Protein AF-A0A4W5PWT2-F1 (afdb_monomer)

Foldseek 3Di:
DDDDDDDDDDPDDDPDDDDDDDDDDDDDPDPPVLVQQADPVLLVCLVVVNDDPVNVVLSLLDAHPVLLVQLVVQVCVLVVVVVVVVVCVVPDDDDDDDDDPPDQDQQDDDDDSVPFADLQNACPQVVRRCQQGAQAFFDAPDDDDDPDQAAHHACLPQPDDDPNDGDDQVQVCCVPPVDDDQVPDDDDPPAFCVLLLLLVQQLLQAADQHFRPDQAFPPPRHRLQPDPDRGPQWDWRADDPPDPPPDDDRTHRDGHGGFGPFDDPPDDPPDRDTYTTIGGRAGRALQSLQAQANHPVLNVVQWPPVDFLGAGDFDPPFDDVNHTARDQPPSVSDPFRFRRRTSGSCCLFFLSSSLVSRLLSSQLRVQSVVVCVVPVPDGSVRSNRVSSRLSSVLSVLCCLVPNPCVVCPDVSSCVVPPPDDDDDSVDRSGHHPCCSVPDSCPSVSVDRQWQFFADPPRHGDPVDGTDGRVCRGSPVRCCRPVHNLRRLSSRDPDDPPPPPPPDPDDDDDDDDDDPDPPDPPPCVVVVVPVPPPDDPVNVVVVVVDDDPPVVNVPSCVVSVVVSVVVNPDD

Organism: NCBI:txid62062

pLDDT: mean 70.75, std 25.48, range [21.48, 98.38]

Solvent-accessible surface area (backbone atoms only — not comparable to full-atom values): 34591 Å² total; per-residue (Å²): 138,85,88,84,80,82,81,84,82,79,78,80,76,83,81,82,76,92,80,89,88,88,82,94,78,83,94,68,92,66,71,73,59,67,68,75,73,53,58,71,63,54,55,49,31,55,74,67,75,60,74,44,74,67,49,53,50,53,60,41,63,52,70,55,73,68,53,47,54,50,33,54,54,17,47,50,50,55,52,48,55,54,53,50,50,66,57,40,78,76,51,93,76,81,90,77,84,80,88,72,84,75,78,78,74,79,71,71,85,45,78,63,58,74,73,44,84,54,46,32,29,44,44,74,31,77,90,45,30,59,50,19,14,30,66,31,49,36,37,70,94,61,84,87,85,45,69,45,73,58,45,48,56,70,65,72,56,72,81,50,69,56,95,91,37,59,70,76,54,70,55,53,52,45,54,79,74,66,61,76,60,79,89,73,62,78,80,67,92,87,58,52,62,45,57,50,50,51,52,52,56,51,42,49,18,32,50,37,76,47,58,49,89,62,60,39,16,70,89,76,60,45,45,29,84,82,43,73,59,79,39,60,44,21,54,39,44,56,53,60,91,82,42,92,77,68,89,81,65,68,43,45,66,34,69,42,65,25,43,34,76,49,60,70,86,85,48,95,84,60,70,86,67,60,61,63,37,47,30,24,55,26,19,29,49,75,53,46,28,37,69,49,12,36,33,66,72,51,34,55,71,48,35,27,82,87,46,85,51,30,33,65,42,60,22,90,88,48,61,57,96,84,48,61,34,59,30,49,49,52,46,90,79,50,105,52,66,35,66,68,62,63,28,29,51,62,43,47,51,31,65,62,46,40,47,54,54,35,51,55,52,53,50,39,42,50,44,23,54,53,52,37,76,78,37,73,86,58,48,27,69,54,31,34,51,51,28,46,52,50,51,14,51,46,52,42,47,48,41,65,72,53,47,47,39,71,74,57,32,69,69,54,32,57,70,77,57,57,84,84,87,72,91,61,86,86,63,79,56,41,45,36,45,64,42,71,76,47,62,69,55,60,50,64,83,65,63,66,70,52,46,54,31,15,39,83,91,73,37,76,30,88,93,44,62,68,37,53,39,85,75,35,49,61,41,46,45,49,44,76,74,72,45,52,61,27,51,59,47,45,30,59,74,69,90,74,76,79,76,82,69,82,76,79,87,78,83,88,85,93,81,87,84,83,92,78,79,89,66,73,82,62,53,74,68,61,46,76,78,68,64,92,69,78,55,75,64,59,65,51,60,45,70,80,57,73,64,78,71,62,60,63,74,41,49,62,54,51,54,50,54,41,60,45,48,79,65,62,81,124

Sequence (570 aa):
MSVHRPACLFICLPVCSSACLSVHRPACLSDNMGSILCPSRVKTSLSEGALRPSDLLAQFKQIGPQTRRHISAAELLDNTVELIREMVYTSTMPQSSLPGTMQRPRCKTGCLSERYRSFTGECNNRHHPKWGAANTPYSRWLPPEYEDVRGVPRGWDPEHIYYNYTLPPVRLVSQDVLYTHNENISLDSSLSHLLVEWGQWIDHDFALTPQSPSTAAFRTGADCTRTCSRDTPCFPIQIPLSDPRTGIQSCMPFFRSAPSCVGSETFPGATPHHHREQLNAITSFVDASMVYGSSSPMAAALRNLSSPLGLLALNDQASDQGLLFLLVIVCLWVKLPVFCCLGDSRANEHLGMIALHTLFLREHNRLVKELHLLNPHWSPDTLYQEARKIMGAVHQILTWEHYLPRVLGETPTSLLMPPYRGYDPEIDPSIANVFSAAAFRFAHVTVQPMVARLGPGYSLASQHPPLPLHHSLFASWRVVQEGEPFYIRARFPGHRLSLRSKALQTQGGTLRSSDSLWRAGRLQADLGHQLNGVSSDTLVQLASGLSGRVLRSVAWRVMFQRMHDSTFTS

Structure (mmCIF, N/CA/C/O backbone):
data_AF-A0A4W5PWT2-F1
#
_entry.id   AF-A0A4W5PWT2-F1
#
loop_
_atom_site.group_PDB
_atom_site.id
_atom_site.type_symbol
_atom_site.label_atom_id
_atom_site.label_alt_id
_atom_site.label_comp_id
_atom_site.label_asym_id
_atom_site.label_entity_id
_atom_site.label_seq_id
_atom_site.pdbx_PDB_ins_code
_atom_site.Cartn_x
_atom_site.Cartn_y
_atom_site.Cartn_z
_atom_site.occupancy
_atom_site.B_iso_or_equiv
_atom_site.auth_seq_id
_atom_site.auth_comp_id
_atom_site.auth_asym_id
_atom_site.auth_atom_id
_atom_site.pdbx_PDB_model_num
ATOM 1 N N . MET A 1 1 ? 64.704 -30.080 3.110 1.00 33.56 1 MET A N 1
ATOM 2 C CA . MET A 1 1 ? 64.211 -28.754 2.675 1.00 33.56 1 MET A CA 1
ATOM 3 C C . MET A 1 1 ? 62.694 -28.791 2.734 1.00 33.56 1 MET A C 1
ATOM 5 O O . MET A 1 1 ? 62.107 -29.727 2.213 1.00 33.56 1 MET A O 1
ATOM 9 N N . SER A 1 2 ? 62.109 -27.885 3.518 1.00 25.03 2 SER A N 1
ATOM 10 C CA . SER A 1 2 ? 60.744 -27.961 4.054 1.00 25.03 2 SER A CA 1
ATOM 11 C C . SER A 1 2 ? 59.704 -27.326 3.125 1.00 25.03 2 SER A C 1
ATOM 13 O O . SER A 1 2 ? 59.990 -26.335 2.459 1.00 25.03 2 SER A O 1
ATOM 15 N N . VAL A 1 3 ? 58.501 -27.900 3.119 1.00 26.66 3 VAL A N 1
ATOM 16 C CA . VAL A 1 3 ? 57.302 -27.467 2.387 1.00 26.66 3 VAL A CA 1
ATOM 17 C C . VAL A 1 3 ? 56.601 -26.348 3.171 1.00 26.66 3 VAL A C 1
ATOM 19 O O . VAL A 1 3 ? 56.309 -26.515 4.356 1.00 26.66 3 VAL A O 1
ATOM 22 N N . HIS A 1 4 ? 56.288 -25.220 2.528 1.00 27.45 4 HIS A N 1
ATOM 23 C CA . HIS A 1 4 ? 55.445 -24.164 3.101 1.00 27.45 4 HIS A CA 1
ATOM 24 C C . HIS A 1 4 ? 54.010 -24.250 2.566 1.00 27.45 4 HIS A C 1
ATOM 26 O O . HIS A 1 4 ? 53.771 -24.220 1.362 1.00 27.45 4 HIS A O 1
ATOM 32 N N . ARG A 1 5 ? 53.061 -24.386 3.502 1.00 25.25 5 ARG A N 1
ATOM 33 C CA . ARG A 1 5 ? 51.606 -24.338 3.294 1.00 25.25 5 ARG A CA 1
ATOM 34 C C . ARG A 1 5 ? 51.145 -22.884 3.090 1.00 25.25 5 ARG A C 1
ATOM 36 O O . ARG A 1 5 ? 51.677 -22.013 3.777 1.00 25.25 5 ARG A O 1
ATOM 43 N N . PRO A 1 6 ? 50.125 -22.609 2.258 1.00 29.16 6 PRO A N 1
ATOM 44 C CA . PRO A 1 6 ? 49.469 -21.309 2.237 1.00 29.16 6 PRO A CA 1
ATOM 45 C C . PRO A 1 6 ? 48.465 -21.192 3.395 1.00 29.16 6 PRO A C 1
ATOM 47 O O . PRO A 1 6 ? 47.822 -22.164 3.796 1.00 29.16 6 PRO A O 1
ATOM 50 N N . ALA A 1 7 ? 48.382 -19.991 3.962 1.00 25.28 7 ALA A N 1
ATOM 51 C CA . ALA A 1 7 ? 47.577 -19.650 5.125 1.00 25.28 7 ALA A CA 1
ATOM 52 C C . ALA A 1 7 ? 46.066 -19.726 4.835 1.00 25.28 7 ALA A C 1
ATOM 54 O O . ALA A 1 7 ? 45.568 -19.083 3.914 1.00 25.28 7 ALA A O 1
ATOM 55 N N . CYS A 1 8 ? 45.329 -20.470 5.665 1.00 23.06 8 CYS A N 1
ATOM 56 C CA . CYS A 1 8 ? 43.873 -20.381 5.741 1.00 23.06 8 CYS A CA 1
ATOM 57 C C . CYS A 1 8 ? 43.482 -19.041 6.377 1.00 23.06 8 CYS A C 1
ATOM 59 O O . CYS A 1 8 ? 43.728 -18.819 7.563 1.00 23.06 8 CYS A O 1
ATOM 61 N N . LEU A 1 9 ? 42.847 -18.165 5.601 1.00 23.52 9 LEU A N 1
ATOM 62 C CA . LEU A 1 9 ? 42.173 -16.980 6.117 1.00 23.52 9 LEU A CA 1
ATOM 63 C C . LEU A 1 9 ? 40.858 -17.434 6.777 1.00 23.52 9 LEU A C 1
ATOM 65 O O . LEU A 1 9 ? 39.874 -17.724 6.099 1.00 23.52 9 LEU A O 1
ATOM 69 N N . PHE A 1 10 ? 40.849 -17.560 8.104 1.00 22.67 10 PHE A N 1
ATOM 70 C CA . PHE A 1 10 ? 39.622 -17.775 8.872 1.00 22.67 10 PHE A CA 1
ATOM 71 C C . PHE A 1 10 ? 38.766 -16.504 8.808 1.00 22.67 10 PHE A C 1
ATOM 73 O O . PHE A 1 10 ? 39.059 -15.513 9.474 1.00 22.67 10 PHE A O 1
ATOM 80 N N . ILE A 1 11 ? 37.692 -16.528 8.018 1.00 24.38 11 ILE A N 1
ATOM 81 C CA . ILE A 1 11 ? 36.611 -15.546 8.135 1.00 24.38 11 ILE A CA 1
ATOM 82 C C . ILE A 1 11 ? 35.776 -15.962 9.348 1.00 24.38 11 ILE A C 1
ATOM 84 O O . ILE A 1 11 ? 34.980 -16.899 9.289 1.00 24.38 11 ILE A O 1
ATOM 88 N N . CYS A 1 12 ? 35.993 -15.286 10.475 1.00 22.39 12 CYS A N 1
ATOM 89 C CA . CYS A 1 12 ? 35.127 -15.389 11.641 1.00 22.39 12 CYS A CA 1
ATOM 90 C C . CYS A 1 12 ? 33.722 -14.887 11.277 1.00 22.39 12 CYS A C 1
ATOM 92 O O . CYS A 1 12 ? 33.506 -13.688 11.118 1.00 22.39 12 CYS A O 1
ATOM 94 N N . LEU A 1 13 ? 32.758 -15.802 11.179 1.00 21.84 13 LEU A N 1
ATOM 95 C CA . LEU A 1 13 ? 31.334 -15.487 11.289 1.00 21.84 13 LEU A CA 1
ATOM 96 C C . LEU A 1 13 ? 31.066 -15.021 12.730 1.00 21.84 13 LEU A C 1
ATOM 98 O O . LEU A 1 13 ? 31.296 -15.806 13.655 1.00 21.84 13 LEU A O 1
ATOM 102 N N . PRO A 1 14 ? 30.579 -13.792 12.981 1.00 23.12 14 PRO A N 1
ATOM 103 C CA . PRO A 1 14 ? 30.187 -13.417 14.326 1.00 23.12 14 PRO A CA 1
ATOM 104 C C . PRO A 1 14 ? 28.835 -14.063 14.645 1.00 23.12 14 PRO A C 1
ATOM 106 O O . PRO A 1 14 ? 27.767 -13.575 14.279 1.00 23.12 14 PRO A O 1
ATOM 109 N N . VAL A 1 15 ? 28.901 -15.177 15.371 1.00 24.97 15 VAL A N 1
ATOM 110 C CA . VAL A 1 15 ? 27.822 -15.646 16.242 1.00 24.97 15 VAL A CA 1
ATOM 111 C C . VAL A 1 15 ? 27.733 -14.649 17.400 1.00 24.97 15 VAL A C 1
ATOM 113 O O . VAL A 1 15 ? 28.481 -14.750 18.369 1.00 24.97 15 VAL A O 1
ATOM 116 N N . CYS A 1 16 ? 26.857 -13.646 17.309 1.00 23.17 16 CYS A N 1
ATOM 117 C CA . CYS A 1 16 ? 26.626 -12.734 18.431 1.00 23.17 16 CYS A CA 1
ATOM 118 C C . CYS A 1 16 ? 25.546 -13.286 19.362 1.00 23.17 16 CYS A C 1
ATOM 120 O O . CYS A 1 16 ? 24.347 -13.072 19.181 1.00 23.17 16 CYS A O 1
ATOM 122 N N . SER A 1 17 ? 26.045 -14.000 20.369 1.00 23.09 17 SER A N 1
ATOM 123 C CA . SER A 1 17 ? 25.378 -14.299 21.629 1.00 23.09 17 SER A CA 1
ATOM 124 C C . SER A 1 17 ? 25.240 -13.028 22.484 1.00 23.09 17 SER A C 1
ATOM 126 O O . SER A 1 17 ? 26.056 -12.111 22.422 1.00 23.09 17 SER A O 1
ATOM 128 N N . SER A 1 18 ? 24.182 -12.988 23.280 1.00 25.23 18 SER A N 1
ATOM 129 C CA . SER A 1 18 ? 23.793 -11.949 24.236 1.00 25.23 18 SER A CA 1
ATOM 130 C C . SER A 1 18 ? 24.725 -11.843 25.456 1.00 25.23 18 SER A C 1
ATOM 132 O O . SER A 1 18 ? 24.880 -12.844 26.151 1.00 25.23 18 SER A O 1
ATOM 134 N N . ALA A 1 19 ? 25.240 -10.646 25.789 1.00 21.69 19 ALA A N 1
ATOM 135 C CA . ALA A 1 19 ? 25.640 -10.250 27.156 1.00 21.69 19 ALA A CA 1
ATOM 136 C C . ALA A 1 19 ? 25.880 -8.724 27.298 1.00 21.69 19 ALA A C 1
ATOM 138 O O . ALA A 1 19 ? 26.389 -8.074 26.390 1.00 21.69 19 ALA A O 1
ATOM 139 N N . CYS A 1 20 ? 25.483 -8.181 28.454 1.00 22.11 20 CYS A N 1
ATOM 140 C CA . CYS A 1 20 ? 25.414 -6.771 28.863 1.00 22.11 20 CYS A CA 1
ATOM 141 C C . CYS A 1 20 ? 26.759 -6.052 29.091 1.00 22.11 20 CYS A C 1
ATOM 143 O O . CYS A 1 20 ? 27.733 -6.682 29.485 1.00 22.11 20 CYS A O 1
ATOM 145 N N . LEU A 1 21 ? 26.733 -4.708 29.064 1.00 22.06 21 LEU A N 1
ATOM 146 C CA . LEU A 1 21 ? 27.506 -3.844 29.974 1.00 22.06 21 LEU A CA 1
ATOM 147 C C . LEU A 1 21 ? 26.792 -2.493 30.170 1.00 22.06 21 LEU A C 1
ATOM 149 O O . LEU A 1 21 ? 26.432 -1.816 29.210 1.00 22.06 21 LEU A O 1
ATOM 153 N N . SER A 1 22 ? 26.556 -2.142 31.436 1.00 21.73 22 SER A N 1
ATOM 154 C CA . SER A 1 22 ? 25.894 -0.916 31.898 1.00 21.73 22 SER A CA 1
ATOM 155 C C . SER A 1 22 ? 26.942 0.116 32.316 1.00 21.73 22 SER A C 1
ATOM 157 O O . SER A 1 22 ? 27.864 -0.253 33.043 1.00 21.73 22 SER A O 1
ATOM 159 N N . VAL A 1 23 ? 26.753 1.395 31.975 1.00 22.89 23 VAL A N 1
ATOM 160 C CA . VAL A 1 23 ? 27.339 2.529 32.714 1.00 22.89 23 VAL A CA 1
ATOM 161 C C . VAL A 1 23 ? 26.307 3.663 32.778 1.00 22.89 23 VAL A C 1
ATOM 163 O O . VAL A 1 23 ? 25.799 4.118 31.757 1.00 22.89 23 VAL A O 1
ATOM 166 N N . HIS A 1 24 ? 25.982 4.083 34.002 1.00 22.47 24 HIS A N 1
ATOM 167 C CA . HIS A 1 24 ? 25.017 5.126 34.363 1.00 22.47 24 HIS A CA 1
ATOM 168 C C . HIS A 1 24 ? 25.394 6.533 33.865 1.00 22.47 24 HIS A C 1
ATOM 170 O O . HIS A 1 24 ? 26.503 6.986 34.133 1.00 22.47 24 HIS A O 1
ATOM 176 N N . ARG A 1 25 ? 24.420 7.265 33.292 1.00 22.55 25 ARG A N 1
ATOM 177 C CA . ARG A 1 25 ? 24.263 8.741 33.330 1.00 22.55 25 ARG A CA 1
ATOM 178 C C . ARG A 1 25 ? 22.767 9.118 33.155 1.00 22.55 25 ARG A C 1
ATOM 180 O O . ARG A 1 25 ? 22.001 8.261 32.720 1.00 22.55 25 ARG A O 1
ATOM 187 N N . PRO A 1 26 ? 22.328 10.310 33.613 1.00 22.67 26 PRO A N 1
ATOM 188 C CA . PRO A 1 26 ? 20.988 10.536 34.166 1.00 22.67 26 PRO A CA 1
ATOM 189 C C . PRO A 1 26 ? 19.868 10.641 33.120 1.00 22.67 26 PRO A C 1
ATOM 191 O O . PRO A 1 26 ? 20.098 10.951 31.957 1.00 22.67 26 PRO A O 1
ATOM 194 N N . ALA A 1 27 ? 18.650 10.358 33.586 1.00 24.30 27 ALA A N 1
ATOM 195 C CA . ALA A 1 27 ? 17.421 10.189 32.823 1.00 24.30 27 ALA A CA 1
ATOM 196 C C . ALA A 1 27 ? 17.034 11.407 31.960 1.00 24.30 27 ALA A C 1
ATOM 198 O O . ALA A 1 27 ? 16.544 12.411 32.473 1.00 24.30 27 ALA A O 1
ATOM 199 N N . CYS A 1 28 ? 17.161 11.254 30.641 1.00 21.48 28 CYS A N 1
ATOM 200 C CA . CYS A 1 28 ? 16.401 12.004 29.645 1.00 21.48 28 CYS A CA 1
ATOM 201 C C . CYS A 1 28 ? 15.329 11.076 29.055 1.00 21.48 28 CYS A C 1
ATOM 203 O O . CYS A 1 28 ? 15.604 9.927 28.702 1.00 21.48 28 CYS A O 1
ATOM 205 N N . LEU A 1 29 ? 14.093 11.567 28.981 1.00 25.55 29 LEU A N 1
ATOM 206 C CA . LEU A 1 29 ? 12.955 10.882 28.373 1.00 25.55 29 LEU A CA 1
ATOM 207 C C . LEU A 1 29 ? 13.245 10.549 26.892 1.00 25.55 29 LEU A C 1
ATOM 209 O O . LEU A 1 29 ? 13.311 11.423 26.039 1.00 25.55 29 LEU A O 1
ATOM 213 N N . SER A 1 30 ? 13.427 9.249 26.640 1.00 28.61 30 SER A N 1
ATOM 214 C CA . SER A 1 30 ? 13.308 8.511 25.371 1.00 28.61 30 SER A CA 1
ATOM 215 C C . SER A 1 30 ? 14.027 9.036 24.110 1.00 28.61 30 SER A C 1
ATOM 217 O O . SER A 1 30 ? 13.392 9.310 23.092 1.00 28.61 30 SER A O 1
ATOM 219 N N . ASP A 1 31 ? 15.361 8.965 24.091 1.00 28.25 31 ASP A N 1
ATOM 220 C CA . ASP A 1 31 ? 16.178 8.983 22.854 1.00 28.25 31 ASP A CA 1
ATOM 221 C C . ASP A 1 31 ? 16.011 7.721 21.967 1.00 28.25 31 ASP A C 1
ATOM 223 O O . ASP A 1 31 ? 16.476 7.662 20.823 1.00 28.25 31 ASP A O 1
ATOM 227 N N . ASN A 1 32 ? 15.311 6.689 22.452 1.00 30.36 32 ASN A N 1
ATOM 228 C CA . ASN A 1 32 ? 15.167 5.416 21.736 1.00 30.36 32 ASN A CA 1
ATOM 229 C C . ASN A 1 32 ? 14.153 5.429 20.577 1.00 30.36 32 ASN A C 1
ATOM 231 O O . ASN A 1 32 ? 14.239 4.553 19.727 1.00 30.36 32 ASN A O 1
ATOM 235 N N . MET A 1 33 ? 13.222 6.389 20.475 1.00 33.53 33 MET A N 1
ATOM 236 C CA . MET A 1 33 ? 12.318 6.471 19.304 1.00 33.53 33 MET A CA 1
ATOM 237 C C . MET A 1 33 ? 12.900 7.313 18.158 1.00 33.53 33 MET A C 1
ATOM 239 O O . MET A 1 33 ? 12.716 6.974 16.989 1.00 33.53 33 MET A O 1
ATOM 243 N N . GLY A 1 34 ? 13.659 8.373 18.461 1.00 32.34 34 GLY A N 1
ATOM 244 C CA . GLY A 1 34 ? 14.207 9.297 17.454 1.00 32.34 34 GLY A CA 1
ATOM 245 C C . GLY A 1 34 ? 15.363 8.731 16.613 1.00 32.34 34 GLY A C 1
ATOM 246 O O . GLY A 1 34 ? 15.655 9.218 15.514 1.00 32.34 34 GLY A O 1
ATOM 247 N N . SER A 1 35 ? 16.028 7.682 17.097 1.00 32.47 35 SER A N 1
ATOM 248 C CA . SER A 1 35 ? 17.079 6.956 16.369 1.00 32.47 35 SER A CA 1
ATOM 249 C C . SER A 1 35 ? 16.526 5.868 15.439 1.00 32.47 35 SER A C 1
ATOM 251 O O . SER A 1 35 ? 17.167 5.539 14.443 1.00 32.47 35 SER A O 1
ATOM 253 N N . ILE A 1 36 ? 15.316 5.363 15.706 1.00 38.53 36 ILE A N 1
ATOM 254 C CA . ILE A 1 36 ? 14.677 4.282 14.938 1.00 38.53 36 ILE A CA 1
ATOM 255 C C . ILE A 1 36 ? 14.002 4.803 13.653 1.00 38.53 36 ILE A C 1
ATOM 257 O O . ILE A 1 36 ? 13.899 4.058 12.677 1.00 38.53 36 ILE A O 1
ATOM 261 N N . LEU A 1 37 ? 13.578 6.074 13.635 1.00 41.34 37 LEU A N 1
ATOM 262 C CA . LEU A 1 37 ? 12.566 6.589 12.696 1.00 41.34 37 LEU A CA 1
ATOM 263 C C . LEU A 1 37 ? 13.059 7.639 11.681 1.00 41.34 37 LEU A C 1
ATOM 265 O O . LEU A 1 37 ? 12.282 8.106 10.849 1.00 41.34 37 LEU A O 1
ATOM 269 N N . CYS A 1 38 ? 14.328 8.045 11.728 1.00 40.47 38 CYS A N 1
ATOM 270 C CA . CYS A 1 38 ? 14.877 9.028 10.791 1.00 40.47 38 CYS A CA 1
ATOM 271 C C . CYS A 1 38 ? 16.285 8.586 10.345 1.00 40.47 38 CYS A C 1
ATOM 273 O O . CYS A 1 38 ? 17.190 8.538 11.191 1.00 40.47 38 CYS A O 1
ATOM 275 N N . PRO A 1 39 ? 16.487 8.215 9.061 1.00 50.44 39 PRO A N 1
ATOM 276 C CA . PRO A 1 39 ? 17.769 7.790 8.525 1.00 50.44 39 PRO A CA 1
ATOM 277 C C . PRO A 1 39 ? 18.805 8.894 8.707 1.00 50.44 39 PRO A C 1
ATOM 279 O O . PRO A 1 39 ? 18.491 10.081 8.604 1.00 50.44 39 PRO A O 1
ATOM 282 N N . SER A 1 40 ? 20.059 8.500 8.924 1.00 49.00 40 SER A N 1
ATOM 283 C CA . SER A 1 40 ? 21.199 9.419 9.043 1.00 49.00 40 SER A CA 1
ATOM 284 C C . SER A 1 40 ? 21.237 10.448 7.909 1.00 49.00 40 SER A C 1
ATOM 286 O O . SER A 1 40 ? 21.448 11.622 8.170 1.00 49.00 40 SER A O 1
ATOM 288 N N . ARG A 1 41 ? 20.915 10.039 6.676 1.00 51.94 41 ARG A N 1
ATOM 289 C CA . ARG A 1 41 ? 20.838 10.918 5.501 1.00 51.94 41 ARG A CA 1
ATOM 290 C C . ARG A 1 41 ? 19.793 12.027 5.622 1.00 51.94 41 ARG A C 1
ATOM 292 O O . ARG A 1 41 ? 20.112 13.166 5.322 1.00 51.94 41 ARG A O 1
ATOM 299 N N . VAL A 1 42 ? 18.569 11.724 6.062 1.00 52.72 42 VAL A N 1
ATOM 300 C CA . VAL A 1 42 ? 17.514 12.745 6.208 1.00 52.72 42 VAL A CA 1
ATOM 301 C C . VAL A 1 42 ? 17.937 13.756 7.269 1.00 52.72 42 VAL A C 1
ATOM 303 O O . VAL A 1 42 ? 17.779 14.953 7.058 1.00 52.72 42 VAL A O 1
ATOM 306 N N . LYS A 1 43 ? 18.586 13.289 8.347 1.00 52.56 43 LYS A N 1
ATOM 307 C CA . LYS A 1 43 ? 19.204 14.155 9.363 1.00 52.56 43 LYS A CA 1
ATOM 308 C C . LYS A 1 43 ? 20.291 15.057 8.763 1.00 52.56 43 LYS A C 1
ATOM 310 O O . LYS A 1 43 ? 20.281 16.253 9.034 1.00 52.56 43 LYS A O 1
ATOM 315 N N . THR A 1 44 ? 21.169 14.519 7.914 1.00 53.22 44 THR A N 1
ATOM 316 C CA . THR A 1 44 ? 22.227 15.284 7.231 1.00 53.22 44 THR A CA 1
ATOM 317 C C . THR A 1 44 ? 21.654 16.300 6.234 1.00 53.22 44 THR A C 1
ATOM 319 O O . THR A 1 44 ? 21.944 17.488 6.342 1.00 53.22 44 THR A O 1
ATOM 322 N N . SER A 1 45 ? 20.759 15.892 5.331 1.00 53.31 45 SER A N 1
ATOM 323 C CA . SER A 1 45 ? 20.134 16.783 4.340 1.00 53.31 45 SER A CA 1
ATOM 324 C C . SER A 1 45 ? 19.263 17.872 4.978 1.00 53.31 45 SER A C 1
ATOM 326 O O . SER A 1 45 ? 19.208 18.987 4.462 1.00 53.31 45 SER A O 1
ATOM 328 N N . LEU A 1 46 ? 18.616 17.579 6.117 1.00 52.97 46 LEU A N 1
ATOM 329 C CA . LEU A 1 46 ? 17.933 18.576 6.954 1.00 52.97 46 LEU A CA 1
ATOM 330 C C . LEU A 1 46 ? 18.923 19.578 7.553 1.00 52.97 46 LEU A C 1
ATOM 332 O O . LEU A 1 46 ? 18.666 20.778 7.504 1.00 52.97 46 LEU A O 1
ATOM 336 N N . SER A 1 47 ? 20.049 19.101 8.095 1.00 53.16 47 SER A N 1
ATOM 337 C CA . SER A 1 47 ? 21.076 19.968 8.690 1.00 53.16 47 SER A CA 1
ATOM 338 C C . SER A 1 47 ? 21.772 20.874 7.669 1.00 53.16 47 SER A C 1
ATOM 340 O O . SER A 1 47 ? 22.200 21.970 8.016 1.00 53.16 47 SER A O 1
ATOM 342 N N . GLU A 1 48 ? 21.820 20.451 6.404 1.00 57.53 48 GLU A N 1
ATOM 343 C CA . GLU A 1 48 ? 22.420 21.191 5.287 1.00 57.53 48 GLU A CA 1
ATOM 344 C C . GLU A 1 48 ? 21.410 22.074 4.526 1.00 57.53 48 GLU A C 1
ATOM 346 O O . GLU A 1 48 ? 21.786 22.767 3.583 1.00 57.53 48 GLU A O 1
ATOM 351 N N . GLY A 1 49 ? 20.121 22.055 4.897 1.00 47.84 49 GLY A N 1
ATOM 352 C CA . GLY A 1 49 ? 19.071 22.827 4.216 1.00 47.84 49 GLY A CA 1
ATOM 353 C C . GLY A 1 49 ? 18.777 22.373 2.778 1.00 47.84 49 GLY A C 1
ATOM 354 O O . GLY A 1 49 ? 18.190 23.126 2.004 1.00 47.84 49 GLY A O 1
ATOM 355 N N . ALA A 1 50 ? 19.168 21.150 2.413 1.00 56.78 50 ALA A N 1
ATOM 356 C CA . ALA A 1 50 ? 19.195 20.646 1.039 1.00 56.78 50 ALA A CA 1
ATOM 357 C C . ALA A 1 50 ? 18.211 19.484 0.793 1.00 56.78 50 ALA A C 1
ATOM 359 O O . ALA A 1 50 ? 18.508 18.573 0.019 1.00 56.78 50 ALA A O 1
ATOM 360 N N . LEU A 1 51 ? 17.046 19.487 1.455 1.00 58.31 51 LEU A N 1
ATOM 361 C CA . LEU A 1 51 ? 16.023 18.445 1.282 1.00 58.31 51 LEU A CA 1
ATOM 362 C C . LEU A 1 51 ? 15.562 18.335 -0.168 1.00 58.31 51 LEU A C 1
ATOM 364 O O . LEU A 1 51 ? 14.999 19.275 -0.731 1.00 58.31 51 LEU A O 1
ATOM 368 N N . ARG A 1 52 ? 15.717 17.143 -0.743 1.00 60.34 52 ARG A N 1
ATOM 369 C CA . ARG A 1 52 ? 15.161 16.799 -2.051 1.00 60.34 52 ARG A CA 1
ATOM 370 C C . ARG A 1 52 ? 13.853 16.024 -1.887 1.00 60.34 52 ARG A C 1
ATOM 372 O O . ARG A 1 52 ? 13.680 15.310 -0.895 1.00 60.34 52 ARG A O 1
ATOM 379 N N . PRO A 1 53 ? 12.965 16.040 -2.896 1.00 62.50 53 PRO A N 1
ATOM 380 C CA . PRO A 1 53 ? 11.792 15.165 -2.919 1.00 62.50 53 PRO A CA 1
ATOM 381 C C . PRO A 1 53 ? 12.136 13.680 -2.719 1.00 62.50 53 PRO A C 1
ATOM 383 O O . PRO A 1 53 ? 11.377 12.955 -2.084 1.00 62.50 53 PRO A O 1
ATOM 386 N N . SER A 1 54 ? 13.303 13.230 -3.198 1.00 60.44 54 SER A N 1
ATOM 387 C CA . SER A 1 54 ? 13.798 11.863 -2.988 1.00 60.44 54 SER A CA 1
ATOM 388 C C . SER A 1 54 ? 14.124 11.550 -1.525 1.00 60.44 54 SER A C 1
ATOM 390 O O . SER A 1 54 ? 13.931 10.415 -1.102 1.00 60.44 54 SER A O 1
ATOM 392 N N . ASP A 1 55 ? 14.592 12.534 -0.751 1.00 61.44 55 ASP A N 1
ATOM 393 C CA . ASP A 1 55 ? 14.912 12.347 0.669 1.00 61.44 55 ASP A CA 1
ATOM 394 C C . ASP A 1 55 ? 13.627 12.246 1.501 1.00 61.44 55 ASP A C 1
ATOM 396 O O . ASP A 1 55 ? 13.519 11.391 2.378 1.00 61.44 55 ASP A O 1
ATOM 400 N N . LEU A 1 56 ? 12.612 13.051 1.163 1.00 62.91 56 LEU A N 1
ATOM 401 C CA . LEU A 1 56 ? 11.269 12.934 1.736 1.00 62.91 56 LEU A CA 1
ATOM 402 C C . LEU A 1 56 ? 10.635 11.585 1.381 1.00 62.91 56 LEU A C 1
ATOM 404 O O . LEU A 1 56 ? 10.142 10.880 2.257 1.00 62.91 56 LEU A O 1
ATOM 408 N N . LEU A 1 57 ? 10.705 11.172 0.115 1.00 64.31 57 LEU A N 1
ATOM 409 C CA . LEU A 1 57 ? 10.168 9.886 -0.324 1.00 64.31 57 LEU A CA 1
ATOM 410 C C . LEU A 1 57 ? 10.844 8.706 0.393 1.00 64.31 57 LEU A C 1
ATOM 412 O O . LEU A 1 57 ? 10.160 7.773 0.808 1.00 64.31 57 LEU A O 1
ATOM 416 N N . ALA A 1 58 ? 12.166 8.761 0.580 1.00 64.06 58 ALA A N 1
ATOM 417 C CA . ALA A 1 58 ? 12.911 7.761 1.341 1.00 64.06 58 ALA A CA 1
ATOM 418 C C . ALA A 1 58 ? 12.511 7.750 2.827 1.00 64.06 58 ALA A C 1
ATOM 420 O O . ALA A 1 58 ? 12.376 6.678 3.414 1.00 64.06 58 ALA A O 1
ATOM 421 N N . GLN A 1 59 ? 12.267 8.922 3.423 1.00 63.84 59 GLN A N 1
ATOM 422 C CA . GLN A 1 59 ? 11.771 9.049 4.795 1.00 63.84 59 GLN A CA 1
ATOM 423 C C . GLN A 1 59 ? 10.393 8.393 4.964 1.00 63.84 59 GLN A C 1
ATOM 425 O O . GLN A 1 59 ? 10.205 7.636 5.917 1.00 63.84 59 GLN A O 1
ATOM 430 N N . PHE A 1 60 ? 9.449 8.660 4.055 1.00 63.56 60 PHE A N 1
ATOM 431 C CA . PHE A 1 60 ? 8.069 8.161 4.136 1.00 63.56 60 PHE A CA 1
ATOM 432 C C . PHE A 1 60 ? 7.905 6.709 3.671 1.00 63.56 60 PHE A C 1
ATOM 434 O O . PHE A 1 60 ? 6.928 6.059 4.014 1.00 63.56 60 PHE A O 1
ATOM 441 N N . LYS A 1 61 ? 8.866 6.144 2.937 1.00 66.44 61 LYS A N 1
ATOM 442 C CA . LYS A 1 61 ? 8.874 4.716 2.565 1.00 66.44 61 LYS A CA 1
ATOM 443 C C . LYS A 1 61 ? 9.706 3.851 3.511 1.00 66.44 61 LYS A C 1
ATOM 445 O O . LYS A 1 61 ? 10.115 2.746 3.154 1.00 66.44 61 LYS A O 1
ATOM 450 N N . GLN A 1 62 ? 9.982 4.348 4.715 1.00 66.62 62 GLN A N 1
ATOM 451 C CA . GLN A 1 62 ? 10.734 3.591 5.701 1.00 66.62 62 GLN A CA 1
ATOM 452 C C . GLN A 1 62 ? 9.986 2.352 6.168 1.00 66.62 62 GLN A C 1
ATOM 454 O O . GLN A 1 62 ? 8.832 2.387 6.585 1.00 66.62 62 GLN A O 1
ATOM 459 N N . ILE A 1 63 ? 10.732 1.260 6.186 1.00 74.06 63 ILE A N 1
ATOM 460 C CA . ILE A 1 63 ? 10.288 -0.023 6.699 1.00 74.06 63 ILE A CA 1
ATOM 461 C C . ILE A 1 63 ? 10.652 -0.196 8.171 1.00 74.06 63 ILE A C 1
ATOM 463 O O . ILE A 1 63 ? 11.689 0.290 8.648 1.00 74.06 63 ILE A O 1
ATOM 467 N N . GLY A 1 64 ? 9.814 -0.962 8.869 1.00 75.38 64 GLY A N 1
ATOM 468 C CA . GLY A 1 64 ? 10.033 -1.321 10.263 1.00 75.38 64 GLY A CA 1
ATOM 469 C C . GLY A 1 64 ? 11.319 -2.140 10.477 1.00 75.38 64 GLY A C 1
ATOM 470 O O . GLY A 1 64 ? 11.829 -2.772 9.545 1.00 75.38 64 GLY A O 1
ATOM 471 N N . PRO A 1 65 ? 11.849 -2.188 11.715 1.00 77.25 65 PRO A N 1
ATOM 472 C CA . PRO A 1 65 ? 13.105 -2.878 12.025 1.00 77.25 65 PRO A CA 1
ATOM 473 C C . PRO A 1 65 ? 13.127 -4.359 11.631 1.00 77.25 65 PRO A C 1
ATOM 475 O O . PRO A 1 65 ? 14.167 -4.866 11.215 1.00 77.25 65 PRO A O 1
ATOM 478 N N . GLN A 1 66 ? 11.992 -5.056 11.746 1.00 81.62 66 GLN A N 1
ATOM 479 C CA . GLN A 1 66 ? 11.884 -6.470 11.382 1.00 81.62 66 GLN A CA 1
ATOM 480 C C . GLN A 1 66 ? 12.064 -6.672 9.872 1.00 81.62 66 GLN A C 1
ATOM 482 O O . GLN A 1 66 ? 12.962 -7.405 9.463 1.00 81.62 66 GLN A O 1
ATOM 487 N N . THR A 1 67 ? 11.283 -5.968 9.048 1.00 86.25 67 THR A N 1
ATOM 488 C CA . THR A 1 67 ? 11.419 -5.965 7.582 1.00 86.25 67 THR A CA 1
ATOM 489 C C . THR A 1 67 ? 12.835 -5.581 7.162 1.00 86.25 67 THR A C 1
ATOM 491 O O . THR A 1 67 ? 13.425 -6.243 6.314 1.00 86.25 67 THR A O 1
ATOM 494 N N . ARG A 1 68 ? 13.433 -4.567 7.804 1.00 85.94 68 ARG A N 1
ATOM 495 C CA . ARG A 1 68 ? 14.812 -4.145 7.520 1.00 85.94 68 ARG A CA 1
ATOM 496 C C . ARG A 1 68 ? 15.817 -5.275 7.728 1.00 85.94 68 ARG A C 1
ATOM 498 O O . ARG A 1 68 ? 16.655 -5.485 6.865 1.00 85.94 68 ARG A O 1
ATOM 505 N N . ARG A 1 69 ? 15.712 -6.032 8.826 1.00 83.88 69 ARG A N 1
ATOM 506 C CA . ARG A 1 69 ? 16.578 -7.201 9.068 1.00 83.88 69 ARG A CA 1
ATOM 507 C C . ARG A 1 69 ? 16.398 -8.280 8.000 1.00 83.88 69 ARG A C 1
ATOM 509 O O . ARG A 1 69 ? 17.398 -8.827 7.548 1.00 83.88 69 ARG A O 1
ATOM 516 N N . HIS A 1 70 ? 15.157 -8.563 7.591 1.00 82.88 70 HIS A N 1
ATOM 517 C CA . HIS A 1 70 ? 14.883 -9.520 6.512 1.00 82.88 70 HIS A CA 1
ATOM 518 C C . HIS A 1 70 ? 15.547 -9.095 5.200 1.00 82.88 70 HIS A C 1
ATOM 520 O O . HIS A 1 70 ? 16.237 -9.898 4.581 1.00 82.88 70 HIS A O 1
ATOM 526 N N . ILE A 1 71 ? 15.397 -7.827 4.816 1.00 86.69 71 ILE A N 1
ATOM 527 C CA . ILE A 1 71 ? 15.995 -7.302 3.588 1.00 86.69 71 ILE A CA 1
ATOM 528 C C . ILE A 1 71 ? 17.519 -7.282 3.668 1.00 86.69 71 ILE A C 1
ATOM 530 O O . ILE A 1 71 ? 18.170 -7.755 2.747 1.00 86.69 71 ILE A O 1
ATOM 534 N N . SER A 1 72 ? 18.104 -6.787 4.762 1.00 85.12 72 SER A N 1
ATOM 535 C CA . SER A 1 72 ? 19.564 -6.740 4.901 1.00 85.12 72 SER A CA 1
ATOM 536 C C . SER A 1 72 ? 20.192 -8.132 4.837 1.00 85.12 72 SER A C 1
ATOM 538 O O . SER A 1 72 ? 21.263 -8.286 4.260 1.00 85.12 72 SER A O 1
ATOM 540 N N . ALA A 1 73 ? 19.525 -9.155 5.382 1.00 83.88 73 ALA A N 1
ATOM 541 C CA . ALA A 1 73 ? 19.966 -10.538 5.230 1.00 83.88 73 ALA A CA 1
ATOM 542 C C . ALA A 1 73 ? 19.889 -11.011 3.766 1.00 83.88 73 ALA A C 1
ATOM 544 O O . ALA A 1 73 ? 20.822 -11.654 3.288 1.00 83.88 73 ALA A O 1
ATOM 545 N N . ALA A 1 74 ? 18.813 -10.666 3.050 1.00 83.94 74 ALA A N 1
ATOM 546 C CA . ALA A 1 74 ? 18.627 -11.034 1.647 1.00 83.94 74 ALA A CA 1
ATOM 547 C C . ALA A 1 74 ? 19.657 -10.354 0.738 1.00 83.94 74 ALA A C 1
ATOM 549 O O . ALA A 1 74 ? 20.248 -11.000 -0.118 1.00 83.94 74 ALA A O 1
ATOM 550 N N . GLU A 1 75 ? 19.905 -9.063 0.949 1.00 83.56 75 GLU A N 1
ATOM 551 C CA . GLU A 1 75 ? 20.900 -8.287 0.206 1.00 83.56 75 GLU A CA 1
ATOM 552 C C . GLU A 1 75 ? 22.319 -8.764 0.489 1.00 83.56 75 GLU A C 1
ATOM 554 O O . GLU A 1 75 ? 23.120 -8.861 -0.435 1.00 83.56 75 GLU A O 1
ATOM 559 N N . LEU A 1 76 ? 22.639 -9.090 1.746 1.00 82.12 76 LEU A N 1
ATOM 560 C CA . LEU A 1 76 ? 23.940 -9.655 2.083 1.00 82.12 76 LEU A CA 1
ATOM 561 C C . LEU A 1 76 ? 24.157 -10.985 1.355 1.00 82.12 76 LEU A C 1
ATOM 563 O O . LEU A 1 76 ? 25.237 -11.194 0.811 1.00 82.12 76 LEU A O 1
ATOM 567 N N . LEU A 1 77 ? 23.144 -11.855 1.312 1.00 80.19 77 LEU A N 1
ATOM 568 C CA . LEU A 1 77 ? 23.205 -13.113 0.570 1.00 80.19 77 LEU A CA 1
ATOM 569 C C . LEU A 1 77 ? 23.409 -12.870 -0.934 1.00 80.19 77 LEU A C 1
ATOM 571 O O . LEU A 1 77 ? 24.355 -13.411 -1.499 1.00 80.19 77 LEU A O 1
ATOM 575 N N . ASP A 1 78 ? 22.572 -12.030 -1.549 1.00 77.50 78 ASP A N 1
ATOM 576 C CA . ASP A 1 78 ? 22.612 -11.689 -2.982 1.00 77.50 78 ASP A CA 1
ATOM 577 C C . ASP A 1 78 ? 23.999 -11.144 -3.375 1.00 77.50 78 ASP A C 1
ATOM 579 O O . ASP A 1 78 ? 24.680 -11.682 -4.246 1.00 77.50 78 ASP A O 1
ATOM 583 N N . ASN A 1 79 ? 24.494 -10.154 -2.627 1.00 78.25 79 ASN A N 1
ATOM 584 C CA . ASN A 1 79 ? 25.789 -9.523 -2.879 1.00 78.25 79 ASN A CA 1
ATOM 585 C C . ASN A 1 79 ? 26.985 -10.448 -2.591 1.00 78.25 79 ASN A C 1
ATOM 587 O O . ASN A 1 79 ? 27.989 -10.401 -3.301 1.00 78.25 79 ASN A O 1
ATOM 591 N N . THR A 1 80 ? 26.909 -11.293 -1.558 1.00 78.81 80 THR A N 1
ATOM 592 C CA . THR A 1 80 ? 27.987 -12.246 -1.240 1.00 78.81 80 THR A CA 1
ATOM 593 C C . THR A 1 80 ? 28.118 -13.298 -2.337 1.00 78.81 80 THR A C 1
ATOM 595 O O . THR A 1 80 ? 29.233 -13.636 -2.725 1.00 78.81 80 THR A O 1
ATOM 598 N N . VAL A 1 81 ? 26.996 -13.789 -2.872 1.00 74.75 81 VAL A N 1
ATOM 599 C CA . VAL A 1 81 ? 26.990 -14.732 -4.000 1.00 74.75 81 VAL A CA 1
ATOM 600 C C . VAL A 1 81 ? 27.609 -14.095 -5.247 1.00 74.75 81 VAL A C 1
ATOM 602 O O . VAL A 1 81 ? 28.430 -14.737 -5.906 1.00 74.75 81 VAL A O 1
ATOM 605 N N . GLU A 1 82 ? 27.291 -12.827 -5.532 1.00 74.44 82 GLU A N 1
ATOM 606 C CA . GLU A 1 82 ? 27.932 -12.070 -6.615 1.00 74.44 82 GLU A CA 1
ATOM 607 C C . GLU A 1 82 ? 29.453 -11.982 -6.440 1.00 74.44 82 GLU A C 1
ATOM 609 O O . GLU A 1 82 ? 30.198 -12.358 -7.347 1.00 74.44 82 GLU A O 1
ATOM 614 N N . LEU A 1 83 ? 29.921 -11.553 -5.264 1.00 76.31 83 LEU A N 1
ATOM 615 C CA . LEU A 1 83 ? 31.351 -11.413 -4.971 1.00 76.31 83 LEU A CA 1
ATOM 616 C C . LEU A 1 83 ? 32.098 -12.746 -5.039 1.00 76.31 83 LEU A C 1
ATOM 618 O O . LEU A 1 83 ? 33.175 -12.822 -5.630 1.00 76.31 83 LEU A O 1
ATOM 622 N N . ILE A 1 84 ? 31.540 -13.807 -4.445 1.00 76.19 84 ILE A N 1
ATOM 623 C CA . ILE A 1 84 ? 32.146 -15.141 -4.490 1.00 76.19 84 ILE A CA 1
ATOM 624 C C . ILE A 1 84 ? 32.336 -15.567 -5.937 1.00 76.19 84 ILE A C 1
ATOM 626 O O . ILE A 1 84 ? 33.397 -16.078 -6.262 1.00 76.19 84 ILE A O 1
ATOM 630 N N . ARG A 1 85 ? 31.369 -15.332 -6.826 1.00 67.69 85 ARG A N 1
ATOM 631 C CA . ARG A 1 85 ? 31.505 -15.719 -8.233 1.00 67.69 85 ARG A CA 1
ATOM 632 C C . ARG A 1 85 ? 32.613 -14.950 -8.947 1.00 67.69 85 ARG A C 1
ATOM 634 O O . ARG A 1 85 ? 33.375 -15.565 -9.688 1.00 67.69 85 ARG A O 1
ATOM 641 N N . GLU A 1 86 ? 32.719 -13.642 -8.725 1.00 70.06 86 GLU A N 1
ATOM 642 C CA . GLU A 1 86 ? 33.811 -12.837 -9.292 1.00 70.06 86 GLU A CA 1
ATOM 643 C C . GLU A 1 86 ? 35.179 -13.345 -8.831 1.00 70.06 86 GLU A C 1
ATOM 645 O O . GLU A 1 86 ? 36.096 -13.472 -9.639 1.00 70.06 86 GLU A O 1
ATOM 650 N N . MET A 1 87 ? 35.291 -13.734 -7.558 1.00 70.69 87 MET A N 1
ATOM 651 C CA . MET A 1 87 ? 36.498 -14.359 -7.015 1.00 70.69 87 MET A CA 1
ATOM 652 C C . MET A 1 87 ? 36.713 -15.787 -7.549 1.00 70.69 87 MET A C 1
ATOM 654 O O . MET A 1 87 ? 37.837 -16.170 -7.863 1.00 70.69 87 MET A O 1
ATOM 658 N N . VAL A 1 88 ? 35.653 -16.582 -7.711 1.00 66.31 88 VAL A N 1
ATOM 659 C CA . VAL A 1 88 ? 35.696 -17.988 -8.161 1.00 66.31 88 VAL A CA 1
ATOM 660 C C . VAL A 1 88 ? 35.991 -18.109 -9.661 1.00 66.31 88 VAL A C 1
ATOM 662 O O . VAL A 1 88 ? 36.532 -19.129 -10.085 1.00 66.31 88 VAL A O 1
ATOM 665 N N . TYR A 1 89 ? 35.809 -17.050 -10.460 1.00 53.22 89 TYR A N 1
ATOM 666 C CA . TYR A 1 89 ? 36.393 -16.980 -11.810 1.00 53.22 89 TYR A CA 1
ATOM 667 C C . TYR A 1 89 ? 37.939 -17.040 -11.815 1.00 53.22 89 TYR A C 1
ATOM 669 O O . TYR A 1 89 ? 38.525 -17.192 -12.884 1.00 53.22 89 TYR A O 1
ATOM 677 N N . THR A 1 90 ? 38.608 -17.015 -10.649 1.00 51.41 90 THR A N 1
ATOM 678 C CA . THR A 1 90 ? 40.055 -17.285 -10.517 1.00 51.41 90 THR A CA 1
ATOM 679 C C . THR A 1 90 ? 40.417 -18.622 -9.864 1.00 51.41 90 THR A C 1
ATOM 681 O O . THR A 1 90 ? 41.599 -18.951 -9.795 1.00 51.41 90 THR A O 1
ATOM 684 N N . SER A 1 91 ? 39.459 -19.437 -9.408 1.00 47.53 91 SER A N 1
ATOM 685 C CA . SER A 1 91 ? 39.732 -20.761 -8.818 1.00 47.53 91 SER A CA 1
ATOM 686 C C . SER A 1 91 ? 38.456 -21.599 -8.697 1.00 47.53 91 SER A C 1
ATOM 688 O O . SER A 1 91 ? 37.503 -21.195 -8.038 1.00 47.53 91 SER A O 1
ATOM 690 N N . THR A 1 92 ? 38.456 -22.804 -9.270 1.00 44.09 92 THR A N 1
ATOM 691 C CA . THR A 1 92 ? 37.381 -23.800 -9.129 1.00 44.09 92 THR A CA 1
ATOM 692 C C . THR A 1 92 ? 37.239 -24.280 -7.684 1.00 44.09 92 THR A C 1
ATOM 694 O O . THR A 1 92 ? 38.160 -24.895 -7.150 1.00 44.09 92 THR A O 1
ATOM 697 N N . MET A 1 93 ? 36.062 -24.080 -7.086 1.00 40.81 93 MET A N 1
ATOM 698 C CA . MET A 1 93 ? 35.630 -24.762 -5.861 1.00 40.81 93 MET A CA 1
ATOM 699 C C . MET A 1 93 ? 34.214 -25.340 -6.037 1.00 40.81 93 MET A C 1
ATOM 701 O O . MET A 1 93 ? 33.418 -24.765 -6.784 1.00 40.81 93 MET A O 1
ATOM 705 N N . PRO A 1 94 ? 33.879 -26.464 -5.372 1.00 41.22 94 PRO A N 1
ATOM 706 C CA . PRO A 1 94 ? 32.570 -27.099 -5.481 1.00 41.22 94 PRO A CA 1
ATOM 707 C C . PRO A 1 94 ? 31.497 -26.317 -4.713 1.00 41.22 94 PRO A C 1
ATOM 709 O O . PRO A 1 94 ? 31.766 -25.739 -3.660 1.00 41.22 94 PRO A O 1
ATOM 712 N N . GLN A 1 95 ? 30.264 -26.352 -5.229 1.00 37.38 95 GLN A N 1
ATOM 713 C CA . GLN A 1 95 ? 29.070 -25.799 -4.585 1.00 37.38 95 GLN A CA 1
ATOM 714 C C . GLN A 1 95 ? 28.900 -26.346 -3.162 1.00 37.38 95 GLN A C 1
ATOM 716 O O . GLN A 1 95 ? 28.694 -27.543 -2.968 1.00 37.38 95 GLN A O 1
ATOM 721 N N . SER A 1 96 ? 28.918 -25.458 -2.169 1.00 33.78 96 SER A N 1
ATOM 722 C CA . SER A 1 96 ? 28.403 -25.748 -0.835 1.00 33.78 96 SER A CA 1
ATOM 723 C C . SER A 1 96 ? 26.951 -25.275 -0.743 1.00 33.78 96 SER A C 1
ATOM 725 O O . SER A 1 96 ? 26.631 -24.103 -0.932 1.00 33.78 96 SER A O 1
ATOM 727 N N . SER A 1 97 ? 26.041 -26.206 -0.467 1.00 33.88 97 SER A N 1
ATOM 728 C CA . SER A 1 97 ? 24.659 -25.895 -0.108 1.00 33.88 97 SER A CA 1
ATOM 729 C C . SER A 1 97 ? 24.625 -25.347 1.321 1.00 33.88 97 SER A C 1
ATOM 731 O O . SER A 1 97 ? 24.995 -26.060 2.254 1.00 33.88 97 SER A O 1
ATOM 733 N N . LEU A 1 98 ? 24.178 -24.103 1.506 1.00 38.69 98 LEU A N 1
ATOM 734 C CA . LEU A 1 98 ? 23.881 -23.537 2.826 1.00 38.69 98 LEU A CA 1
ATOM 735 C C . LEU A 1 98 ? 22.566 -24.143 3.354 1.00 38.69 98 LEU A C 1
ATOM 737 O O . LEU A 1 98 ? 21.517 -23.921 2.748 1.00 38.69 98 LEU A O 1
ATOM 741 N N . PRO A 1 99 ? 22.570 -24.886 4.476 1.00 33.75 99 PRO A N 1
ATOM 742 C CA . PRO A 1 99 ? 21.349 -25.414 5.058 1.00 33.75 99 PRO A CA 1
ATOM 743 C C . PRO A 1 99 ? 20.729 -24.345 5.962 1.00 33.75 99 PRO A C 1
ATOM 745 O O . PRO A 1 99 ? 21.162 -24.121 7.090 1.00 33.75 99 PRO A O 1
ATOM 748 N N . GLY A 1 100 ? 19.708 -23.665 5.452 1.00 38.75 100 GLY A N 1
ATOM 749 C CA . GLY A 1 100 ? 18.914 -22.698 6.203 1.00 38.75 100 GLY A CA 1
ATOM 750 C C . GLY A 1 100 ? 17.435 -23.054 6.170 1.00 38.75 100 GLY A C 1
ATOM 751 O O . GLY A 1 100 ? 16.639 -22.278 5.655 1.00 38.75 100 GLY A O 1
ATOM 752 N N . THR A 1 101 ? 17.039 -24.223 6.684 1.00 42.78 101 THR A N 1
ATOM 753 C CA . THR A 1 101 ? 15.614 -24.540 6.881 1.00 42.78 101 THR A CA 1
ATOM 754 C C . THR A 1 101 ? 15.017 -23.559 7.884 1.00 42.78 101 THR A C 1
ATOM 756 O O . THR A 1 101 ? 15.218 -23.674 9.095 1.00 42.78 101 THR A O 1
ATOM 759 N N . MET A 1 102 ? 14.292 -22.567 7.370 1.00 52.81 102 MET A N 1
ATOM 760 C CA . MET A 1 102 ? 13.541 -21.609 8.169 1.00 52.81 102 MET A CA 1
ATOM 761 C C . MET A 1 102 ? 12.487 -22.392 8.962 1.00 52.81 102 MET A C 1
ATOM 763 O O . MET A 1 102 ? 11.570 -22.961 8.372 1.00 52.81 102 MET A O 1
ATOM 767 N N . GLN A 1 103 ? 12.629 -22.471 10.289 1.00 56.19 103 GLN A N 1
ATOM 768 C CA . GLN A 1 103 ? 11.697 -23.236 11.121 1.00 56.19 103 GLN A CA 1
ATOM 769 C C . GLN A 1 103 ? 10.253 -22.787 10.862 1.00 56.19 103 GLN A C 1
ATOM 771 O O . GLN A 1 103 ? 9.944 -21.590 10.865 1.00 56.19 103 GLN A O 1
ATOM 776 N N . ARG A 1 104 ? 9.369 -23.763 10.623 1.00 70.19 104 ARG A N 1
ATOM 777 C CA . ARG A 1 104 ? 7.934 -23.521 10.452 1.00 70.19 104 ARG A CA 1
ATOM 778 C C . ARG A 1 104 ? 7.394 -22.890 11.746 1.00 70.19 104 ARG A C 1
ATOM 780 O O . ARG A 1 104 ? 7.626 -23.463 12.817 1.00 70.19 104 ARG A O 1
ATOM 787 N N . PRO A 1 105 ? 6.694 -21.743 11.685 1.00 78.44 105 PRO A N 1
ATOM 788 C CA . PRO A 1 105 ? 6.147 -21.106 12.875 1.00 78.44 105 PRO A CA 1
ATOM 789 C C . PRO A 1 105 ? 5.199 -22.067 13.594 1.00 78.44 105 PRO A C 1
ATOM 791 O O . PRO A 1 105 ? 4.337 -22.682 12.965 1.00 78.44 105 PRO A O 1
ATOM 794 N N . ARG A 1 106 ? 5.350 -22.209 14.914 1.00 84.94 106 ARG A N 1
ATOM 795 C CA . ARG A 1 106 ? 4.396 -22.966 15.733 1.00 84.94 106 ARG A CA 1
ATOM 796 C C . ARG A 1 106 ? 3.221 -22.066 16.089 1.00 84.94 106 ARG A C 1
ATOM 798 O O . ARG A 1 106 ? 3.386 -21.095 16.827 1.00 84.94 106 ARG A O 1
ATOM 805 N N . CYS A 1 107 ? 2.040 -22.409 15.586 1.00 90.56 107 CYS A N 1
ATOM 806 C CA . CYS A 1 107 ? 0.823 -21.667 15.882 1.00 90.56 107 CYS A CA 1
ATOM 807 C C . CYS A 1 107 ? 0.396 -21.866 17.334 1.00 90.56 107 CYS A C 1
ATOM 809 O O . CYS A 1 107 ? 0.256 -22.992 17.808 1.00 90.56 107 CYS A O 1
ATOM 811 N N . LYS A 1 108 ? 0.205 -20.753 18.047 1.00 88.75 108 LYS A N 1
ATOM 812 C CA . LYS A 1 108 ? -0.261 -20.767 19.435 1.00 88.75 108 LYS A CA 1
ATOM 813 C C . LYS A 1 108 ? -1.736 -21.160 19.477 1.00 88.75 108 LYS A C 1
ATOM 815 O O . LYS A 1 108 ? -2.547 -20.566 18.771 1.00 88.75 108 LYS A O 1
ATOM 820 N N . THR A 1 109 ? -2.082 -22.081 20.366 1.00 85.44 109 THR A N 1
ATOM 821 C CA . THR A 1 109 ? -3.463 -22.490 20.649 1.00 85.44 109 THR A CA 1
ATOM 822 C C . THR A 1 109 ? -3.875 -21.941 22.013 1.00 85.44 109 THR A C 1
ATOM 824 O O . THR A 1 109 ? -3.437 -22.441 23.048 1.00 85.44 109 THR A O 1
ATOM 827 N N . GLY A 1 110 ? -4.668 -20.874 22.031 1.00 86.94 110 GLY A N 1
ATOM 828 C CA . GLY A 1 110 ? -5.142 -20.229 23.255 1.00 86.94 110 GLY A CA 1
ATOM 829 C C . GLY A 1 110 ? -6.256 -19.227 22.963 1.00 86.94 110 GLY A C 1
ATOM 830 O O . GLY A 1 110 ? -6.419 -18.799 21.827 1.00 86.94 110 GLY A O 1
ATOM 831 N N . CYS A 1 111 ? -7.016 -18.821 23.984 1.00 84.81 111 CYS A N 1
ATOM 832 C CA . CYS A 1 111 ? -8.250 -18.038 23.804 1.00 84.81 111 CYS A CA 1
ATOM 833 C C . CYS A 1 111 ? -8.084 -16.807 22.885 1.00 84.81 111 CYS A C 1
ATOM 835 O O . CYS A 1 111 ? -8.899 -16.582 21.994 1.00 84.81 111 CYS A O 1
ATOM 837 N N . LEU A 1 112 ? -6.993 -16.045 23.040 1.00 84.94 112 LEU A N 1
ATOM 838 C CA . LEU A 1 112 ? -6.729 -14.868 22.205 1.00 84.94 112 LEU A CA 1
ATOM 839 C C . LEU A 1 112 ? -6.311 -15.222 20.770 1.00 84.94 112 LEU A C 1
ATOM 841 O O . LEU A 1 112 ? -6.789 -14.583 19.837 1.00 84.94 112 LEU A O 1
ATOM 845 N N . SER A 1 113 ? -5.441 -16.221 20.579 1.00 85.81 113 SER A N 1
ATOM 846 C CA . SER A 1 113 ? -4.935 -16.598 19.248 1.00 85.81 113 SER A CA 1
ATOM 847 C C . SER A 1 113 ? -5.951 -17.375 18.412 1.00 85.81 113 SER A C 1
ATOM 849 O O . SER A 1 113 ? -5.863 -17.371 17.191 1.00 85.81 113 SER A O 1
ATOM 851 N N . GLU A 1 114 ? -6.928 -18.011 19.057 1.00 87.62 114 GLU A N 1
ATOM 852 C CA . GLU A 1 114 ? -8.072 -18.649 18.400 1.00 87.62 114 GLU A CA 1
ATOM 853 C C . GLU A 1 114 ? -9.146 -17.627 17.978 1.00 87.62 114 GLU A C 1
ATOM 855 O O . GLU A 1 114 ? -9.887 -17.862 17.027 1.00 87.62 114 GLU A O 1
ATOM 860 N N . ARG A 1 115 ? -9.245 -16.484 18.675 1.00 93.31 115 ARG A N 1
ATOM 861 C CA . ARG A 1 115 ? -10.319 -15.491 18.481 1.00 93.31 115 ARG A CA 1
ATOM 862 C C . ARG A 1 115 ? -9.926 -14.310 17.596 1.00 93.31 115 ARG A C 1
ATOM 864 O O . ARG A 1 115 ? -10.789 -13.762 16.905 1.00 93.31 115 ARG A O 1
ATOM 871 N N . TYR A 1 116 ? -8.663 -13.891 17.639 1.00 95.88 116 TYR A N 1
ATOM 872 C CA . TYR A 1 116 ? -8.189 -12.675 16.982 1.00 95.88 116 TYR A CA 1
ATOM 873 C C . TYR A 1 116 ? -7.041 -12.958 16.019 1.00 95.88 116 TYR A C 1
ATOM 875 O O . TYR A 1 116 ? -6.180 -13.801 16.266 1.00 95.88 116 TYR A O 1
ATOM 883 N N . ARG A 1 117 ? -7.009 -12.198 14.922 1.00 96.25 117 ARG A N 1
ATOM 884 C CA . ARG A 1 117 ? -5.937 -12.264 13.924 1.00 96.25 117 ARG A CA 1
ATOM 885 C C . ARG A 1 117 ? -4.615 -11.811 14.542 1.00 96.25 117 ARG A C 1
ATOM 887 O O . ARG A 1 117 ? -4.579 -10.823 15.283 1.00 96.25 117 ARG A O 1
ATOM 894 N N . SER A 1 118 ? -3.518 -12.473 14.189 1.00 95.81 118 SER A N 1
ATOM 895 C CA . SER A 1 118 ? -2.177 -11.950 14.463 1.00 95.81 118 SER A CA 1
ATOM 896 C C . SER A 1 118 ? -1.964 -10.621 13.717 1.00 95.81 118 SER A C 1
ATOM 898 O O . SER A 1 118 ? -2.670 -10.317 12.758 1.00 95.81 118 SER A O 1
ATOM 900 N N . PHE A 1 119 ? -1.027 -9.784 14.168 1.00 95.38 119 PHE A N 1
ATOM 901 C CA . PHE A 1 119 ? -0.653 -8.569 13.421 1.00 95.38 119 PHE A CA 1
ATOM 902 C C . PHE A 1 119 ? 0.231 -8.885 12.214 1.00 95.38 119 PHE A C 1
ATOM 904 O O . PHE A 1 119 ? 0.300 -8.108 11.277 1.00 95.38 119 PHE A O 1
ATOM 911 N N . THR A 1 120 ? 0.926 -10.021 12.243 1.00 94.81 120 THR A N 1
ATOM 912 C CA . THR A 1 120 ? 1.825 -10.459 11.172 1.00 94.81 120 THR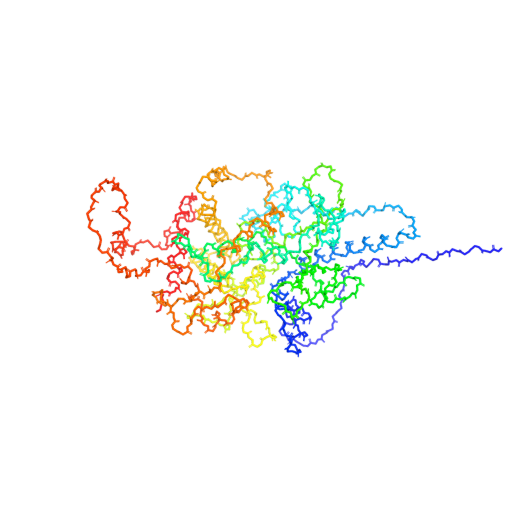 A CA 1
ATOM 913 C C . THR A 1 120 ? 1.101 -11.242 10.079 1.00 94.81 120 THR A C 1
ATOM 915 O O . THR A 1 120 ? 1.728 -11.592 9.090 1.00 94.81 120 THR A O 1
ATOM 918 N N . GLY A 1 121 ? -0.181 -11.582 10.252 1.00 95.81 121 GLY A N 1
ATOM 919 C CA . GLY A 1 121 ? -0.917 -12.493 9.367 1.00 95.81 121 GLY A CA 1
ATOM 920 C C . GLY A 1 121 ? -0.543 -13.974 9.535 1.00 95.81 121 GLY A C 1
ATOM 921 O O . GLY A 1 121 ? -1.219 -14.843 8.987 1.00 95.81 121 GLY A O 1
ATOM 922 N N . GLU A 1 122 ? 0.487 -14.289 10.329 1.00 94.44 122 GLU A N 1
ATOM 923 C CA . GLU A 1 122 ? 0.891 -15.668 10.600 1.00 94.44 122 GLU A CA 1
ATOM 924 C C . GLU A 1 122 ? -0.235 -16.466 11.262 1.00 94.44 122 GLU A C 1
ATOM 926 O O . GLU A 1 122 ? -1.002 -15.937 12.076 1.00 94.44 122 GLU A O 1
ATOM 931 N N . CYS A 1 123 ? -0.280 -17.763 10.955 1.00 94.62 123 CYS A N 1
ATOM 932 C CA . CYS A 1 123 ? -1.239 -18.729 11.491 1.00 94.62 123 CYS A CA 1
ATOM 933 C C . CYS A 1 123 ? -2.708 -18.467 11.139 1.00 94.62 123 CYS A C 1
ATOM 935 O O . CYS A 1 123 ? -3.586 -19.077 11.747 1.00 94.62 123 CYS A O 1
ATOM 937 N N . ASN A 1 124 ? -2.985 -17.621 10.139 1.00 95.44 124 ASN A N 1
ATOM 938 C CA . ASN A 1 124 ? -4.308 -17.571 9.516 1.00 95.44 124 ASN A CA 1
ATOM 939 C C . ASN A 1 124 ? -4.658 -18.948 8.925 1.00 95.44 124 ASN A C 1
ATOM 941 O O . ASN A 1 124 ? -5.667 -19.545 9.291 1.00 95.44 124 ASN A O 1
ATOM 945 N N . ASN A 1 125 ? -3.746 -19.500 8.121 1.00 95.19 125 ASN A N 1
ATOM 946 C CA . ASN A 1 125 ? -3.771 -20.900 7.729 1.00 95.19 125 ASN A CA 1
ATOM 947 C C . ASN A 1 125 ? -2.906 -21.725 8.698 1.00 95.19 125 ASN A C 1
ATOM 949 O O . ASN A 1 125 ? -1.709 -21.480 8.839 1.00 95.19 125 ASN A O 1
ATOM 953 N N . ARG A 1 126 ? -3.495 -22.710 9.386 1.00 91.62 126 ARG A N 1
ATOM 954 C CA . ARG A 1 126 ? -2.768 -23.547 10.364 1.00 91.62 126 ARG A CA 1
ATOM 955 C C . ARG A 1 126 ? -1.889 -24.605 9.717 1.00 91.62 126 ARG A C 1
ATOM 957 O O . ARG A 1 126 ? -0.868 -24.977 10.295 1.00 91.62 126 ARG A O 1
ATOM 964 N N . HIS A 1 127 ? -2.276 -25.073 8.533 1.00 91.69 127 HIS A N 1
ATOM 965 C CA . HIS A 1 127 ? -1.466 -25.984 7.738 1.00 91.69 127 HIS A CA 1
ATOM 966 C C . HIS A 1 127 ? -0.322 -25.221 7.084 1.00 91.69 127 HIS A C 1
ATOM 968 O O . HIS A 1 127 ? 0.798 -25.701 7.108 1.00 91.69 127 HIS A O 1
ATOM 974 N N . HIS A 1 128 ? -0.524 -23.987 6.630 1.00 92.25 128 HIS A N 1
ATOM 975 C CA . HIS A 1 128 ? 0.522 -23.153 6.034 1.00 92.25 128 HIS A CA 1
ATOM 976 C C . HIS A 1 128 ? 0.697 -21.832 6.808 1.00 92.25 128 HIS A C 1
ATOM 978 O O . HIS A 1 128 ? 0.261 -20.783 6.341 1.00 92.25 128 HIS A O 1
ATOM 984 N N . PRO A 1 129 ? 1.380 -21.831 7.977 1.00 92.88 129 PRO A N 1
ATOM 985 C CA . PRO A 1 129 ? 1.407 -20.682 8.894 1.00 92.88 129 PRO A CA 1
ATOM 986 C C . PRO A 1 129 ? 1.939 -19.362 8.336 1.00 92.88 129 PRO A C 1
ATOM 988 O O . PRO A 1 129 ? 1.726 -18.332 8.966 1.00 92.88 129 PRO A O 1
ATOM 991 N N . LYS A 1 130 ? 2.657 -19.383 7.208 1.00 91.62 130 LYS A N 1
ATOM 992 C CA . LYS A 1 130 ? 3.230 -18.191 6.564 1.00 91.62 130 LYS A CA 1
ATOM 993 C C . LYS A 1 130 ? 2.420 -17.679 5.373 1.00 91.62 130 LYS A C 1
ATOM 995 O O . LYS A 1 130 ? 2.723 -16.603 4.875 1.00 91.62 130 LYS A O 1
ATOM 1000 N N . TRP A 1 131 ? 1.422 -18.420 4.906 1.00 94.19 131 TRP A N 1
ATOM 1001 C CA . TRP A 1 131 ? 0.598 -17.998 3.777 1.00 94.19 131 TRP A CA 1
ATOM 1002 C C . TRP A 1 131 ? -0.136 -16.692 4.091 1.00 94.19 131 TRP A C 1
ATOM 1004 O O . TRP A 1 131 ? -0.848 -16.594 5.091 1.00 94.19 131 TRP A O 1
ATOM 1014 N N . GLY A 1 132 ? 0.094 -15.679 3.253 1.00 95.00 132 GLY A N 1
ATOM 1015 C CA . GLY A 1 132 ? -0.409 -14.317 3.437 1.00 95.00 132 GLY A CA 1
ATOM 1016 C C . GLY A 1 132 ? 0.216 -13.516 4.588 1.00 95.00 132 GLY A C 1
ATOM 1017 O O . GLY A 1 132 ? -0.242 -12.406 4.866 1.00 95.00 132 GLY A O 1
ATOM 1018 N N . ALA A 1 133 ? 1.242 -14.035 5.270 1.00 95.75 133 ALA A N 1
ATOM 1019 C CA . ALA A 1 133 ? 1.909 -13.322 6.356 1.00 95.75 133 ALA A CA 1
ATOM 1020 C C . ALA A 1 133 ? 2.818 -12.195 5.834 1.00 95.75 133 ALA A C 1
ATOM 1022 O O . ALA A 1 133 ? 3.371 -12.269 4.739 1.00 95.75 133 ALA A O 1
ATOM 1023 N N . ALA A 1 134 ? 3.026 -11.165 6.648 1.00 94.38 134 ALA A N 1
ATOM 1024 C CA . ALA A 1 134 ? 3.959 -10.087 6.361 1.00 94.38 134 ALA A CA 1
ATOM 1025 C C . ALA A 1 134 ? 5.411 -10.588 6.280 1.00 94.38 134 ALA A C 1
ATOM 1027 O O . ALA A 1 134 ? 5.819 -11.506 6.992 1.00 94.38 134 ALA A O 1
ATOM 1028 N N . ASN A 1 135 ? 6.222 -9.912 5.470 1.00 92.12 135 ASN A N 1
ATOM 1029 C CA . ASN A 1 135 ? 7.620 -10.244 5.180 1.00 92.12 135 ASN A CA 1
ATOM 1030 C C . ASN A 1 135 ? 7.816 -11.612 4.508 1.00 92.12 135 ASN A C 1
ATOM 1032 O O . ASN A 1 135 ? 8.825 -12.283 4.736 1.00 92.12 135 ASN A O 1
ATOM 1036 N N . THR A 1 136 ? 6.863 -12.015 3.670 1.00 90.19 136 THR A N 1
ATOM 1037 C CA . THR A 1 136 ? 6.939 -13.228 2.846 1.00 90.19 136 THR A CA 1
ATOM 1038 C C . THR A 1 136 ? 7.058 -12.866 1.362 1.00 90.19 136 THR A C 1
ATOM 1040 O O . THR A 1 136 ? 6.658 -11.764 0.972 1.00 90.19 136 THR A O 1
ATOM 1043 N N . PRO A 1 137 ? 7.672 -13.722 0.521 1.00 91.19 137 PRO A N 1
ATOM 1044 C CA . PRO A 1 137 ? 7.725 -13.481 -0.917 1.00 91.19 137 PRO A CA 1
ATOM 1045 C C . PRO A 1 137 ? 6.314 -13.408 -1.509 1.00 91.19 137 PRO A C 1
ATOM 1047 O O . PRO A 1 137 ? 5.416 -14.123 -1.066 1.00 91.19 137 PRO A O 1
ATOM 1050 N N . TYR A 1 138 ? 6.129 -12.576 -2.534 1.00 93.62 138 TYR A N 1
ATOM 1051 C CA . TYR A 1 138 ? 4.892 -12.609 -3.316 1.00 93.62 138 TYR A CA 1
ATOM 1052 C C . TYR A 1 138 ? 4.687 -13.989 -3.960 1.00 93.62 138 TYR A C 1
ATOM 1054 O O . TYR A 1 138 ? 5.653 -14.678 -4.309 1.00 93.62 138 TYR A O 1
ATOM 1062 N N . SER A 1 139 ? 3.430 -14.378 -4.176 1.00 93.38 139 SER A N 1
ATOM 1063 C CA . SER A 1 139 ? 3.130 -15.541 -5.010 1.00 93.38 139 SER A CA 1
ATOM 1064 C C . SER A 1 139 ? 3.422 -15.222 -6.481 1.00 93.38 139 SER A C 1
ATOM 1066 O O . SER A 1 139 ? 3.399 -14.064 -6.923 1.00 93.38 139 SER A O 1
ATOM 1068 N N . ARG A 1 140 ? 3.730 -16.253 -7.267 1.00 90.19 140 ARG A N 1
ATOM 1069 C CA . ARG A 1 140 ? 3.932 -16.129 -8.711 1.00 90.19 140 ARG A CA 1
ATOM 1070 C C . ARG A 1 140 ? 2.929 -16.995 -9.447 1.00 90.19 140 ARG A C 1
ATOM 1072 O O . ARG A 1 140 ? 2.939 -18.208 -9.309 1.00 90.19 140 ARG A O 1
ATOM 1079 N N . TRP A 1 141 ? 2.086 -16.357 -10.253 1.00 91.88 141 TRP A N 1
ATOM 1080 C CA . TRP A 1 141 ? 1.171 -17.063 -11.155 1.00 91.88 141 TRP A CA 1
ATOM 1081 C C . TRP A 1 141 ? 1.864 -17.534 -12.436 1.00 91.88 141 TRP A C 1
ATOM 1083 O O . TRP A 1 141 ? 1.407 -18.480 -13.065 1.00 91.88 141 TRP A O 1
ATOM 1093 N N . LEU A 1 142 ? 2.972 -16.885 -12.804 1.00 91.38 142 LEU A N 1
ATOM 1094 C CA . LEU A 1 142 ? 3.842 -17.259 -13.915 1.00 91.38 142 LEU A CA 1
ATOM 1095 C C . LEU A 1 142 ? 5.314 -17.173 -13.478 1.00 91.38 142 LEU A C 1
ATOM 1097 O O . LEU A 1 142 ? 5.629 -16.360 -12.598 1.00 91.38 142 LEU A O 1
ATOM 1101 N N . PRO A 1 143 ? 6.215 -17.970 -14.085 1.00 89.25 143 PRO A N 1
ATOM 1102 C CA . PRO A 1 143 ? 7.652 -17.862 -13.848 1.00 89.25 143 PRO A CA 1
ATOM 1103 C C . PRO A 1 143 ? 8.181 -16.434 -14.079 1.00 89.25 143 PRO A C 1
ATOM 1105 O O . PRO A 1 143 ? 7.664 -15.718 -14.939 1.00 89.25 143 PRO A O 1
ATOM 1108 N N . PRO A 1 144 ? 9.199 -15.988 -13.320 1.00 89.94 144 PRO A N 1
ATOM 1109 C CA . PRO A 1 144 ? 9.795 -14.674 -13.521 1.00 89.94 144 PRO A CA 1
ATOM 1110 C C . PRO A 1 144 ? 10.534 -14.578 -14.856 1.00 89.94 144 PRO A C 1
ATOM 1112 O O . PRO A 1 144 ? 11.270 -15.484 -15.237 1.00 89.94 144 PRO A O 1
ATOM 1115 N N . GLU A 1 145 ? 10.427 -13.421 -15.503 1.00 91.56 145 GLU A N 1
ATOM 1116 C CA . GLU A 1 145 ? 11.175 -13.099 -16.715 1.00 91.56 145 GLU A CA 1
ATOM 1117 C C . GLU A 1 145 ? 12.210 -12.002 -16.430 1.00 91.56 145 GLU A C 1
ATOM 1119 O O . GLU A 1 145 ? 11.896 -10.811 -16.379 1.00 91.56 145 GLU A O 1
ATOM 1124 N N . TYR A 1 146 ? 13.458 -12.427 -16.246 1.00 91.88 146 TYR A N 1
ATOM 1125 C CA . TYR A 1 146 ? 14.628 -11.572 -16.050 1.00 91.88 146 TYR A CA 1
ATOM 1126 C C . TYR A 1 146 ? 15.578 -11.671 -17.255 1.00 91.88 146 TYR A C 1
ATOM 1128 O O . TYR A 1 146 ? 15.420 -12.543 -18.106 1.00 91.88 146 TYR A O 1
ATOM 1136 N N . GLU A 1 147 ? 16.525 -10.740 -17.360 1.00 91.50 147 GLU A N 1
ATOM 1137 C CA . GLU A 1 147 ? 17.554 -10.718 -18.413 1.00 91.50 147 GLU A CA 1
ATOM 1138 C C . GLU A 1 147 ? 18.624 -11.797 -18.185 1.00 91.50 147 GLU A C 1
ATOM 1140 O O . GLU A 1 147 ? 19.174 -12.349 -19.133 1.00 91.50 147 GLU A O 1
ATOM 1145 N N . ASP A 1 148 ? 18.876 -12.145 -16.918 1.00 86.25 148 ASP A N 1
ATOM 1146 C CA . ASP A 1 148 ? 19.749 -13.246 -16.527 1.00 86.25 148 ASP A CA 1
ATOM 1147 C C . ASP A 1 148 ? 19.063 -14.201 -15.540 1.00 86.25 148 ASP A C 1
ATOM 1149 O O . ASP A 1 148 ? 17.982 -13.940 -15.005 1.00 86.25 148 ASP A O 1
ATOM 1153 N N . VAL A 1 149 ? 19.727 -15.324 -15.261 1.00 80.19 149 VAL A N 1
ATOM 1154 C CA . VAL A 1 149 ? 19.205 -16.334 -14.335 1.00 80.19 149 VAL A CA 1
ATOM 1155 C C . VAL A 1 149 ? 19.096 -15.834 -12.897 1.00 80.19 149 VAL A C 1
ATOM 1157 O O . VAL A 1 149 ? 18.362 -16.449 -12.145 1.00 80.19 149 VAL A O 1
ATOM 1160 N N . ARG A 1 150 ? 19.768 -14.747 -12.498 1.00 76.50 150 ARG A N 1
ATOM 1161 C CA . ARG A 1 150 ? 19.841 -14.290 -11.098 1.00 76.50 150 ARG A CA 1
ATOM 1162 C C . ARG A 1 150 ? 18.761 -13.288 -10.744 1.00 76.50 150 ARG A C 1
ATOM 1164 O O . ARG A 1 150 ? 18.306 -13.233 -9.606 1.00 76.50 150 ARG A O 1
ATOM 1171 N N . GLY A 1 151 ? 18.320 -12.506 -11.719 1.00 85.62 151 GLY A N 1
ATOM 1172 C CA . GLY A 1 151 ? 17.253 -11.539 -11.532 1.00 85.62 151 GLY A CA 1
ATOM 1173 C C . GLY A 1 151 ? 17.579 -10.137 -12.014 1.00 85.62 151 GLY A C 1
ATOM 1174 O O . GLY A 1 151 ? 16.960 -9.183 -11.533 1.00 85.62 151 GLY A O 1
ATOM 1175 N N . VAL A 1 152 ? 18.564 -9.974 -12.901 1.00 90.25 152 VAL A N 1
ATOM 1176 C CA . VAL A 1 152 ? 18.813 -8.703 -13.588 1.00 90.25 152 VAL A CA 1
ATOM 1177 C C . VAL A 1 152 ? 17.533 -8.306 -14.339 1.00 90.25 152 VAL A C 1
ATOM 1179 O O . VAL A 1 152 ? 16.998 -9.112 -15.101 1.00 90.25 152 VAL A O 1
ATOM 1182 N N . PRO A 1 153 ? 16.959 -7.116 -14.077 1.00 93.44 153 PRO A N 1
ATOM 1183 C CA . PRO A 1 153 ? 15.716 -6.701 -14.718 1.00 93.44 153 PRO A CA 1
ATOM 1184 C C . PRO A 1 153 ? 15.928 -6.524 -16.220 1.00 93.44 153 PRO A C 1
ATOM 1186 O O . PRO A 1 153 ? 17.003 -6.112 -16.642 1.00 93.44 153 PRO A O 1
ATOM 1189 N N . ARG A 1 154 ? 14.892 -6.782 -17.020 1.00 94.19 154 ARG A N 1
ATOM 1190 C CA . ARG A 1 154 ? 14.968 -6.534 -18.459 1.00 94.19 154 ARG A CA 1
ATOM 1191 C C . ARG A 1 154 ? 15.193 -5.056 -18.771 1.00 94.19 154 ARG A C 1
ATOM 1193 O O . ARG A 1 154 ? 14.575 -4.188 -18.150 1.00 94.19 154 ARG A O 1
ATOM 1200 N N . GLY A 1 155 ? 16.048 -4.791 -19.755 1.00 92.69 155 GLY A N 1
ATOM 1201 C CA . GLY A 1 155 ? 16.464 -3.437 -20.125 1.00 92.69 155 GLY A CA 1
ATOM 1202 C C . GLY A 1 155 ? 17.581 -2.903 -19.226 1.00 92.69 155 GLY A C 1
ATOM 1203 O O . GLY A 1 155 ? 17.805 -1.689 -19.171 1.00 92.69 155 GLY A O 1
ATOM 1204 N N . TRP A 1 156 ? 18.258 -3.795 -18.494 1.00 93.25 156 TRP A N 1
ATOM 1205 C CA . TRP A 1 156 ? 19.483 -3.458 -17.782 1.00 93.25 156 TRP A CA 1
ATOM 1206 C C . TRP A 1 156 ? 20.600 -3.176 -18.782 1.00 93.25 156 TRP A C 1
ATOM 1208 O O . TRP A 1 156 ? 21.199 -2.097 -18.735 1.00 93.25 156 TRP A O 1
ATOM 1218 N N . ASP A 1 157 ? 20.817 -4.095 -19.720 1.00 93.00 157 ASP A N 1
ATOM 1219 C CA . ASP A 1 157 ? 21.586 -3.841 -20.928 1.00 93.00 157 ASP A CA 1
ATOM 1220 C C . ASP A 1 157 ? 20.672 -3.229 -22.015 1.00 93.00 157 ASP A C 1
ATOM 1222 O O . ASP A 1 157 ? 19.719 -3.872 -22.466 1.00 93.00 157 ASP A O 1
ATOM 1226 N N . PRO A 1 158 ? 20.908 -1.969 -22.432 1.00 89.81 158 PRO A N 1
ATOM 1227 C CA . PRO A 1 158 ? 20.096 -1.303 -23.448 1.00 89.81 158 PRO A CA 1
ATOM 1228 C C . PRO A 1 158 ? 20.267 -1.906 -24.849 1.00 89.81 158 PRO A C 1
ATOM 1230 O O . PRO A 1 158 ? 19.424 -1.652 -25.709 1.00 89.81 158 PRO A O 1
ATOM 1233 N N . GLU A 1 159 ? 21.332 -2.674 -25.087 1.00 93.19 159 GLU A N 1
ATOM 1234 C CA . GLU A 1 159 ? 21.608 -3.323 -26.373 1.00 93.19 159 GLU A CA 1
ATOM 1235 C C . GLU A 1 159 ? 21.039 -4.748 -26.440 1.00 93.19 159 GLU A C 1
ATOM 1237 O O . GLU A 1 159 ? 21.029 -5.362 -27.508 1.00 93.19 159 GLU A O 1
ATOM 1242 N N . HIS A 1 160 ? 20.508 -5.271 -25.328 1.00 94.44 160 HIS A N 1
ATOM 1243 C CA . HIS A 1 160 ? 19.937 -6.610 -25.287 1.00 94.44 160 HIS A CA 1
ATOM 1244 C C . HIS A 1 160 ? 18.692 -6.726 -26.174 1.00 94.44 160 HIS A C 1
ATOM 1246 O O . HIS A 1 160 ? 17.756 -5.922 -26.094 1.00 94.44 160 HIS A O 1
ATOM 1252 N N . ILE A 1 161 ? 18.662 -7.778 -26.994 1.00 94.94 161 ILE A N 1
ATOM 1253 C CA . ILE A 1 161 ? 17.601 -8.022 -27.970 1.00 94.94 161 ILE A CA 1
ATOM 1254 C C . ILE A 1 161 ? 16.613 -9.056 -27.425 1.00 94.94 161 ILE A C 1
ATOM 1256 O O . ILE A 1 161 ? 16.951 -10.212 -27.186 1.00 94.94 161 ILE A O 1
ATOM 1260 N N . TYR A 1 162 ? 15.357 -8.643 -27.316 1.00 93.25 162 TYR A N 1
ATOM 1261 C CA . TYR A 1 162 ? 14.202 -9.456 -26.965 1.00 93.25 162 TYR A CA 1
ATOM 1262 C C . TYR A 1 162 ? 13.336 -9.655 -28.210 1.00 93.25 162 TYR A C 1
ATOM 1264 O O . TYR A 1 162 ? 12.771 -8.698 -28.734 1.00 93.25 162 TYR A O 1
ATOM 1272 N N . TYR A 1 163 ? 13.218 -10.894 -28.696 1.00 92.88 163 TYR A N 1
ATOM 1273 C CA . TYR A 1 163 ? 12.383 -11.226 -29.863 1.00 92.88 163 TYR A CA 1
ATOM 1274 C C . TYR A 1 163 ? 12.639 -10.324 -31.092 1.00 92.88 163 TYR A C 1
ATOM 1276 O O . TYR A 1 163 ? 11.698 -9.857 -31.724 1.00 92.88 163 TYR A O 1
ATOM 1284 N N . ASN A 1 164 ? 13.912 -10.083 -31.432 1.00 94.88 164 ASN A N 1
ATOM 1285 C CA . ASN A 1 164 ? 14.378 -9.183 -32.505 1.00 94.88 164 ASN A CA 1
ATOM 1286 C C . ASN A 1 164 ? 14.180 -7.669 -32.267 1.00 94.88 164 ASN A C 1
ATOM 1288 O O . ASN A 1 164 ? 14.381 -6.888 -33.194 1.00 94.88 164 ASN A O 1
ATOM 1292 N N . TYR A 1 165 ? 13.858 -7.235 -31.044 1.00 95.19 165 TYR A N 1
ATOM 1293 C CA . TYR A 1 165 ? 13.728 -5.818 -30.684 1.00 95.19 165 TYR A CA 1
ATOM 1294 C C . TYR A 1 165 ? 14.495 -5.477 -29.403 1.00 95.19 165 TYR A C 1
ATOM 1296 O O . TYR A 1 165 ? 14.597 -6.297 -28.497 1.00 95.19 165 TYR A O 1
ATOM 1304 N N . THR A 1 166 ? 14.996 -4.249 -29.280 1.00 95.31 166 THR A N 1
ATOM 1305 C CA . THR A 1 166 ? 15.425 -3.710 -27.980 1.00 95.31 166 THR A CA 1
ATOM 1306 C C . THR A 1 166 ? 14.216 -3.159 -27.226 1.00 95.31 166 THR A C 1
ATOM 1308 O O . THR A 1 166 ? 13.217 -2.753 -27.827 1.00 95.31 166 THR A O 1
ATOM 1311 N N . LEU A 1 167 ? 14.275 -3.149 -25.892 1.00 95.00 167 LEU A N 1
ATOM 1312 C CA . LEU A 1 167 ? 13.192 -2.562 -25.105 1.00 95.00 167 LEU A CA 1
ATOM 1313 C C . LEU A 1 167 ? 13.239 -1.031 -25.187 1.00 95.00 167 LEU A C 1
ATOM 1315 O O . LEU A 1 167 ? 14.302 -0.440 -24.975 1.00 95.00 167 LEU A O 1
ATOM 1319 N N . PRO A 1 168 ? 12.099 -0.362 -25.438 1.00 93.69 168 PRO A N 1
ATOM 1320 C CA . PRO A 1 168 ? 12.064 1.089 -25.452 1.00 93.69 168 PRO A CA 1
ATOM 1321 C C . PRO A 1 168 ? 12.330 1.644 -24.043 1.00 93.69 168 PRO A C 1
ATOM 1323 O O . PRO A 1 168 ? 11.885 1.059 -23.047 1.00 93.69 168 PRO A O 1
ATOM 1326 N N . PRO A 1 169 ? 12.992 2.809 -23.918 1.00 92.31 169 PRO A N 1
ATOM 1327 C CA . PRO A 1 169 ? 13.114 3.487 -22.636 1.00 92.31 169 PRO A CA 1
ATOM 1328 C C . PRO A 1 169 ? 11.733 3.736 -22.017 1.00 92.31 169 PRO A C 1
ATOM 1330 O O . PRO A 1 169 ? 10.858 4.328 -22.648 1.00 92.31 169 PRO A O 1
ATOM 1333 N N . VAL A 1 170 ? 11.531 3.352 -20.753 1.00 94.69 170 VAL A N 1
ATOM 1334 C CA . VAL A 1 170 ? 10.210 3.465 -20.096 1.00 94.69 170 VAL A CA 1
ATOM 1335 C C . VAL A 1 170 ? 9.685 4.905 -20.045 1.00 94.69 170 VAL A C 1
ATOM 1337 O O . VAL A 1 170 ? 8.477 5.139 -20.076 1.00 94.69 170 VAL A O 1
ATOM 1340 N N . ARG A 1 171 ? 10.586 5.897 -20.015 1.00 93.69 171 ARG A N 1
ATOM 1341 C CA . ARG A 1 171 ? 10.217 7.315 -20.070 1.00 93.69 171 ARG A CA 1
ATOM 1342 C C . ARG A 1 171 ? 9.716 7.740 -21.452 1.00 93.69 171 ARG A C 1
ATOM 1344 O O . ARG A 1 171 ? 8.841 8.597 -21.506 1.00 93.69 171 ARG A O 1
ATOM 1351 N N . LEU A 1 172 ? 10.231 7.139 -22.523 1.00 93.50 172 LEU A N 1
ATOM 1352 C CA . LEU A 1 172 ? 9.733 7.364 -23.878 1.00 93.50 172 LEU A CA 1
ATOM 1353 C C . LEU A 1 172 ? 8.318 6.793 -24.020 1.00 93.50 172 LEU A C 1
ATOM 1355 O O . LEU A 1 172 ? 7.411 7.520 -24.394 1.00 93.50 172 LEU A O 1
ATOM 1359 N N . VAL A 1 173 ? 8.087 5.555 -23.563 1.00 94.94 173 VAL A N 1
ATOM 1360 C CA . VAL A 1 173 ? 6.737 4.952 -23.549 1.00 94.94 173 VAL A CA 1
ATOM 1361 C C . VAL A 1 173 ? 5.750 5.817 -22.755 1.00 94.94 173 VAL A C 1
ATOM 1363 O O . VAL A 1 173 ? 4.628 6.051 -23.192 1.00 94.94 173 VAL A O 1
ATOM 1366 N N . SER A 1 174 ? 6.167 6.353 -21.603 1.00 94.00 174 SER A N 1
ATOM 1367 C CA . SER A 1 174 ? 5.343 7.282 -20.818 1.00 94.00 174 SER A CA 1
ATOM 1368 C C . SER A 1 174 ? 4.984 8.568 -21.572 1.00 94.00 174 SER A C 1
ATOM 1370 O O . SER A 1 174 ? 3.925 9.125 -21.297 1.00 94.00 174 SER A O 1
ATOM 1372 N N . GLN A 1 175 ? 5.855 9.068 -22.449 1.00 91.56 175 GLN A N 1
ATOM 1373 C CA . GLN A 1 175 ? 5.587 10.263 -23.250 1.00 91.56 175 GLN A CA 1
ATOM 1374 C C . GLN A 1 175 ? 4.677 9.937 -24.431 1.00 91.56 175 GLN A C 1
ATOM 1376 O O . GLN A 1 175 ? 3.689 10.627 -24.634 1.00 91.56 175 GLN A O 1
ATOM 1381 N N . ASP A 1 176 ? 4.973 8.866 -25.159 1.00 93.44 176 ASP A N 1
ATOM 1382 C CA . ASP A 1 176 ? 4.288 8.578 -26.419 1.00 93.44 176 ASP A CA 1
ATOM 1383 C C . ASP A 1 176 ? 2.909 7.939 -26.205 1.00 93.44 176 ASP A C 1
ATOM 1385 O O . ASP A 1 176 ? 2.014 8.112 -27.027 1.00 93.44 176 ASP A O 1
ATOM 1389 N N . VAL A 1 177 ? 2.722 7.200 -25.102 1.00 94.25 177 VAL A N 1
ATOM 1390 C CA . VAL A 1 177 ? 1.497 6.418 -24.849 1.00 94.25 177 VAL A CA 1
ATOM 1391 C C . VAL A 1 177 ? 0.612 7.029 -23.762 1.00 94.25 177 VAL A C 1
ATOM 1393 O O . VAL A 1 177 ? -0.609 6.970 -23.869 1.00 94.25 177 VAL A O 1
ATOM 1396 N N . LEU A 1 178 ? 1.199 7.578 -22.692 1.00 91.50 178 LEU A N 1
ATOM 1397 C CA . LEU A 1 178 ? 0.445 7.980 -21.490 1.00 91.50 178 LEU A CA 1
ATOM 1398 C C . LEU A 1 178 ? 0.296 9.495 -21.314 1.00 91.50 178 LEU A C 1
ATOM 1400 O O . LEU A 1 178 ? -0.484 9.929 -20.468 1.00 91.50 178 LEU A O 1
ATOM 1404 N N . TYR A 1 179 ? 1.057 10.309 -22.044 1.00 90.25 179 TYR A N 1
ATOM 1405 C CA . TYR A 1 179 ? 1.009 11.756 -21.873 1.00 90.25 179 TYR A CA 1
ATOM 1406 C C . TYR A 1 179 ? -0.311 12.334 -22.387 1.00 90.25 179 TYR A C 1
ATOM 1408 O O . TYR A 1 179 ? -0.734 12.074 -23.510 1.00 90.25 179 TYR A O 1
ATOM 1416 N N . THR A 1 180 ? -0.927 13.185 -21.572 1.00 90.75 180 THR A N 1
ATOM 1417 C CA . THR A 1 180 ? -2.054 14.020 -21.977 1.00 90.75 180 THR A CA 1
ATOM 1418 C C . THR A 1 180 ? -1.972 15.374 -21.284 1.00 90.75 180 THR A C 1
ATOM 1420 O O . THR A 1 180 ? -1.439 15.497 -20.179 1.00 90.75 180 THR A O 1
ATOM 1423 N N . HIS A 1 181 ? -2.519 16.394 -21.937 1.00 89.56 181 HIS A N 1
ATOM 1424 C CA . HIS A 1 181 ? -2.726 17.708 -21.343 1.00 89.56 181 HIS A CA 1
ATOM 1425 C C . HIS A 1 181 ? -3.844 17.653 -20.292 1.00 89.56 181 HIS A C 1
ATOM 1427 O O . HIS A 1 181 ? -4.817 16.913 -20.456 1.00 89.56 181 HIS A O 1
ATOM 1433 N N . ASN A 1 182 ? -3.719 18.441 -19.218 1.00 87.56 182 ASN A N 1
ATOM 1434 C CA . ASN A 1 182 ? -4.695 18.454 -18.120 1.00 87.56 182 ASN A CA 1
ATOM 1435 C C . ASN A 1 182 ? -6.087 18.888 -18.598 1.00 87.56 182 ASN A C 1
ATOM 1437 O O . ASN A 1 182 ? -7.094 18.404 -18.092 1.00 87.56 182 ASN A O 1
ATOM 1441 N N . GLU A 1 183 ? -6.141 19.773 -19.591 1.00 87.19 183 GLU A N 1
ATOM 1442 C CA . GLU A 1 183 ? -7.363 20.286 -20.211 1.00 87.19 183 GLU A CA 1
ATOM 1443 C C . GLU A 1 183 ? -8.138 19.194 -20.966 1.00 87.19 183 GLU A C 1
ATOM 1445 O O . GLU A 1 183 ? -9.347 19.315 -21.155 1.00 87.19 183 GLU A O 1
ATOM 1450 N N . ASN A 1 184 ? -7.454 18.114 -21.357 1.00 88.69 184 ASN A N 1
ATOM 1451 C CA . ASN A 1 184 ? -8.037 16.985 -22.080 1.00 88.69 184 ASN A CA 1
ATOM 1452 C C . ASN A 1 184 ? -8.529 15.868 -21.144 1.00 88.69 184 ASN A C 1
ATOM 1454 O O . ASN A 1 184 ? -9.053 14.861 -21.618 1.00 88.69 184 ASN A O 1
ATOM 1458 N N . ILE A 1 185 ? -8.353 16.007 -19.825 1.00 86.44 185 ILE A N 1
ATOM 1459 C CA . ILE A 1 185 ? -8.804 15.006 -18.854 1.00 86.44 185 ILE A CA 1
ATOM 1460 C C . ILE A 1 185 ? -10.315 15.152 -18.651 1.00 86.44 185 ILE A C 1
ATOM 1462 O O . ILE A 1 185 ? -10.799 16.145 -18.107 1.00 86.44 185 ILE A O 1
ATOM 1466 N N . SER A 1 186 ? -11.074 14.136 -19.060 1.00 83.38 186 SER A N 1
ATOM 1467 C CA . SER A 1 186 ? -12.510 14.055 -18.796 1.00 83.38 186 SER A CA 1
ATOM 1468 C C . SER A 1 186 ? -12.787 13.605 -17.362 1.00 83.38 186 SER A C 1
ATOM 1470 O O . SER A 1 186 ? -12.191 12.641 -16.880 1.00 83.38 186 SER A O 1
ATOM 1472 N N . LEU A 1 187 ? -13.743 14.255 -16.699 1.00 83.44 187 LEU A N 1
ATOM 1473 C CA . LEU A 1 187 ? -14.253 13.800 -15.407 1.00 83.44 187 LEU A CA 1
ATOM 1474 C C . LEU A 1 187 ? -15.237 12.642 -15.595 1.00 83.44 187 LEU A C 1
ATOM 1476 O O . LEU A 1 187 ? -16.083 12.676 -16.491 1.00 83.44 187 LEU A O 1
ATOM 1480 N N . ASP A 1 188 ? -15.168 11.653 -14.708 1.00 83.12 188 ASP A N 1
ATOM 1481 C CA . ASP A 1 188 ? -16.196 10.620 -14.619 1.00 83.12 188 ASP A CA 1
ATOM 1482 C C . ASP A 1 188 ? -17.466 11.213 -13.985 1.00 83.12 188 ASP A C 1
ATOM 1484 O O . ASP A 1 188 ? -17.422 11.837 -12.924 1.00 83.12 188 ASP A O 1
ATOM 1488 N N . SER A 1 189 ? -18.608 11.048 -14.654 1.00 84.31 189 SER A N 1
ATOM 1489 C CA . SER A 1 189 ? -19.902 11.567 -14.185 1.00 84.31 189 SER A CA 1
ATOM 1490 C C . SER A 1 189 ? -20.653 10.601 -13.260 1.00 84.31 189 SER A C 1
ATOM 1492 O O . SER A 1 189 ? -21.617 11.003 -12.601 1.00 84.31 189 SER A O 1
ATOM 1494 N N . SER A 1 190 ? -20.207 9.346 -13.204 1.00 85.81 190 SER A N 1
ATOM 1495 C CA . SER A 1 190 ? -20.835 8.224 -12.506 1.00 85.81 190 SER A CA 1
ATOM 1496 C C . SER A 1 190 ? -20.071 7.780 -11.256 1.00 85.81 190 SER A C 1
ATOM 1498 O O . SER A 1 190 ? -20.678 7.245 -10.326 1.00 85.81 190 SER A O 1
ATOM 1500 N N . LEU A 1 191 ? -18.760 8.032 -11.204 1.00 87.12 191 LEU A N 1
ATOM 1501 C CA . LEU A 1 191 ? -17.884 7.609 -10.115 1.00 87.12 191 LEU A CA 1
ATOM 1502 C C . LEU A 1 191 ? -17.282 8.815 -9.395 1.00 87.12 191 LEU A C 1
ATOM 1504 O O . LEU A 1 191 ? -16.703 9.720 -9.989 1.00 87.12 191 LEU A O 1
ATOM 1508 N N . SER A 1 192 ? -17.401 8.812 -8.069 1.00 87.06 192 SER A N 1
ATOM 1509 C CA . SER A 1 192 ? -16.764 9.818 -7.224 1.00 87.06 192 SER A CA 1
ATOM 1510 C C . SER A 1 192 ? -15.259 9.576 -7.118 1.00 87.06 192 SER A C 1
ATOM 1512 O O . SER A 1 192 ? -14.820 8.424 -7.130 1.00 87.06 192 SER A O 1
ATOM 1514 N N . HIS A 1 193 ? -14.479 10.629 -6.859 1.00 86.19 193 HIS A N 1
ATOM 1515 C CA . HIS A 1 193 ? -13.036 10.501 -6.633 1.00 86.19 193 HIS A CA 1
ATOM 1516 C C . HIS A 1 193 ? -12.684 9.586 -5.443 1.00 86.19 193 HIS A C 1
ATOM 1518 O O . HIS A 1 193 ? -11.595 9.022 -5.415 1.00 86.19 193 HIS A O 1
ATOM 1524 N N . LEU A 1 194 ? -13.616 9.341 -4.510 1.00 87.69 194 LEU A N 1
ATOM 1525 C CA . LEU A 1 194 ? -13.430 8.331 -3.466 1.00 87.69 194 LEU A CA 1
ATOM 1526 C C . LEU A 1 194 ? -13.114 6.931 -4.018 1.00 87.69 194 LEU A C 1
ATOM 1528 O O . LEU A 1 194 ? -12.456 6.165 -3.330 1.00 87.69 194 LEU A O 1
ATOM 1532 N N . LEU A 1 195 ? -13.536 6.580 -5.237 1.00 90.19 195 LEU A N 1
ATOM 1533 C CA . LEU A 1 195 ? -13.190 5.288 -5.834 1.00 90.19 195 LEU A CA 1
ATOM 1534 C C . LEU A 1 195 ? -11.671 5.139 -6.001 1.00 90.19 195 LEU A C 1
ATOM 1536 O O . LEU A 1 195 ? -11.102 4.127 -5.607 1.00 90.19 195 LEU A O 1
ATOM 1540 N N . VAL A 1 196 ? -11.013 6.163 -6.545 1.00 90.75 196 VAL A N 1
ATOM 1541 C CA . VAL A 1 196 ? -9.552 6.191 -6.749 1.00 90.75 196 VAL A CA 1
ATOM 1542 C C . VAL A 1 196 ? -8.833 5.989 -5.417 1.00 90.75 196 VAL A C 1
ATOM 1544 O O . VAL A 1 196 ? -7.891 5.217 -5.278 1.00 90.75 196 VAL A O 1
ATOM 1547 N N . GLU A 1 197 ? -9.374 6.654 -4.415 1.00 90.31 197 GLU A N 1
ATOM 1548 C CA . GLU A 1 197 ? -8.810 6.798 -3.089 1.00 90.31 197 GLU A CA 1
ATOM 1549 C C . GLU A 1 197 ? -9.009 5.548 -2.248 1.00 90.31 197 GLU A C 1
ATOM 1551 O O . GLU A 1 197 ? -8.090 5.082 -1.586 1.00 90.31 197 GLU A O 1
ATOM 1556 N N . TRP A 1 198 ? -10.179 4.927 -2.353 1.00 93.81 198 TRP A N 1
ATOM 1557 C CA . TRP A 1 198 ? -10.418 3.617 -1.773 1.00 93.81 198 TRP A CA 1
ATOM 1558 C C . TRP A 1 198 ? -9.545 2.537 -2.424 1.00 93.81 198 TRP A C 1
ATOM 1560 O O . TRP A 1 198 ? -9.126 1.606 -1.743 1.00 93.81 198 TRP A O 1
ATOM 1570 N N . GLY A 1 199 ? -9.234 2.673 -3.719 1.00 95.19 199 GLY A N 1
ATOM 1571 C CA . GLY A 1 199 ? -8.283 1.805 -4.414 1.00 95.19 199 GLY A CA 1
ATOM 1572 C C . GLY A 1 199 ? -6.880 1.872 -3.818 1.00 95.19 199 GLY A C 1
ATOM 1573 O O . GLY A 1 199 ? -6.286 0.843 -3.518 1.00 95.19 199 GLY A O 1
ATOM 1574 N N . GLN A 1 200 ? -6.368 3.072 -3.559 1.00 94.69 200 GLN A N 1
ATOM 1575 C CA . GLN A 1 200 ? -5.084 3.217 -2.869 1.00 94.69 200 GLN A CA 1
ATOM 1576 C C . GLN A 1 200 ? -5.157 2.754 -1.405 1.00 94.69 200 GLN A C 1
ATOM 1578 O O . GLN A 1 200 ? -4.261 2.066 -0.923 1.00 94.69 200 GLN A O 1
ATOM 1583 N N . TRP A 1 201 ? -6.255 3.068 -0.716 1.00 95.06 201 TRP A N 1
ATOM 1584 C CA . TRP A 1 201 ? -6.504 2.653 0.664 1.00 95.06 201 TRP A CA 1
ATOM 1585 C C . TRP A 1 201 ? -6.430 1.133 0.849 1.00 95.06 201 TRP A C 1
ATOM 1587 O O . TRP A 1 201 ? -5.808 0.665 1.799 1.00 95.06 201 TRP A O 1
ATOM 1597 N N . ILE A 1 202 ? -7.038 0.360 -0.058 1.00 96.19 202 ILE A N 1
ATOM 1598 C CA . ILE A 1 202 ? -6.984 -1.103 0.003 1.00 96.19 202 ILE A CA 1
ATOM 1599 C C . ILE A 1 202 ? -5.636 -1.667 -0.472 1.00 96.19 202 ILE A C 1
ATOM 1601 O O . ILE A 1 202 ? -5.163 -2.629 0.127 1.00 96.19 202 ILE A O 1
ATOM 1605 N N . ASP A 1 203 ? -4.975 -1.070 -1.477 1.00 96.62 203 ASP A N 1
ATOM 1606 C CA . ASP A 1 203 ? -3.599 -1.457 -1.856 1.00 96.62 203 ASP A CA 1
ATOM 1607 C C . ASP A 1 203 ? -2.669 -1.421 -0.640 1.00 96.62 203 ASP A C 1
ATOM 1609 O O . ASP A 1 203 ? -1.889 -2.346 -0.399 1.00 96.62 203 ASP A O 1
ATOM 1613 N N . HIS A 1 204 ? -2.830 -0.386 0.186 1.00 95.62 204 HIS A N 1
ATOM 1614 C CA . HIS A 1 204 ? -2.046 -0.199 1.397 1.00 95.62 204 HIS A CA 1
ATOM 1615 C C . HIS A 1 204 ? -2.352 -1.210 2.510 1.00 95.62 204 HIS A C 1
ATOM 1617 O O . HIS A 1 204 ? -1.596 -1.263 3.478 1.00 95.62 204 HIS A O 1
ATOM 1623 N N . ASP A 1 205 ? -3.409 -2.017 2.384 1.00 97.50 205 ASP A N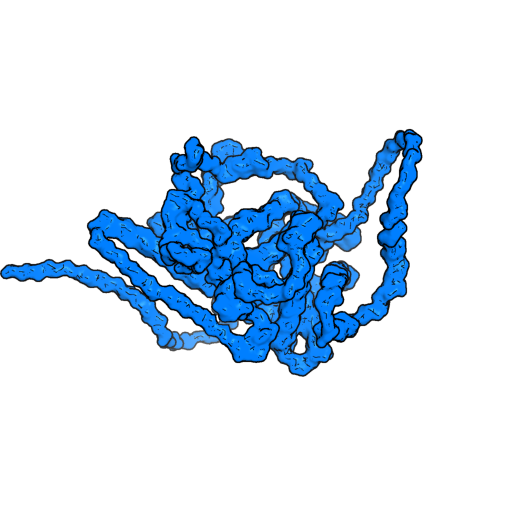 1
ATOM 1624 C CA . ASP A 1 205 ? -3.734 -3.081 3.336 1.00 97.50 205 ASP A CA 1
ATOM 1625 C C . ASP A 1 205 ? -3.133 -4.439 2.945 1.00 97.50 205 ASP A C 1
ATOM 1627 O O . ASP A 1 205 ? -2.827 -5.241 3.822 1.00 97.50 205 ASP A O 1
ATOM 1631 N N . PHE A 1 206 ? -2.929 -4.701 1.646 1.00 96.06 206 PHE A N 1
ATOM 1632 C CA . PHE A 1 206 ? -2.483 -6.022 1.187 1.00 96.06 206 PHE A CA 1
ATOM 1633 C C . PHE A 1 206 ? -1.109 -6.054 0.510 1.00 96.06 206 PHE A C 1
ATOM 1635 O O . PHE A 1 206 ? -0.549 -7.140 0.367 1.00 96.06 206 PHE A O 1
ATOM 1642 N N . ALA A 1 207 ? -0.559 -4.932 0.031 1.00 95.56 207 ALA A N 1
ATOM 1643 C CA . ALA A 1 207 ? 0.726 -4.912 -0.671 1.00 95.56 207 ALA A CA 1
ATOM 1644 C C . ALA A 1 207 ? 1.619 -3.726 -0.285 1.00 95.56 207 ALA A C 1
ATOM 1646 O O . ALA A 1 207 ? 1.265 -2.556 -0.422 1.00 95.56 207 ALA A O 1
ATOM 1647 N N . LEU A 1 208 ? 2.852 -4.035 0.116 1.00 94.50 208 LEU A N 1
ATOM 1648 C CA . LEU A 1 208 ? 3.940 -3.071 0.261 1.00 94.50 208 LEU A CA 1
ATOM 1649 C C . LEU A 1 208 ? 5.241 -3.727 -0.185 1.00 94.50 208 LEU A C 1
ATOM 1651 O O . LEU A 1 208 ? 5.820 -4.528 0.546 1.00 94.50 208 LEU A O 1
ATOM 1655 N N . THR A 1 209 ? 5.732 -3.363 -1.369 1.00 94.19 209 THR A N 1
ATOM 1656 C CA . THR A 1 209 ? 7.045 -3.819 -1.844 1.00 94.19 209 THR A CA 1
ATOM 1657 C C . THR A 1 209 ? 8.130 -2.863 -1.356 1.00 94.19 209 THR A C 1
ATOM 1659 O O . THR A 1 209 ? 8.234 -1.748 -1.881 1.00 94.19 209 THR A O 1
ATOM 1662 N N . PRO A 1 210 ? 8.970 -3.265 -0.392 1.00 90.88 210 PRO A N 1
ATOM 1663 C CA . PRO A 1 210 ? 10.012 -2.394 0.108 1.00 90.88 210 PRO A CA 1
ATOM 1664 C C . PRO A 1 210 ? 11.150 -2.248 -0.908 1.00 90.88 210 PRO A C 1
ATOM 1666 O O . PRO A 1 210 ? 11.415 -3.129 -1.733 1.00 90.88 210 PRO A O 1
ATOM 1669 N N . GLN A 1 211 ? 11.834 -1.111 -0.846 1.00 87.12 211 GLN A N 1
ATOM 1670 C CA . GLN A 1 211 ? 13.063 -0.863 -1.598 1.00 87.12 211 GLN A CA 1
ATOM 1671 C C . GLN A 1 211 ? 14.285 -1.259 -0.765 1.00 87.12 211 GLN A C 1
ATOM 1673 O O . GLN A 1 211 ? 14.179 -1.455 0.448 1.00 87.12 211 GLN A O 1
ATOM 1678 N N . SER A 1 212 ? 15.440 -1.362 -1.424 1.00 81.12 212 SER A N 1
ATOM 1679 C CA . SER A 1 212 ? 16.724 -1.520 -0.737 1.00 81.12 212 SER A CA 1
ATOM 1680 C C . SER A 1 212 ? 16.936 -0.409 0.305 1.00 81.12 212 SER A C 1
ATOM 1682 O O . SER A 1 212 ? 16.822 0.769 -0.048 1.00 81.12 212 SER A O 1
ATOM 1684 N N . PRO A 1 213 ? 17.281 -0.736 1.567 1.00 72.81 213 PRO A N 1
ATOM 1685 C CA . PRO A 1 213 ? 17.690 0.239 2.572 1.00 72.81 213 PRO A CA 1
ATOM 1686 C C . PRO A 1 213 ? 18.972 0.982 2.190 1.00 72.81 213 PRO A C 1
ATOM 1688 O O . PRO A 1 213 ? 19.169 2.116 2.626 1.00 72.81 213 PRO A O 1
ATOM 1691 N N . SER A 1 214 ? 19.853 0.356 1.399 1.00 74.19 214 SER A N 1
ATOM 1692 C CA . SER A 1 214 ? 21.039 1.032 0.874 1.00 74.19 214 SER A CA 1
ATOM 1693 C C . SER A 1 214 ? 20.645 2.023 -0.215 1.00 74.19 214 SER A C 1
ATOM 1695 O O . SER A 1 214 ? 19.984 1.654 -1.189 1.00 74.19 214 SER A O 1
ATOM 1697 N N . THR A 1 215 ? 21.107 3.268 -0.078 1.00 74.75 215 THR A N 1
ATOM 1698 C CA . THR A 1 215 ? 21.031 4.279 -1.142 1.00 74.75 215 THR A CA 1
ATOM 1699 C C . THR A 1 215 ? 22.295 4.349 -1.996 1.00 74.75 215 THR A C 1
ATOM 1701 O O . THR A 1 215 ? 22.334 5.108 -2.962 1.00 74.75 215 THR A O 1
ATOM 1704 N N . ALA A 1 216 ? 23.334 3.603 -1.619 1.00 79.69 216 ALA A N 1
ATOM 1705 C CA . ALA A 1 216 ? 24.600 3.542 -2.327 1.00 79.69 216 ALA A CA 1
ATOM 1706 C C . ALA A 1 216 ? 24.679 2.257 -3.152 1.00 79.69 216 ALA A C 1
ATOM 1708 O O . ALA A 1 216 ? 24.297 1.175 -2.693 1.00 79.69 216 ALA A O 1
ATOM 1709 N N . ALA A 1 217 ? 25.192 2.404 -4.363 1.00 80.50 217 ALA A N 1
ATOM 1710 C CA . ALA A 1 217 ? 25.541 1.321 -5.252 1.00 80.50 217 ALA A CA 1
ATOM 1711 C C . ALA A 1 217 ? 26.597 0.420 -4.600 1.00 80.50 217 ALA A C 1
ATOM 1713 O O . ALA A 1 217 ? 27.566 0.909 -4.018 1.00 80.50 217 ALA A O 1
ATOM 1714 N N . PHE A 1 218 ? 26.404 -0.891 -4.684 1.00 78.69 218 PHE A N 1
ATOM 1715 C CA . PHE A 1 218 ? 27.191 -1.867 -3.941 1.00 78.69 218 PHE A CA 1
ATOM 1716 C C . PHE A 1 218 ? 28.667 -1.868 -4.351 1.00 78.69 218 PHE A C 1
ATOM 1718 O O . PHE A 1 218 ? 29.540 -1.891 -3.486 1.00 78.69 218 PHE A O 1
ATOM 1725 N N . ARG A 1 219 ? 28.959 -1.812 -5.657 1.00 79.00 219 ARG A N 1
ATOM 1726 C CA . ARG A 1 219 ? 30.338 -1.906 -6.163 1.00 79.00 219 ARG A CA 1
ATOM 1727 C C . ARG A 1 219 ? 31.058 -0.570 -6.099 1.00 79.00 219 ARG A C 1
ATOM 1729 O O . ARG A 1 219 ? 32.233 -0.502 -5.761 1.00 79.00 219 ARG A O 1
ATOM 1736 N N . THR A 1 220 ? 30.350 0.491 -6.470 1.00 82.56 220 THR A N 1
ATOM 1737 C CA . THR A 1 220 ? 30.950 1.815 -6.679 1.00 82.56 220 THR A CA 1
ATOM 1738 C C . THR A 1 220 ? 30.803 2.756 -5.486 1.00 82.56 220 THR A C 1
ATOM 1740 O O . THR A 1 220 ? 31.455 3.795 -5.449 1.00 82.56 220 THR A O 1
ATOM 1743 N N . GLY A 1 221 ? 29.926 2.446 -4.526 1.00 84.06 221 GLY A N 1
ATOM 1744 C CA . GLY A 1 221 ? 29.561 3.355 -3.436 1.00 84.06 221 GLY A CA 1
ATOM 1745 C C . GLY A 1 221 ? 28.780 4.592 -3.897 1.00 84.06 221 GLY A C 1
ATOM 1746 O O . GLY A 1 221 ? 28.497 5.477 -3.090 1.00 84.06 221 GLY A O 1
ATOM 1747 N N . ALA A 1 222 ? 28.427 4.680 -5.184 1.00 85.69 222 ALA A N 1
ATOM 1748 C CA . ALA A 1 222 ? 27.766 5.843 -5.756 1.00 85.69 222 ALA A CA 1
ATOM 1749 C C . ALA A 1 222 ? 26.333 5.988 -5.225 1.00 85.69 222 ALA A C 1
ATOM 1751 O O . ALA A 1 222 ? 25.566 5.031 -5.206 1.00 85.69 222 ALA A O 1
ATOM 1752 N N . ASP A 1 223 ? 25.938 7.198 -4.836 1.00 86.12 223 ASP A N 1
ATOM 1753 C CA . ASP A 1 223 ? 24.563 7.478 -4.414 1.00 86.12 223 ASP A CA 1
ATOM 1754 C C . ASP A 1 223 ? 23.604 7.367 -5.611 1.00 86.12 223 ASP A C 1
ATOM 1756 O O . ASP A 1 223 ? 23.671 8.178 -6.539 1.00 86.12 223 ASP A O 1
ATOM 1760 N N . CYS A 1 224 ? 22.674 6.406 -5.571 1.00 85.75 224 CYS A N 1
ATOM 1761 C CA . CYS A 1 224 ? 21.677 6.158 -6.621 1.00 85.75 224 CYS A CA 1
ATOM 1762 C C . CYS A 1 224 ? 20.793 7.377 -6.938 1.00 85.75 224 CYS A C 1
ATOM 1764 O O . CYS A 1 224 ? 20.167 7.429 -7.993 1.00 85.75 224 CYS A O 1
ATOM 1766 N N . THR A 1 225 ? 20.705 8.359 -6.034 1.00 82.94 225 THR A N 1
ATOM 1767 C CA . THR A 1 225 ? 19.972 9.613 -6.283 1.00 82.94 225 THR A CA 1
ATOM 1768 C C . THR A 1 225 ? 20.765 10.638 -7.091 1.00 82.94 225 THR A C 1
ATOM 1770 O O . THR A 1 225 ? 20.211 11.657 -7.501 1.00 82.94 225 THR A O 1
ATOM 1773 N N . ARG A 1 226 ? 22.066 10.401 -7.289 1.00 83.50 226 ARG A N 1
ATOM 1774 C CA . ARG A 1 226 ? 23.000 11.322 -7.952 1.00 83.50 226 ARG A CA 1
ATOM 1775 C C . ARG A 1 226 ? 23.706 10.697 -9.150 1.00 83.50 226 ARG A C 1
ATOM 1777 O O . ARG A 1 226 ? 24.311 11.429 -9.925 1.00 83.50 226 ARG A O 1
ATOM 1784 N N . THR A 1 227 ? 23.646 9.376 -9.293 1.00 87.38 227 THR A N 1
ATOM 1785 C CA . THR A 1 227 ? 24.253 8.650 -10.407 1.00 87.38 227 THR A CA 1
ATOM 1786 C C . THR A 1 227 ? 23.203 8.144 -11.386 1.00 87.38 227 THR A C 1
ATOM 1788 O O . THR A 1 227 ? 22.120 7.713 -10.996 1.00 87.38 227 THR A O 1
ATOM 1791 N N . CYS A 1 228 ? 23.568 8.150 -12.666 1.00 89.94 228 CYS A N 1
ATOM 1792 C CA . CYS A 1 228 ? 22.833 7.460 -13.724 1.00 89.94 228 CYS A CA 1
ATOM 1793 C C . CYS A 1 228 ? 23.468 6.112 -14.091 1.00 89.94 228 CYS A C 1
ATOM 1795 O O . CYS A 1 228 ? 23.065 5.493 -15.076 1.00 89.94 228 CYS A O 1
ATOM 1797 N N . SER A 1 229 ? 24.443 5.655 -13.297 1.00 89.75 229 SER A N 1
ATOM 1798 C CA . SER A 1 229 ? 25.036 4.329 -13.432 1.00 89.75 229 SER A CA 1
ATOM 1799 C C . SER A 1 229 ? 24.051 3.237 -13.017 1.00 89.75 229 SER A C 1
ATOM 1801 O O . SER A 1 229 ? 23.304 3.381 -12.045 1.00 89.75 229 SER A O 1
ATOM 1803 N N . ARG A 1 230 ? 24.071 2.127 -13.756 1.00 90.62 230 ARG A N 1
ATOM 1804 C CA . ARG A 1 230 ? 23.337 0.905 -13.423 1.00 90.62 230 ARG A CA 1
ATOM 1805 C C . ARG A 1 230 ? 24.240 0.027 -12.561 1.00 90.62 230 ARG A C 1
ATOM 1807 O O . ARG A 1 230 ? 25.118 -0.659 -13.071 1.00 90.62 230 ARG A O 1
ATOM 1814 N N . ASP A 1 231 ? 24.036 0.077 -11.253 1.00 88.38 231 ASP A N 1
ATOM 1815 C CA . ASP A 1 231 ? 24.760 -0.730 -10.270 1.00 88.38 231 ASP A CA 1
ATOM 1816 C C . ASP A 1 231 ? 23.824 -0.973 -9.085 1.00 88.38 231 ASP A C 1
ATOM 1818 O O . ASP A 1 231 ? 23.195 -0.037 -8.600 1.00 88.38 231 ASP A O 1
ATOM 1822 N N . THR A 1 232 ? 23.665 -2.223 -8.648 1.00 86.25 232 THR A N 1
ATOM 1823 C CA . THR A 1 232 ? 22.651 -2.587 -7.643 1.00 86.25 232 THR A CA 1
ATOM 1824 C C . THR A 1 232 ? 22.887 -1.794 -6.350 1.00 86.25 232 THR A C 1
ATOM 1826 O O . THR A 1 232 ? 24.021 -1.739 -5.885 1.00 86.25 232 THR A O 1
ATOM 1829 N N . PRO A 1 233 ? 21.852 -1.179 -5.743 1.00 88.69 233 PRO A N 1
ATOM 1830 C CA . PRO A 1 233 ? 20.419 -1.299 -6.041 1.00 88.69 233 PRO A CA 1
ATOM 1831 C C . PRO A 1 233 ? 19.873 -0.273 -7.053 1.00 88.69 233 PRO A C 1
ATOM 1833 O O . PRO A 1 233 ? 18.661 -0.239 -7.282 1.00 88.69 233 PRO A O 1
ATOM 1836 N N . CYS A 1 234 ? 20.722 0.559 -7.655 1.00 91.31 234 CYS A N 1
ATOM 1837 C CA . CYS A 1 234 ? 20.342 1.584 -8.620 1.00 91.31 234 CYS A CA 1
ATOM 1838 C C . CYS A 1 234 ? 19.944 0.962 -9.969 1.00 91.31 234 CYS A C 1
ATOM 1840 O O . CYS A 1 234 ? 20.697 0.196 -10.570 1.00 91.31 234 CYS A O 1
ATOM 1842 N N . PHE A 1 235 ? 18.774 1.340 -10.483 1.00 93.56 235 PHE A N 1
ATOM 1843 C CA . PHE A 1 235 ? 18.346 1.029 -11.847 1.00 93.56 235 PHE A CA 1
ATOM 1844 C C . PHE A 1 235 ? 17.681 2.261 -12.485 1.00 93.56 235 PHE A C 1
ATOM 1846 O O . PHE A 1 235 ? 16.467 2.277 -12.674 1.00 93.56 235 PHE A O 1
ATOM 1853 N N . PRO A 1 236 ? 18.454 3.333 -12.739 1.00 93.50 236 PRO A N 1
ATOM 1854 C CA . PRO A 1 236 ? 17.923 4.647 -13.091 1.00 93.50 236 PRO A CA 1
ATOM 1855 C C . PRO A 1 236 ? 17.174 4.648 -14.427 1.00 93.50 236 PRO A C 1
ATOM 1857 O O . PRO A 1 236 ? 17.600 4.034 -15.409 1.00 93.50 236 PRO A O 1
ATOM 1860 N N . ILE A 1 237 ? 16.081 5.411 -14.479 1.00 94.00 237 ILE A N 1
ATOM 1861 C CA . ILE A 1 237 ? 15.270 5.581 -15.687 1.00 94.00 237 ILE A CA 1
ATOM 1862 C C . ILE A 1 237 ? 15.918 6.650 -16.562 1.00 94.00 237 ILE A C 1
ATOM 1864 O O . ILE A 1 237 ? 15.933 7.825 -16.197 1.00 94.00 237 ILE A O 1
ATOM 1868 N N . GLN A 1 238 ? 16.429 6.256 -17.724 1.00 91.44 238 GLN A N 1
ATOM 1869 C CA . GLN A 1 238 ? 17.054 7.184 -18.667 1.00 91.44 238 GLN A CA 1
ATOM 1870 C C . GLN A 1 238 ? 16.021 8.160 -19.246 1.00 91.44 238 GLN A C 1
ATOM 1872 O O . GLN A 1 238 ? 14.904 7.761 -19.591 1.00 91.44 238 GLN A O 1
ATOM 1877 N N . ILE A 1 239 ? 16.392 9.438 -19.339 1.00 91.38 239 ILE A N 1
ATOM 1878 C CA . ILE A 1 239 ? 15.552 10.485 -19.926 1.00 91.38 239 ILE A CA 1
ATOM 1879 C C . ILE A 1 239 ? 15.979 10.668 -21.389 1.00 91.38 239 ILE A C 1
ATOM 1881 O O . ILE A 1 239 ? 17.146 10.977 -21.635 1.00 91.38 239 ILE A O 1
ATOM 1885 N N . PRO A 1 240 ? 15.080 10.465 -22.370 1.00 89.06 240 PRO A N 1
ATOM 1886 C CA . PRO A 1 240 ? 15.425 10.664 -23.772 1.00 89.06 240 PRO A CA 1
ATOM 1887 C C . PRO A 1 240 ? 15.661 12.151 -24.066 1.00 89.06 240 PRO A C 1
ATOM 1889 O O . PRO A 1 240 ? 15.062 13.020 -23.435 1.00 89.06 240 PRO A O 1
ATOM 1892 N N . LEU A 1 241 ? 16.497 12.455 -25.063 1.00 87.81 241 LEU A N 1
ATOM 1893 C CA . LEU A 1 241 ? 16.777 13.842 -25.470 1.00 87.81 241 LEU A CA 1
ATOM 1894 C C . LEU A 1 241 ? 15.531 14.587 -25.973 1.00 87.81 241 LEU A C 1
ATOM 1896 O O . LEU A 1 241 ? 15.492 15.810 -25.915 1.00 87.81 241 LEU A O 1
ATOM 1900 N N . SER A 1 242 ? 14.520 13.854 -26.444 1.00 86.19 242 SER A N 1
ATOM 1901 C CA . SER A 1 242 ? 13.223 14.389 -26.862 1.00 86.19 242 SER A CA 1
ATOM 1902 C C . SER A 1 242 ? 12.316 14.811 -25.700 1.00 86.19 242 SER A C 1
ATOM 1904 O O . SER A 1 242 ? 11.254 15.374 -25.949 1.00 86.19 242 SER A O 1
ATOM 1906 N N . ASP A 1 243 ? 12.685 14.532 -24.443 1.00 88.56 243 ASP A N 1
ATOM 1907 C CA . ASP A 1 243 ? 11.817 14.799 -23.297 1.00 88.56 243 ASP A CA 1
ATOM 1908 C C . ASP A 1 243 ? 11.554 16.303 -23.129 1.00 88.56 243 ASP A C 1
ATOM 1910 O O . ASP A 1 243 ? 12.501 17.067 -22.964 1.00 88.56 243 ASP A O 1
ATOM 1914 N N . PRO A 1 244 ? 10.294 16.765 -23.052 1.00 83.81 244 PRO A N 1
ATOM 1915 C CA . PRO A 1 244 ? 9.997 18.187 -22.860 1.00 83.81 244 PRO A CA 1
ATOM 1916 C C . PRO A 1 244 ? 10.516 18.749 -21.524 1.00 83.81 244 PRO A C 1
ATOM 1918 O O . PRO A 1 244 ? 10.561 19.962 -21.337 1.00 83.81 244 PRO A O 1
ATOM 1921 N N . ARG A 1 245 ? 10.913 17.886 -20.578 1.00 77.62 245 ARG A N 1
ATOM 1922 C CA . ARG A 1 245 ? 11.523 18.255 -19.292 1.00 77.62 245 ARG A CA 1
ATOM 1923 C C . ARG A 1 245 ? 13.063 18.270 -19.338 1.00 77.62 245 ARG A C 1
ATOM 1925 O O . ARG A 1 245 ? 13.699 18.044 -18.306 1.00 77.62 245 ARG A O 1
ATOM 1932 N N . THR A 1 246 ? 13.670 18.499 -20.509 1.00 66.19 246 THR A N 1
ATOM 1933 C CA . THR A 1 246 ? 15.134 18.561 -20.691 1.00 66.19 246 THR A CA 1
ATOM 1934 C C . THR A 1 246 ? 15.820 19.570 -19.761 1.00 66.19 246 THR A C 1
ATOM 1936 O O . THR A 1 246 ? 15.260 20.617 -19.446 1.00 66.19 246 THR A O 1
ATOM 1939 N N . GLY A 1 247 ? 17.076 19.295 -19.389 1.00 65.00 247 GLY A N 1
ATOM 1940 C CA . GLY A 1 247 ? 17.984 20.290 -18.792 1.00 65.00 247 GLY A CA 1
ATOM 1941 C C . GLY A 1 247 ? 18.151 20.242 -17.269 1.00 65.00 247 GLY A C 1
ATOM 1942 O O . GLY A 1 247 ? 18.954 21.002 -16.739 1.00 65.00 247 GLY A O 1
ATOM 1943 N N . ILE A 1 248 ? 17.450 19.345 -16.562 1.00 67.38 248 ILE A N 1
ATOM 1944 C CA . ILE A 1 248 ? 17.559 19.213 -15.094 1.00 67.38 248 ILE A CA 1
ATOM 1945 C C . ILE A 1 248 ? 18.445 18.020 -14.689 1.00 67.38 248 ILE A C 1
ATOM 1947 O O . ILE A 1 248 ? 19.245 18.127 -13.764 1.00 67.38 248 ILE A O 1
ATOM 1951 N N . GLN A 1 249 ? 18.312 16.879 -15.373 1.00 77.56 249 GLN A N 1
ATOM 1952 C CA . GLN A 1 249 ? 19.051 15.637 -15.102 1.00 77.56 249 GLN A CA 1
ATOM 1953 C C . GLN A 1 249 ? 18.988 14.702 -16.323 1.00 77.56 249 GLN A C 1
ATOM 1955 O O . GLN A 1 249 ? 18.040 14.782 -17.102 1.00 77.56 249 GLN A O 1
ATOM 1960 N N . SER A 1 250 ? 19.973 13.814 -16.490 1.00 86.25 250 SER A N 1
ATOM 1961 C CA . SER A 1 250 ? 20.025 12.826 -17.587 1.00 86.25 250 SER A CA 1
ATOM 1962 C C . SER A 1 250 ? 19.236 11.541 -17.299 1.00 86.25 250 SER A C 1
ATOM 1964 O O . SER A 1 250 ? 18.905 10.789 -18.214 1.00 86.25 250 SER A O 1
ATOM 1966 N N . CYS A 1 251 ? 18.886 11.290 -16.037 1.00 90.25 251 CYS A N 1
ATOM 1967 C CA . CYS A 1 251 ? 18.062 10.159 -15.626 1.00 90.25 251 CYS A CA 1
ATOM 1968 C C . CYS A 1 251 ? 17.188 10.513 -14.413 1.00 90.25 251 CYS A C 1
ATOM 1970 O O . CYS A 1 251 ? 17.457 11.478 -13.699 1.00 90.25 251 CYS A O 1
ATOM 1972 N N . MET A 1 252 ? 16.147 9.717 -14.161 1.00 90.38 252 MET A N 1
ATOM 1973 C CA . MET A 1 252 ? 15.370 9.753 -12.921 1.00 90.38 252 MET A CA 1
ATOM 1974 C C . MET A 1 252 ? 15.851 8.643 -11.971 1.00 90.38 252 MET A C 1
ATOM 1976 O O . MET A 1 252 ? 15.980 7.493 -12.411 1.00 90.38 252 MET A O 1
ATOM 1980 N N . PRO A 1 253 ? 16.070 8.941 -10.674 1.00 89.00 253 PRO A N 1
ATOM 1981 C CA . PRO A 1 253 ? 16.438 7.929 -9.691 1.00 89.00 253 PRO A CA 1
ATOM 1982 C C . PRO A 1 253 ? 15.387 6.825 -9.593 1.00 89.00 253 PRO A C 1
ATOM 1984 O O . PRO A 1 253 ? 14.194 7.096 -9.449 1.00 89.00 253 PRO A O 1
ATOM 1987 N N . PHE A 1 254 ? 15.838 5.576 -9.621 1.00 90.38 254 PHE A N 1
ATOM 1988 C CA . PHE A 1 254 ? 14.981 4.419 -9.414 1.00 90.38 254 PHE A CA 1
ATOM 1989 C C . PHE A 1 254 ? 15.770 3.324 -8.699 1.00 90.38 254 PHE A C 1
ATOM 1991 O O . PHE A 1 254 ? 16.892 2.985 -9.079 1.00 90.38 254 PHE A O 1
ATOM 1998 N N . PHE A 1 255 ? 15.174 2.801 -7.632 1.00 89.25 255 PHE A N 1
ATOM 1999 C CA . PHE A 1 255 ? 15.762 1.786 -6.768 1.00 89.25 255 PHE A CA 1
ATOM 2000 C C . PHE A 1 255 ? 15.033 0.476 -6.991 1.00 89.25 255 PHE A C 1
ATOM 2002 O O . PHE A 1 255 ? 13.800 0.428 -6.922 1.00 89.25 255 PHE A O 1
ATOM 2009 N N . ARG A 1 256 ? 15.796 -0.594 -7.212 1.00 91.12 256 ARG A N 1
ATOM 2010 C CA . ARG A 1 256 ? 15.241 -1.942 -7.287 1.00 91.12 256 ARG A CA 1
ATOM 2011 C C . ARG A 1 256 ? 14.553 -2.284 -5.965 1.00 91.12 256 ARG A C 1
ATOM 2013 O O . ARG A 1 256 ? 15.053 -1.975 -4.881 1.00 91.12 256 ARG A O 1
ATOM 2020 N N . SER A 1 257 ? 13.410 -2.953 -6.065 1.00 92.25 257 SER A N 1
ATOM 2021 C CA . SER A 1 257 ? 12.753 -3.571 -4.915 1.00 92.25 257 SER A CA 1
ATOM 2022 C C . SER A 1 257 ? 13.707 -4.531 -4.214 1.00 92.25 257 SER A C 1
ATOM 2024 O O . SER A 1 257 ? 14.484 -5.229 -4.876 1.00 92.25 257 SER A O 1
ATOM 2026 N N . ALA A 1 258 ? 13.644 -4.565 -2.888 1.00 89.62 258 ALA A N 1
ATOM 2027 C CA . ALA A 1 258 ? 14.487 -5.422 -2.072 1.00 89.62 258 ALA A CA 1
ATOM 2028 C C . ALA A 1 258 ? 14.288 -6.913 -2.407 1.00 89.62 258 ALA A C 1
ATOM 2030 O O . ALA A 1 258 ? 13.165 -7.318 -2.734 1.00 89.62 258 ALA A O 1
ATOM 2031 N N . PRO A 1 259 ? 15.354 -7.729 -2.339 1.00 88.38 259 PRO A N 1
ATOM 2032 C CA . PRO A 1 259 ? 15.242 -9.163 -2.543 1.00 88.38 259 PRO A CA 1
ATOM 2033 C C . PRO A 1 259 ? 14.609 -9.854 -1.324 1.00 88.38 259 PRO A C 1
ATOM 2035 O O . PRO A 1 259 ? 14.711 -9.374 -0.195 1.00 88.38 259 PRO A O 1
ATOM 2038 N N . SER A 1 260 ? 13.985 -11.009 -1.547 1.00 86.50 260 SER A N 1
ATOM 2039 C CA . SER A 1 260 ? 13.580 -11.956 -0.499 1.00 86.50 260 SER A CA 1
ATOM 2040 C C . SER A 1 260 ? 14.681 -12.996 -0.255 1.00 86.50 260 SER A C 1
ATOM 2042 O O . SER A 1 260 ? 15.253 -13.511 -1.212 1.00 86.50 260 SER A O 1
ATOM 2044 N N . CYS A 1 261 ? 14.939 -13.367 1.009 1.00 66.25 261 CYS A N 1
ATOM 2045 C CA . CYS A 1 261 ? 15.838 -14.486 1.352 1.00 66.25 261 CYS A CA 1
ATOM 2046 C C . CYS A 1 261 ? 15.294 -15.855 0.914 1.00 66.25 261 CYS A C 1
ATOM 2048 O O . CYS A 1 261 ? 16.038 -16.831 0.885 1.00 66.25 261 CYS A O 1
ATOM 2050 N N . VAL A 1 262 ? 13.981 -15.948 0.689 1.00 61.38 262 VAL A N 1
ATOM 2051 C CA . VAL A 1 262 ? 13.258 -17.202 0.461 1.00 61.38 262 VAL A CA 1
ATOM 2052 C C . VAL A 1 262 ? 12.635 -17.140 -0.928 1.00 61.38 262 VAL A C 1
ATOM 2054 O O . VAL A 1 262 ? 11.888 -16.200 -1.221 1.00 61.38 262 VAL A O 1
ATOM 2057 N N . GLY A 1 263 ? 12.963 -18.120 -1.775 1.00 55.38 263 GLY A N 1
ATOM 2058 C CA . GLY A 1 263 ? 12.256 -18.356 -3.033 1.00 55.38 263 GLY A CA 1
ATOM 2059 C C . GLY A 1 263 ? 10.829 -18.830 -2.755 1.00 55.38 263 GLY A C 1
ATOM 2060 O O . GLY A 1 263 ? 10.569 -19.441 -1.721 1.00 55.38 263 GLY A O 1
ATOM 2061 N N . SER A 1 264 ? 9.884 -18.517 -3.639 1.00 50.38 264 SER A N 1
ATOM 2062 C CA . SER A 1 264 ? 8.493 -18.949 -3.469 1.00 50.38 264 SER A CA 1
ATOM 2063 C C . SER A 1 264 ? 8.419 -20.486 -3.413 1.00 50.38 264 SER A C 1
ATOM 2065 O O . SER A 1 264 ? 8.881 -21.151 -4.336 1.00 50.38 264 SER A O 1
ATOM 2067 N N . GLU A 1 265 ? 7.829 -21.061 -2.357 1.00 47.62 265 GLU A N 1
ATOM 2068 C CA . GLU A 1 265 ? 7.641 -22.522 -2.192 1.00 47.62 265 GLU A CA 1
ATOM 2069 C C . GLU A 1 265 ? 6.615 -23.120 -3.185 1.00 47.62 265 GLU A C 1
ATOM 2071 O O . GLU A 1 265 ? 6.221 -24.277 -3.069 1.00 47.62 265 GLU A O 1
ATOM 2076 N N . THR A 1 266 ? 6.144 -22.335 -4.157 1.00 44.72 266 THR A N 1
ATOM 2077 C CA . THR A 1 266 ? 4.945 -22.614 -4.961 1.00 44.72 266 THR A CA 1
ATOM 2078 C C . THR A 1 266 ? 5.135 -23.635 -6.084 1.00 44.72 266 THR A C 1
ATOM 2080 O O . THR A 1 266 ? 4.153 -24.005 -6.722 1.00 44.72 266 THR A O 1
ATOM 2083 N N . PHE A 1 267 ? 6.346 -24.157 -6.308 1.00 39.47 267 PHE A N 1
ATOM 2084 C CA . PHE A 1 267 ? 6.598 -25.126 -7.379 1.00 39.47 267 PHE A CA 1
ATOM 2085 C C . PHE A 1 267 ? 7.284 -26.405 -6.868 1.00 39.47 267 PHE A C 1
ATOM 2087 O O . PHE A 1 267 ? 8.489 -26.392 -6.593 1.00 39.47 267 PHE A O 1
ATOM 2094 N N . PRO A 1 268 ? 6.562 -27.543 -6.793 1.00 30.92 268 PRO A N 1
ATOM 2095 C CA . PRO A 1 268 ? 7.173 -28.854 -6.600 1.00 30.92 268 PRO A CA 1
ATOM 2096 C C . PRO A 1 268 ? 8.109 -29.147 -7.780 1.00 30.92 268 PRO A C 1
ATOM 2098 O O . PRO A 1 268 ? 7.661 -29.256 -8.918 1.00 30.92 268 PRO A O 1
ATOM 2101 N N . GLY A 1 269 ? 9.414 -29.242 -7.518 1.00 35.56 269 GLY A N 1
ATOM 2102 C CA . GLY A 1 269 ? 10.438 -29.484 -8.543 1.00 35.56 269 GLY A CA 1
ATOM 2103 C C . GLY A 1 269 ? 11.214 -28.245 -9.005 1.00 35.56 269 GLY A C 1
ATOM 2104 O O . GLY A 1 269 ? 12.153 -28.395 -9.783 1.00 35.56 269 GLY A O 1
ATOM 2105 N N . ALA A 1 270 ? 10.898 -27.045 -8.504 1.00 40.09 270 ALA A N 1
ATOM 2106 C CA . ALA A 1 270 ? 11.785 -25.897 -8.665 1.00 40.09 270 ALA A CA 1
ATOM 2107 C C . ALA A 1 270 ? 13.011 -26.067 -7.758 1.00 40.09 270 ALA A C 1
ATOM 2109 O O . ALA A 1 270 ? 12.893 -26.299 -6.553 1.00 40.09 270 ALA A O 1
ATOM 2110 N N . THR A 1 271 ? 14.205 -25.966 -8.335 1.00 39.56 271 THR A N 1
ATOM 2111 C CA . THR A 1 271 ? 15.448 -25.915 -7.563 1.00 39.56 271 THR A CA 1
ATOM 2112 C C . THR A 1 271 ? 15.378 -24.741 -6.566 1.00 39.56 271 THR A C 1
ATOM 2114 O O . THR A 1 271 ? 14.979 -23.651 -6.975 1.00 39.56 271 THR A O 1
ATOM 2117 N N . PRO A 1 272 ? 15.762 -24.904 -5.279 1.00 44.25 272 PRO A N 1
ATOM 2118 C CA . PRO A 1 272 ? 15.524 -23.911 -4.210 1.00 44.25 272 PRO A CA 1
ATOM 2119 C C . PRO A 1 272 ? 16.187 -22.538 -4.385 1.00 44.25 272 PRO A C 1
ATOM 2121 O O . PRO A 1 272 ? 15.996 -21.630 -3.580 1.00 44.25 272 PRO A O 1
ATOM 2124 N N . HIS A 1 273 ? 16.989 -22.369 -5.418 1.00 53.66 273 HIS A N 1
ATOM 2125 C CA . HIS A 1 273 ? 17.717 -21.157 -5.724 1.00 53.66 273 HIS A CA 1
ATOM 2126 C C . HIS A 1 273 ? 17.610 -20.999 -7.229 1.00 53.66 273 HIS A C 1
ATOM 2128 O O . HIS A 1 273 ? 17.748 -22.011 -7.894 1.00 53.66 273 HIS A O 1
ATOM 2134 N N . HIS A 1 274 ? 17.315 -19.805 -7.748 1.00 58.47 274 HIS A N 1
ATOM 2135 C CA . HIS A 1 274 ? 18.037 -19.223 -8.890 1.00 58.47 274 HIS A CA 1
ATOM 2136 C C . HIS A 1 274 ? 17.528 -17.816 -9.228 1.00 58.47 274 HIS A C 1
ATOM 2138 O O . HIS A 1 274 ? 18.366 -16.988 -9.544 1.00 58.47 274 HIS A O 1
ATOM 2144 N N . HIS A 1 275 ? 16.246 -17.474 -9.047 1.00 72.00 275 HIS A N 1
ATOM 2145 C CA . HIS A 1 275 ? 15.725 -16.155 -9.450 1.00 72.00 275 HIS A CA 1
ATOM 2146 C C . HIS A 1 275 ? 15.421 -15.217 -8.272 1.00 72.00 275 HIS A C 1
ATOM 2148 O O . HIS A 1 275 ? 14.904 -15.640 -7.237 1.00 72.00 275 HIS A O 1
ATOM 2154 N N . ARG A 1 276 ? 15.705 -13.919 -8.446 1.00 85.69 276 ARG A N 1
ATOM 2155 C CA . ARG A 1 276 ? 15.360 -12.864 -7.484 1.00 85.69 276 ARG A CA 1
ATOM 2156 C C . ARG A 1 276 ? 13.851 -12.788 -7.254 1.00 85.69 276 ARG A C 1
ATOM 2158 O O . ARG A 1 276 ? 13.088 -12.473 -8.164 1.00 85.69 276 ARG A O 1
ATOM 2165 N N . GLU A 1 277 ? 13.443 -12.915 -5.997 1.00 89.44 277 GLU A N 1
ATOM 2166 C CA . GLU A 1 277 ? 12.079 -12.627 -5.553 1.00 89.44 277 GLU A CA 1
ATOM 2167 C C . GLU A 1 277 ? 11.981 -11.306 -4.799 1.00 89.44 277 GLU A C 1
ATOM 2169 O O . GLU A 1 277 ? 12.956 -10.829 -4.221 1.00 89.44 277 GLU A O 1
ATOM 2174 N N . GLN A 1 278 ? 10.790 -10.710 -4.809 1.00 92.19 278 GLN A N 1
ATOM 2175 C CA . GLN A 1 278 ? 10.442 -9.564 -3.970 1.00 92.19 278 GLN A CA 1
ATOM 2176 C C . GLN A 1 278 ? 9.532 -10.042 -2.841 1.00 92.19 278 GLN A C 1
ATOM 2178 O O . GLN A 1 278 ? 8.783 -11.006 -3.006 1.00 92.19 278 GLN A O 1
ATOM 2183 N N . LEU A 1 279 ? 9.583 -9.355 -1.704 1.00 91.88 279 LEU A N 1
ATOM 2184 C CA . LEU A 1 279 ? 8.730 -9.651 -0.557 1.00 91.88 279 LEU A CA 1
ATOM 2185 C C . LEU A 1 279 ? 7.639 -8.603 -0.372 1.00 91.88 279 LEU A C 1
ATOM 2187 O O . LEU A 1 279 ? 7.829 -7.428 -0.690 1.00 91.88 279 LEU A O 1
ATOM 2191 N N . ASN A 1 280 ? 6.521 -9.043 0.189 1.00 94.81 280 ASN A N 1
ATOM 2192 C CA . ASN A 1 280 ? 5.481 -8.180 0.711 1.00 94.81 280 ASN A CA 1
ATOM 2193 C C . ASN A 1 280 ? 5.790 -7.856 2.176 1.00 94.81 280 ASN A C 1
ATOM 2195 O O . ASN A 1 280 ? 5.884 -8.761 3.003 1.00 94.81 280 ASN A O 1
ATOM 2199 N N . ALA A 1 281 ? 5.998 -6.585 2.514 1.00 93.94 281 ALA A N 1
ATOM 2200 C CA . ALA A 1 281 ? 6.343 -6.169 3.876 1.00 93.94 281 ALA A CA 1
ATOM 2201 C C . ALA A 1 281 ? 5.135 -6.142 4.830 1.00 93.94 281 ALA A C 1
ATOM 2203 O O . ALA A 1 281 ? 5.330 -6.057 6.045 1.00 93.94 281 ALA A O 1
ATOM 2204 N N . ILE A 1 282 ? 3.915 -6.227 4.292 1.00 95.94 282 ILE A N 1
ATOM 2205 C CA . ILE A 1 282 ? 2.652 -6.221 5.038 1.00 95.94 282 ILE A CA 1
ATOM 2206 C C . ILE A 1 282 ? 1.860 -7.507 4.799 1.00 95.94 282 ILE A C 1
ATOM 2208 O O . ILE A 1 282 ? 2.259 -8.348 3.990 1.00 95.94 282 ILE A O 1
ATOM 2212 N N . THR A 1 283 ? 0.788 -7.714 5.565 1.00 97.50 283 THR A N 1
ATOM 2213 C CA . THR A 1 283 ? -0.054 -8.907 5.396 1.00 97.50 283 THR A CA 1
ATOM 2214 C C . THR A 1 283 ? -0.758 -8.883 4.036 1.00 97.50 283 THR A C 1
ATOM 2216 O O . THR A 1 283 ? -0.947 -7.822 3.462 1.00 97.50 283 THR A O 1
ATOM 2219 N N . SER A 1 284 ? -1.133 -10.044 3.497 1.00 98.12 284 SER A N 1
ATOM 2220 C CA . SER A 1 284 ? -1.910 -10.135 2.245 1.00 98.12 284 SER A CA 1
ATOM 2221 C C . SER A 1 284 ? -3.425 -10.067 2.468 1.00 98.12 284 SER A C 1
ATOM 2223 O O . SER A 1 284 ? -4.200 -10.075 1.514 1.00 98.12 284 SER A O 1
ATOM 2225 N N . PHE A 1 285 ? -3.863 -10.069 3.727 1.00 98.38 285 PHE A N 1
ATOM 2226 C CA . PHE A 1 285 ? -5.275 -10.098 4.074 1.00 98.38 285 PHE A CA 1
ATOM 2227 C C . PHE A 1 285 ? -5.848 -8.686 4.078 1.00 98.38 285 PHE A C 1
ATOM 2229 O O . PHE A 1 285 ? -5.179 -7.739 4.461 1.00 98.38 285 PHE A O 1
ATOM 2236 N N . VAL A 1 286 ? -7.132 -8.569 3.748 1.00 98.06 286 VAL A N 1
ATOM 2237 C CA . VAL A 1 286 ? -7.878 -7.331 3.987 1.00 98.06 286 VAL A CA 1
ATOM 2238 C C . VAL A 1 286 ? -8.310 -7.324 5.454 1.00 98.06 286 VAL A C 1
ATOM 2240 O O . VAL A 1 286 ? -9.377 -7.841 5.795 1.00 98.06 286 VAL A O 1
ATOM 2243 N N . ASP A 1 287 ? -7.433 -6.871 6.345 1.00 97.62 287 ASP A N 1
ATOM 2244 C CA . ASP A 1 287 ? -7.597 -6.934 7.803 1.00 97.62 287 ASP A CA 1
ATOM 2245 C C . ASP A 1 287 ? -7.370 -5.596 8.531 1.00 97.62 287 ASP A C 1
ATOM 2247 O O . ASP A 1 287 ? -7.362 -5.546 9.767 1.00 97.62 287 ASP A O 1
ATOM 2251 N N . ALA A 1 288 ? -7.297 -4.512 7.760 1.00 97.38 288 ALA A N 1
ATOM 2252 C CA . ALA A 1 288 ? -7.037 -3.153 8.201 1.00 97.38 288 ALA A CA 1
ATOM 2253 C C . ALA A 1 288 ? -5.630 -2.929 8.807 1.00 97.38 288 ALA A C 1
ATOM 2255 O O . ALA A 1 288 ? -5.435 -2.070 9.675 1.00 97.38 288 ALA A O 1
ATOM 2256 N N . SER A 1 289 ? -4.629 -3.683 8.357 1.00 96.12 289 SER A N 1
ATOM 2257 C CA . SER A 1 289 ? -3.213 -3.533 8.698 1.00 96.12 289 SER A CA 1
ATOM 2258 C C . SER A 1 289 ? -2.650 -2.136 8.407 1.00 96.12 289 SER A C 1
ATOM 2260 O O . SER A 1 289 ? -1.795 -1.672 9.160 1.00 96.12 289 SER A O 1
ATOM 2262 N N . MET A 1 290 ? -3.176 -1.395 7.429 1.00 93.31 290 MET A N 1
ATOM 2263 C CA . MET A 1 290 ? -2.825 0.020 7.208 1.00 93.31 290 MET A CA 1
ATOM 2264 C C . MET A 1 290 ? -3.188 0.932 8.398 1.00 93.31 290 MET A C 1
ATOM 2266 O O . MET A 1 290 ? -2.597 1.998 8.582 1.00 93.31 290 MET A O 1
ATOM 2270 N N . VAL A 1 291 ? -4.123 0.510 9.256 1.00 93.69 291 VAL A N 1
ATOM 2271 C CA . VAL A 1 291 ? -4.474 1.191 10.514 1.00 93.69 291 VAL A CA 1
ATOM 2272 C C . VAL A 1 291 ? -3.712 0.592 11.697 1.00 93.69 291 VAL A C 1
ATOM 2274 O O . VAL A 1 291 ? -3.215 1.332 12.542 1.00 93.69 291 VAL A O 1
ATOM 2277 N N . TYR A 1 292 ? -3.608 -0.739 11.767 1.00 95.19 292 TYR A N 1
ATOM 2278 C CA . TYR A 1 292 ? -3.125 -1.454 12.959 1.00 95.19 292 TYR A CA 1
ATOM 2279 C C . TYR A 1 292 ? -1.654 -1.892 12.910 1.00 95.19 292 TYR A C 1
ATOM 2281 O O . TYR A 1 292 ? -1.114 -2.338 13.922 1.00 95.19 292 TYR A O 1
ATOM 2289 N N . GLY A 1 293 ? -0.997 -1.749 11.763 1.00 92.44 293 GLY A N 1
ATOM 2290 C CA . GLY A 1 293 ? 0.358 -2.214 11.502 1.00 92.44 293 GLY A CA 1
ATOM 2291 C C . GLY A 1 293 ? 0.451 -3.716 11.219 1.00 92.44 293 GLY A C 1
ATOM 2292 O O . GLY A 1 293 ? -0.340 -4.522 11.704 1.00 92.44 293 GLY A O 1
ATOM 2293 N N . SER A 1 294 ? 1.497 -4.094 10.480 1.00 94.56 294 SER A N 1
ATOM 2294 C CA . SER A 1 294 ? 1.795 -5.489 10.101 1.00 94.56 294 SER A CA 1
ATOM 2295 C C . SER A 1 294 ? 2.840 -6.184 10.994 1.00 94.56 294 SER A C 1
ATOM 2297 O O . SER A 1 294 ? 3.477 -7.165 10.608 1.00 94.56 294 SER A O 1
ATOM 2299 N N . SER A 1 295 ? 3.095 -5.655 12.196 1.00 91.56 295 SER A N 1
ATOM 2300 C CA . SER A 1 295 ? 4.004 -6.275 13.170 1.00 91.56 295 SER A CA 1
ATOM 2301 C C . SER A 1 295 ? 3.593 -5.944 14.600 1.00 91.56 295 SER A C 1
ATOM 2303 O O . SER A 1 295 ? 3.081 -4.858 14.867 1.00 91.56 295 SER A O 1
ATOM 2305 N N . SER A 1 296 ? 3.858 -6.852 15.541 1.00 91.06 296 SER A N 1
ATOM 2306 C CA . SER A 1 296 ? 3.512 -6.640 16.953 1.00 91.06 296 SER A CA 1
ATOM 2307 C C . SER A 1 296 ? 4.155 -5.385 17.567 1.00 91.06 296 SER A C 1
ATOM 2309 O O . SER A 1 296 ? 3.449 -4.670 18.277 1.00 91.06 296 SER A O 1
ATOM 2311 N N . PRO A 1 297 ? 5.442 -5.053 17.303 1.00 88.31 297 PRO A N 1
ATOM 2312 C CA . PRO A 1 297 ? 6.029 -3.810 17.805 1.00 88.31 297 PRO A CA 1
ATOM 2313 C C . PRO A 1 297 ? 5.352 -2.555 17.241 1.00 88.31 297 PRO A C 1
ATOM 2315 O O . PRO A 1 297 ? 5.119 -1.611 17.990 1.00 88.31 297 PRO A O 1
ATOM 2318 N N . MET A 1 298 ? 4.995 -2.555 15.949 1.00 85.94 298 MET A N 1
ATOM 2319 C CA . MET A 1 298 ? 4.268 -1.439 15.330 1.00 85.94 298 MET A CA 1
ATOM 2320 C C . MET A 1 298 ? 2.876 -1.289 15.949 1.00 85.94 298 MET A C 1
ATOM 2322 O O . MET A 1 298 ? 2.506 -0.204 16.383 1.00 85.94 298 MET A O 1
ATOM 2326 N N . ALA A 1 299 ? 2.133 -2.391 16.059 1.00 90.44 299 ALA A N 1
ATOM 2327 C CA . ALA A 1 299 ? 0.799 -2.390 16.641 1.00 90.44 299 ALA A CA 1
ATOM 2328 C C . ALA A 1 299 ? 0.797 -1.882 18.089 1.00 90.44 299 ALA A C 1
ATOM 2330 O O . ALA A 1 299 ? -0.098 -1.140 18.480 1.00 90.44 299 ALA A O 1
ATOM 2331 N N . ALA A 1 300 ? 1.810 -2.240 18.885 1.00 88.69 300 ALA A N 1
ATOM 2332 C CA . ALA A 1 300 ? 1.974 -1.718 20.239 1.00 88.69 300 ALA A CA 1
ATOM 2333 C C . ALA A 1 300 ? 2.283 -0.211 20.250 1.00 88.69 300 ALA A C 1
ATOM 2335 O O . ALA A 1 300 ? 1.710 0.512 21.059 1.00 88.69 300 ALA A O 1
ATOM 2336 N N . ALA A 1 301 ? 3.142 0.267 19.342 1.00 83.62 301 ALA A N 1
ATOM 2337 C CA . ALA A 1 301 ? 3.508 1.682 19.238 1.00 83.62 301 ALA A CA 1
ATOM 2338 C C . ALA A 1 301 ? 2.343 2.586 18.795 1.00 83.62 301 ALA A C 1
ATOM 2340 O O . ALA A 1 301 ? 2.312 3.762 19.144 1.00 83.62 301 ALA A O 1
ATOM 2341 N N . LEU A 1 302 ? 1.375 2.041 18.052 1.00 86.31 302 LEU A N 1
ATOM 2342 C CA . LEU A 1 302 ? 0.175 2.762 17.612 1.00 86.31 302 LEU A CA 1
ATOM 2343 C C . LEU A 1 302 ? -0.905 2.866 18.701 1.00 86.31 302 LEU A C 1
ATOM 2345 O O . LEU A 1 302 ? -1.896 3.573 18.519 1.00 86.31 302 LEU A O 1
ATOM 2349 N N . ARG A 1 303 ? -0.753 2.162 19.828 1.00 88.31 303 ARG A N 1
ATOM 2350 C CA . ARG A 1 303 ? -1.729 2.148 20.925 1.00 88.31 303 ARG A CA 1
ATOM 2351 C C . ARG A 1 303 ? -1.409 3.208 21.971 1.00 88.31 303 ARG A C 1
ATOM 2353 O O . ARG A 1 303 ? -0.255 3.441 22.318 1.00 88.31 303 ARG A O 1
ATOM 2360 N N . ASN A 1 304 ? -2.453 3.781 22.558 1.00 87.00 304 ASN A N 1
ATOM 2361 C CA . ASN A 1 304 ? -2.336 4.542 23.791 1.00 87.00 304 ASN A CA 1
ATOM 2362 C C . ASN A 1 304 ? -2.283 3.569 24.976 1.00 87.00 304 ASN A C 1
ATOM 2364 O O . ASN A 1 304 ? -3.311 3.232 25.563 1.00 87.00 304 ASN A O 1
ATOM 2368 N N . LEU A 1 305 ? -1.079 3.105 25.313 1.00 84.50 305 LEU A N 1
ATOM 2369 C CA . LEU A 1 305 ? -0.864 2.143 26.402 1.00 84.50 305 LEU A CA 1
ATOM 2370 C C . LEU A 1 305 ? -1.163 2.722 27.794 1.00 84.50 305 LEU A C 1
ATOM 2372 O O . LEU A 1 305 ? -1.386 1.961 28.730 1.00 84.50 305 LEU A O 1
ATOM 2376 N N . SER A 1 306 ? -1.208 4.049 27.925 1.00 84.69 306 SER A N 1
ATOM 2377 C CA . SER A 1 306 ? -1.602 4.735 29.160 1.00 84.69 306 SER A CA 1
ATOM 2378 C C . SER A 1 306 ? -3.123 4.805 29.336 1.00 84.69 306 SER A C 1
ATOM 2380 O O . SER A 1 306 ? -3.606 5.114 30.423 1.00 84.69 306 SER A O 1
ATOM 2382 N N . SER A 1 307 ? -3.898 4.553 28.275 1.00 83.69 307 SER A N 1
ATOM 2383 C CA . SER A 1 307 ? -5.358 4.597 28.325 1.00 83.69 307 SER A CA 1
ATOM 2384 C C . SER A 1 307 ? -5.935 3.328 28.962 1.00 83.69 307 SER A C 1
ATOM 2386 O O . SER A 1 307 ? -5.609 2.225 28.518 1.00 83.69 307 SER A O 1
ATOM 2388 N N . PRO A 1 308 ? -6.898 3.450 29.896 1.00 88.75 308 PRO A N 1
ATOM 2389 C CA . PRO A 1 308 ? -7.586 2.295 30.471 1.00 88.75 308 PRO A CA 1
ATOM 2390 C C . PRO A 1 308 ? -8.579 1.631 29.501 1.00 88.75 308 PRO A C 1
ATOM 2392 O O . PRO A 1 308 ? -9.209 0.647 29.864 1.00 88.75 308 PRO A O 1
ATOM 2395 N N . LEU A 1 309 ? -8.752 2.158 28.283 1.00 88.50 309 LEU A N 1
ATOM 2396 C CA . LEU A 1 309 ? -9.744 1.668 27.319 1.00 88.50 309 LEU A CA 1
ATOM 2397 C C . LEU A 1 309 ? -9.121 0.953 26.113 1.00 88.50 309 LEU A C 1
ATOM 2399 O O . LEU A 1 309 ? -9.844 0.374 25.315 1.00 88.50 309 LEU A O 1
ATOM 2403 N N . GLY A 1 310 ? -7.790 0.951 25.972 1.00 88.50 310 GLY A N 1
ATOM 2404 C CA . GLY A 1 310 ? -7.126 0.287 24.843 1.00 88.50 310 GLY A CA 1
ATOM 2405 C C . GLY A 1 310 ? -7.255 1.047 23.521 1.00 88.50 310 GLY A C 1
ATOM 2406 O O . GLY A 1 310 ? -7.306 0.434 22.462 1.00 88.50 310 GLY A O 1
ATOM 2407 N N . LEU A 1 311 ? -7.309 2.379 23.580 1.00 91.19 311 LEU A N 1
ATOM 2408 C CA . LEU A 1 311 ? -7.425 3.257 22.414 1.00 91.19 311 LEU A CA 1
ATOM 2409 C C . LEU A 1 311 ? -6.178 3.210 21.515 1.00 91.19 311 LEU A C 1
ATOM 2411 O O . LEU A 1 311 ? -5.067 2.929 21.974 1.00 91.19 311 LEU A O 1
ATOM 2415 N N . LEU A 1 312 ? -6.345 3.585 20.248 1.00 89.81 312 LEU A N 1
ATOM 2416 C CA . LEU A 1 312 ? -5.238 4.031 19.404 1.00 89.81 312 LEU A CA 1
ATOM 2417 C C . LEU A 1 312 ? -4.737 5.400 19.878 1.00 89.81 312 LEU A C 1
ATOM 2419 O O . LEU A 1 312 ? -5.518 6.245 20.330 1.00 89.81 312 LEU A O 1
ATOM 2423 N N . ALA A 1 313 ? -3.426 5.604 19.780 1.00 83.06 313 ALA A N 1
ATOM 2424 C CA . ALA A 1 313 ? -2.777 6.846 20.161 1.00 83.06 313 ALA A CA 1
ATOM 2425 C C . ALA A 1 313 ? -3.217 7.994 19.241 1.00 83.06 313 ALA A C 1
ATOM 2427 O O . ALA A 1 313 ? -3.303 7.851 18.022 1.00 83.06 313 ALA A O 1
ATOM 2428 N N . LEU A 1 314 ? -3.512 9.134 19.857 1.00 74.75 314 LEU A N 1
ATOM 2429 C CA . LEU A 1 314 ? -3.916 10.369 19.195 1.00 74.75 314 LEU A CA 1
ATOM 2430 C C . LEU A 1 314 ? -2.826 11.414 19.398 1.00 74.75 314 LEU A C 1
ATOM 2432 O O . LEU A 1 314 ? -2.065 11.331 20.361 1.00 74.75 314 LEU A O 1
ATOM 2436 N N . ASN A 1 315 ? -2.766 12.395 1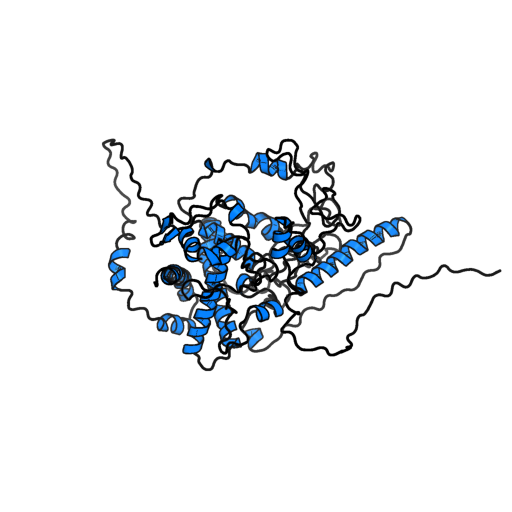8.504 1.00 65.94 315 ASN A N 1
ATOM 2437 C CA . ASN A 1 315 ? -1.904 13.549 18.705 1.00 65.94 315 ASN A CA 1
ATOM 2438 C C . ASN A 1 315 ? -2.440 14.423 19.849 1.00 65.94 315 ASN A C 1
ATOM 2440 O O . ASN A 1 315 ? -3.589 14.853 19.803 1.00 65.94 315 ASN A O 1
ATOM 2444 N N . ASP A 1 316 ? -1.607 14.707 20.844 1.00 58.66 316 ASP A N 1
ATOM 2445 C CA . ASP A 1 316 ? -1.884 15.625 21.952 1.00 58.66 316 ASP A CA 1
ATOM 2446 C C . ASP A 1 316 ? -1.564 17.094 21.609 1.00 58.66 316 ASP A C 1
ATOM 2448 O O . ASP A 1 316 ? -2.025 17.997 22.301 1.00 58.66 316 ASP A O 1
ATOM 2452 N N . GLN A 1 317 ? -0.823 17.344 20.521 1.00 51.56 317 GLN A N 1
ATOM 2453 C CA . GLN A 1 317 ? -0.325 18.669 20.120 1.00 51.56 317 GLN A CA 1
ATOM 2454 C C . GLN A 1 317 ? -1.161 19.368 19.031 1.00 51.56 317 GLN A C 1
ATOM 2456 O O . GLN A 1 317 ? -0.938 20.544 18.752 1.00 51.56 317 GLN A O 1
ATOM 2461 N N . ALA A 1 318 ? -2.099 18.675 18.376 1.00 53.22 318 ALA A N 1
ATOM 2462 C CA . ALA A 1 318 ? -2.997 19.289 17.395 1.00 53.22 318 ALA A CA 1
ATOM 2463 C C . ALA A 1 318 ? -4.385 18.640 17.409 1.00 53.22 318 ALA A C 1
ATOM 2465 O O . ALA A 1 318 ? -4.520 17.413 17.408 1.00 53.22 318 ALA A O 1
ATOM 2466 N N . SER A 1 319 ? -5.419 19.475 17.333 1.00 51.56 319 SER A N 1
ATOM 2467 C CA . SER A 1 319 ? -6.824 19.069 17.263 1.00 51.56 319 SER A CA 1
ATOM 2468 C C . SER A 1 319 ? -7.547 19.839 16.162 1.00 51.56 319 SER A C 1
ATOM 2470 O O . SER A 1 319 ? -7.328 21.043 16.040 1.00 51.56 319 SER A O 1
ATOM 2472 N N . ASP A 1 320 ? -8.448 19.185 15.434 1.00 48.62 320 ASP A N 1
ATOM 2473 C CA . ASP A 1 320 ? -9.390 19.850 14.529 1.00 48.62 320 ASP A CA 1
ATOM 2474 C C . ASP A 1 320 ? -10.739 19.952 15.235 1.00 48.62 320 ASP A C 1
ATOM 2476 O O . ASP A 1 320 ? -11.375 18.925 15.461 1.00 48.62 320 ASP A O 1
ATOM 2480 N N . GLN A 1 321 ? -11.163 21.147 15.650 1.00 44.22 321 GLN A N 1
ATOM 2481 C CA . GLN A 1 321 ? -12.504 21.355 16.229 1.00 44.22 321 GLN A CA 1
ATOM 2482 C C . GLN A 1 321 ? -12.842 20.405 17.409 1.00 44.22 321 GLN A C 1
ATOM 2484 O O . GLN A 1 321 ? -13.975 19.965 17.576 1.00 44.22 321 GLN A O 1
ATOM 2489 N N . GLY A 1 322 ? -11.847 20.048 18.234 1.00 39.75 322 GLY A N 1
ATOM 2490 C CA . GLY A 1 322 ? -12.006 19.108 19.357 1.00 39.75 322 GLY A CA 1
ATOM 2491 C C . GLY A 1 322 ? -11.893 17.619 18.989 1.00 39.75 322 GLY A C 1
ATOM 2492 O O . GLY A 1 322 ? -11.839 16.770 19.880 1.00 39.75 322 GLY A O 1
ATOM 2493 N N . LEU A 1 323 ? -11.773 17.280 17.701 1.00 45.34 323 LEU A N 1
ATOM 2494 C CA . LEU A 1 323 ? -11.452 15.941 17.214 1.00 45.34 323 LEU A CA 1
ATOM 2495 C C . LEU A 1 323 ? -9.940 15.821 17.003 1.00 45.34 323 LEU A C 1
ATOM 2497 O O . LEU A 1 323 ? -9.362 16.383 16.069 1.00 45.34 323 LEU A O 1
ATOM 2501 N N . LEU A 1 324 ? -9.286 15.060 17.879 1.00 43.03 324 LEU A N 1
ATOM 2502 C CA . LEU A 1 324 ? -7.839 14.858 17.825 1.00 43.03 324 LEU A CA 1
ATOM 2503 C C . LEU A 1 324 ? -7.420 14.268 16.469 1.00 43.03 324 LEU A C 1
ATOM 2505 O O . LEU A 1 324 ? -8.105 13.407 15.898 1.00 43.03 324 LEU A O 1
ATOM 2509 N N . PHE A 1 325 ? -6.310 14.780 15.939 1.00 50.59 325 PHE A N 1
ATOM 2510 C CA . PHE A 1 325 ? -5.709 14.262 14.719 1.00 50.59 325 PHE A CA 1
ATOM 2511 C C . PHE A 1 325 ? -5.011 12.923 14.979 1.00 50.59 325 PHE A C 1
ATOM 2513 O O . PHE A 1 325 ? -4.665 12.556 16.107 1.00 50.59 325 PHE A O 1
ATOM 2520 N N . LEU A 1 326 ? -4.781 12.217 13.878 1.00 47.72 326 LEU A N 1
ATOM 2521 C CA . LEU A 1 326 ? -3.841 11.115 13.749 1.00 47.72 326 LEU A CA 1
ATOM 2522 C C . LEU A 1 326 ? -2.507 11.430 14.451 1.00 47.72 326 LEU A C 1
ATOM 2524 O O . LEU A 1 326 ? -2.062 12.577 14.401 1.00 47.72 326 LEU A O 1
ATOM 2528 N N . LEU A 1 327 ? -1.880 10.435 15.093 1.00 43.47 327 LEU A N 1
ATOM 2529 C CA . LEU A 1 327 ? -0.627 10.599 15.839 1.00 43.47 327 LEU A CA 1
ATOM 2530 C C . LEU A 1 327 ? 0.416 11.383 15.019 1.00 43.47 327 LEU A C 1
ATOM 2532 O O . LEU A 1 327 ? 1.011 10.876 14.066 1.00 43.47 327 LEU A O 1
ATOM 2536 N N . VAL A 1 328 ? 0.668 12.625 15.424 1.00 40.91 328 VAL A N 1
ATOM 2537 C CA . VAL A 1 328 ? 1.837 13.384 14.993 1.00 40.91 328 VAL A CA 1
ATOM 2538 C C . VAL A 1 328 ? 2.907 13.045 16.008 1.00 40.91 328 VAL A C 1
ATOM 2540 O O . VAL A 1 328 ? 3.104 13.752 16.990 1.00 40.91 328 VAL A O 1
ATOM 2543 N N . ILE A 1 329 ? 3.644 11.961 15.769 1.00 40.38 329 ILE A N 1
ATOM 2544 C CA . ILE A 1 329 ? 5.039 12.034 16.185 1.00 40.38 329 ILE A CA 1
ATOM 2545 C C . ILE A 1 329 ? 5.620 13.074 15.251 1.00 40.38 329 ILE A C 1
ATOM 2547 O O . ILE A 1 329 ? 5.851 12.793 14.076 1.00 40.38 329 ILE A O 1
ATOM 2551 N N . VAL A 1 330 ? 5.753 14.297 15.770 1.00 35.56 330 VAL A N 1
ATOM 2552 C CA . VAL A 1 330 ? 6.525 15.350 15.131 1.00 35.56 330 VAL A CA 1
ATOM 2553 C C . VAL A 1 330 ? 7.825 14.666 14.752 1.00 35.56 330 VAL A C 1
ATOM 2555 O O . VAL A 1 330 ? 8.557 14.199 15.629 1.00 35.56 330 VAL A O 1
ATOM 2558 N N . CYS A 1 331 ? 8.109 14.533 13.457 1.00 38.25 331 CYS A N 1
ATOM 2559 C CA . CYS A 1 331 ? 9.486 14.324 13.061 1.00 38.25 331 CYS A CA 1
ATOM 2560 C C . CYS A 1 331 ? 10.224 15.551 13.599 1.00 38.25 331 CYS A C 1
ATOM 2562 O O . CYS A 1 331 ? 10.201 16.597 12.960 1.00 38.25 331 CYS A O 1
ATOM 2564 N N . LEU A 1 332 ? 10.813 15.424 14.798 1.00 34.47 332 LEU A N 1
ATOM 2565 C CA . LEU A 1 332 ? 11.404 16.472 15.651 1.00 34.47 332 LEU A CA 1
ATOM 2566 C C . LEU A 1 332 ? 12.470 17.342 14.960 1.00 34.47 332 LEU A C 1
ATOM 2568 O O . LEU A 1 332 ? 13.064 18.219 15.573 1.00 34.47 332 LEU A O 1
ATOM 2572 N N . TRP A 1 333 ? 12.716 17.099 13.680 1.00 36.28 333 TRP A N 1
ATOM 2573 C CA . TRP A 1 333 ? 13.817 17.615 12.893 1.00 36.28 333 TRP A CA 1
ATOM 2574 C C . TRP A 1 333 ? 13.353 18.494 11.728 1.00 36.28 333 TRP A C 1
ATOM 2576 O O . TRP A 1 333 ? 14.163 19.239 11.188 1.00 36.28 333 TRP A O 1
ATOM 2586 N N . VAL A 1 334 ? 12.064 18.470 11.369 1.00 35.62 334 VAL A N 1
ATOM 2587 C CA . VAL A 1 334 ? 11.465 19.443 10.445 1.00 35.62 334 VAL A CA 1
ATOM 2588 C C . VAL A 1 334 ? 10.627 20.384 11.305 1.00 35.62 334 VAL A C 1
ATOM 2590 O O . VAL A 1 334 ? 9.769 19.918 12.046 1.00 35.62 334 VAL A O 1
ATOM 2593 N N . LYS A 1 335 ? 10.826 21.705 11.227 1.00 37.72 335 LYS A N 1
ATOM 2594 C CA . LYS A 1 335 ? 10.000 22.712 11.936 1.00 37.72 335 LYS A CA 1
ATOM 2595 C C . LYS A 1 335 ? 8.532 22.765 11.445 1.00 37.72 335 LYS A C 1
ATOM 2597 O O . LYS A 1 335 ? 7.873 23.791 11.557 1.00 37.72 335 LYS A O 1
ATOM 2602 N N . LEU A 1 336 ? 8.035 21.679 10.856 1.00 41.16 336 LEU A N 1
ATOM 2603 C CA . LEU A 1 336 ? 6.702 21.509 10.302 1.00 41.16 336 LEU A CA 1
ATOM 2604 C C . LEU A 1 336 ? 6.037 20.304 10.988 1.00 41.16 336 LEU A C 1
ATOM 2606 O O . LEU A 1 336 ? 6.702 19.287 11.193 1.00 41.16 336 LEU A O 1
ATOM 2610 N N . PRO A 1 337 ? 4.737 20.373 11.319 1.00 46.88 337 PRO A N 1
ATOM 2611 C CA . PRO A 1 337 ? 4.003 19.226 11.835 1.00 46.88 337 PRO A CA 1
ATOM 2612 C C . PRO A 1 337 ? 3.866 18.167 10.725 1.00 46.88 337 PRO A C 1
ATOM 2614 O O . PRO A 1 337 ? 3.068 18.300 9.792 1.00 46.88 337 PRO A O 1
ATOM 2617 N N . VAL A 1 338 ? 4.699 17.127 10.801 1.00 51.59 338 VAL A N 1
ATOM 2618 C CA . VAL A 1 338 ? 4.715 16.000 9.858 1.00 51.59 338 VAL A CA 1
ATOM 2619 C C . VAL A 1 338 ? 4.205 14.734 10.537 1.00 51.59 338 VAL A C 1
ATOM 2621 O O . VAL A 1 338 ? 4.695 14.378 11.605 1.00 51.59 338 VAL A O 1
ATOM 2624 N N . PHE A 1 339 ? 3.236 14.049 9.916 1.00 55.00 339 PHE A N 1
ATOM 2625 C CA . PHE A 1 339 ? 2.756 12.739 10.368 1.00 55.00 339 PHE A CA 1
ATOM 2626 C C . PHE A 1 339 ? 3.839 11.687 10.091 1.00 55.00 339 PHE A C 1
ATOM 2628 O O . PHE A 1 339 ? 4.133 11.410 8.928 1.00 55.00 339 PHE A O 1
ATOM 2635 N N . CYS A 1 340 ? 4.449 11.117 11.136 1.00 50.44 340 CYS A N 1
ATOM 2636 C CA . CYS A 1 340 ? 5.557 10.165 10.975 1.00 50.44 340 CYS A CA 1
ATOM 2637 C C . CYS A 1 340 ? 5.263 8.727 11.446 1.00 50.44 340 CYS A C 1
ATOM 2639 O O . CYS A 1 340 ? 6.101 7.858 11.216 1.00 50.44 340 CYS A O 1
ATOM 2641 N N . CYS A 1 341 ? 4.116 8.425 12.074 1.00 54.88 341 CYS A N 1
ATOM 2642 C CA . CYS A 1 341 ? 3.858 7.084 12.629 1.00 54.88 341 CYS A CA 1
ATOM 2643 C C . CYS A 1 341 ? 2.424 6.600 12.396 1.00 54.88 341 CYS A C 1
ATOM 2645 O O . CYS A 1 341 ? 1.502 7.003 13.101 1.00 54.88 341 CYS A O 1
ATOM 2647 N N . LEU A 1 342 ? 2.272 5.714 11.407 1.00 69.25 342 LEU A N 1
ATOM 2648 C CA . LEU A 1 342 ? 1.012 5.111 10.973 1.00 69.25 342 LEU A CA 1
ATOM 2649 C C . LEU A 1 342 ? 1.163 3.603 10.752 1.00 69.25 342 LEU A C 1
ATOM 2651 O O . LEU A 1 342 ? 2.284 3.102 10.688 1.00 69.25 342 LEU A O 1
ATOM 2655 N N . GLY A 1 343 ? 0.036 2.883 10.666 1.00 75.31 343 GLY A N 1
ATOM 2656 C CA . GLY A 1 343 ? 0.026 1.438 10.395 1.00 75.31 343 GLY A CA 1
ATOM 2657 C C . GLY A 1 343 ? 0.686 1.067 9.065 1.00 75.31 343 GLY A C 1
ATOM 2658 O O . GLY A 1 343 ? 1.340 0.028 8.985 1.00 75.31 343 GLY A O 1
ATOM 2659 N N . ASP A 1 344 ? 0.610 1.963 8.078 1.00 86.50 344 ASP A N 1
ATOM 2660 C CA . ASP A 1 344 ? 1.350 1.908 6.817 1.00 86.50 344 ASP A CA 1
ATOM 2661 C C . ASP A 1 344 ? 2.219 3.166 6.636 1.00 86.50 344 ASP A C 1
ATOM 2663 O O . ASP A 1 344 ? 1.829 4.278 7.005 1.00 86.50 344 ASP A O 1
ATOM 2667 N N . SER A 1 345 ? 3.414 3.004 6.061 1.00 82.25 345 SER A N 1
ATOM 2668 C CA . SER A 1 345 ? 4.381 4.097 5.910 1.00 82.25 345 SER A CA 1
ATOM 2669 C C . SER A 1 345 ? 3.933 5.156 4.888 1.00 82.25 345 SER A C 1
ATOM 2671 O O . SER A 1 345 ? 4.302 6.324 4.989 1.00 82.25 345 SER A O 1
ATOM 2673 N N . ARG A 1 346 ? 3.095 4.775 3.917 1.00 86.75 346 ARG A N 1
ATOM 2674 C CA . ARG A 1 346 ? 2.604 5.630 2.823 1.00 86.75 346 ARG A CA 1
ATOM 2675 C C . ARG A 1 346 ? 1.355 6.423 3.196 1.00 86.75 346 ARG A C 1
ATOM 2677 O O . ARG A 1 346 ? 0.828 7.166 2.378 1.00 86.75 346 ARG A O 1
ATOM 2684 N N . ALA A 1 347 ? 0.886 6.328 4.432 1.00 84.06 347 ALA A N 1
ATOM 2685 C CA . ALA A 1 347 ? -0.316 7.015 4.886 1.00 84.06 347 ALA A CA 1
ATOM 2686 C C . ALA A 1 347 ? -0.261 8.558 4.749 1.00 84.06 347 ALA A C 1
ATOM 2688 O O . ALA A 1 347 ? -1.300 9.211 4.678 1.00 84.06 347 ALA A O 1
ATOM 2689 N N . ASN A 1 348 ? 0.944 9.143 4.664 1.00 80.75 348 ASN A N 1
ATOM 2690 C CA . ASN A 1 348 ? 1.173 10.571 4.404 1.00 80.75 348 ASN A CA 1
ATOM 2691 C C . ASN A 1 348 ? 1.420 10.905 2.914 1.00 80.75 348 ASN A C 1
ATOM 2693 O O . ASN A 1 348 ? 1.867 12.004 2.602 1.00 80.75 348 ASN A O 1
ATOM 2697 N N . GLU A 1 349 ? 1.199 9.979 1.978 1.00 82.75 349 GLU A N 1
ATOM 2698 C CA . GLU A 1 349 ? 1.547 10.185 0.563 1.00 82.75 349 GLU A CA 1
ATOM 2699 C C . GLU A 1 349 ? 0.816 11.379 -0.053 1.00 82.75 349 GLU A C 1
ATOM 2701 O O . GLU A 1 349 ? 1.433 12.198 -0.733 1.00 82.75 349 GLU A O 1
ATOM 2706 N N . HIS A 1 350 ? -0.468 11.541 0.252 1.00 85.19 350 HIS A N 1
ATOM 2707 C CA . HIS A 1 350 ? -1.242 12.718 -0.121 1.00 85.19 350 HIS A CA 1
ATOM 2708 C C . HIS A 1 350 ? -2.397 12.936 0.872 1.00 85.19 350 HIS A C 1
ATOM 2710 O O . HIS A 1 350 ? -2.744 12.066 1.672 1.00 85.19 350 HIS A O 1
ATOM 2716 N N . LEU A 1 351 ? -3.011 14.120 0.812 1.00 83.88 351 LEU A N 1
ATOM 2717 C CA . LEU A 1 351 ? -3.960 14.626 1.820 1.00 83.88 351 LEU A CA 1
ATOM 2718 C C . LEU A 1 351 ? -5.187 13.729 2.030 1.00 83.88 351 LEU A C 1
ATOM 2720 O O . LEU A 1 351 ? -5.759 13.669 3.114 1.00 83.88 351 LEU A O 1
ATOM 2724 N N . GLY A 1 352 ? -5.567 13.002 0.989 1.00 84.25 352 GLY A N 1
ATOM 2725 C CA . GLY A 1 352 ? -6.672 12.067 1.022 1.00 84.25 352 GLY A CA 1
ATOM 2726 C C . GLY A 1 352 ? -6.438 10.787 1.802 1.00 84.25 352 GLY A C 1
ATOM 2727 O O . GLY A 1 352 ? -7.338 10.346 2.514 1.00 84.25 352 GLY A O 1
ATOM 2728 N N . MET A 1 353 ? -5.240 10.208 1.692 1.00 87.56 353 MET A N 1
ATOM 2729 C CA . MET A 1 353 ? -4.869 9.067 2.525 1.00 87.56 353 MET A CA 1
ATOM 2730 C C . MET A 1 353 ? -4.856 9.479 3.994 1.00 87.56 353 MET A C 1
ATOM 2732 O O . MET A 1 353 ? -5.425 8.778 4.826 1.00 87.56 353 MET A O 1
ATOM 2736 N N . ILE A 1 354 ? -4.309 10.656 4.315 1.00 83.12 354 ILE A N 1
ATOM 2737 C CA . ILE A 1 354 ? -4.292 11.176 5.691 1.00 83.12 354 ILE A CA 1
ATOM 2738 C C . ILE A 1 354 ? -5.717 11.273 6.254 1.00 83.12 354 ILE A C 1
ATOM 2740 O O . ILE A 1 354 ? -5.960 10.846 7.386 1.00 83.12 354 ILE A O 1
ATOM 2744 N N . ALA A 1 355 ? -6.658 11.790 5.459 1.00 83.31 355 ALA A N 1
ATOM 2745 C CA . ALA A 1 355 ? -8.073 11.875 5.816 1.00 83.31 355 ALA A CA 1
ATOM 2746 C C . ALA A 1 355 ? -8.676 10.490 6.123 1.00 83.31 355 ALA A C 1
ATOM 2748 O O . ALA A 1 355 ? -9.225 10.274 7.205 1.00 83.31 355 ALA A O 1
ATOM 2749 N N . LEU A 1 356 ? -8.497 9.506 5.231 1.00 87.69 356 LEU A N 1
ATOM 2750 C CA . LEU A 1 356 ? -9.010 8.144 5.438 1.00 87.69 356 LEU A CA 1
ATOM 2751 C C . LEU A 1 356 ? -8.374 7.446 6.651 1.00 87.69 356 LEU A C 1
ATOM 2753 O O . LEU A 1 356 ? -9.087 6.844 7.456 1.00 87.69 356 LEU A O 1
ATOM 2757 N N . HIS A 1 357 ? -7.059 7.582 6.846 1.00 87.88 357 HIS A N 1
ATOM 2758 C CA . HIS A 1 357 ? -6.377 7.048 8.030 1.00 87.88 357 HIS A CA 1
ATOM 2759 C C . HIS A 1 357 ? -6.934 7.666 9.315 1.00 87.88 357 HIS A C 1
ATOM 2761 O O . HIS A 1 357 ? -7.192 6.954 10.290 1.00 87.88 357 HIS A O 1
ATOM 2767 N N . THR A 1 358 ? -7.164 8.980 9.309 1.00 81.19 358 THR A N 1
ATOM 2768 C CA . THR A 1 358 ? -7.724 9.707 10.455 1.00 81.19 358 THR A CA 1
ATOM 2769 C C . THR A 1 358 ? -9.149 9.251 10.755 1.00 81.19 358 THR A C 1
ATOM 2771 O O . THR A 1 358 ? -9.477 8.993 11.915 1.00 81.19 358 THR A O 1
ATOM 2774 N N . LEU A 1 359 ? -9.979 9.087 9.722 1.00 84.81 359 LEU A N 1
ATOM 2775 C CA . LEU A 1 359 ? -11.351 8.597 9.840 1.00 84.81 359 LEU A CA 1
ATOM 2776 C C . LEU A 1 359 ? -11.403 7.216 10.507 1.00 84.81 359 LEU A C 1
ATOM 2778 O O . LEU A 1 359 ? -12.126 7.028 11.485 1.00 84.81 359 LEU A O 1
ATOM 2782 N N . PHE A 1 360 ? -10.605 6.262 10.024 1.00 89.94 360 PHE A N 1
ATOM 2783 C CA . PHE A 1 360 ? -10.586 4.903 10.569 1.00 89.94 360 PHE A CA 1
ATOM 2784 C C . PHE A 1 360 ? -10.060 4.840 12.003 1.00 89.94 360 PHE A C 1
ATOM 2786 O O . PHE A 1 360 ? -10.579 4.073 12.816 1.00 89.94 360 PHE A O 1
ATOM 2793 N N . LEU A 1 361 ? -9.061 5.660 12.335 1.00 89.06 361 LEU A N 1
ATOM 2794 C CA . LEU A 1 361 ? -8.548 5.755 13.698 1.00 89.06 361 LEU A CA 1
ATOM 2795 C C . LEU A 1 361 ? -9.619 6.308 14.649 1.00 89.06 361 LEU A C 1
ATOM 2797 O O . LEU A 1 361 ? -9.851 5.746 15.724 1.00 89.06 361 LEU A O 1
ATOM 2801 N N . ARG A 1 362 ? -10.297 7.395 14.256 1.00 84.56 362 ARG A N 1
ATOM 2802 C CA . ARG A 1 362 ? -11.392 7.988 15.040 1.00 84.56 362 ARG A CA 1
ATOM 2803 C C . ARG A 1 362 ? -12.523 6.984 15.247 1.00 84.56 362 ARG A C 1
ATOM 2805 O O . ARG A 1 362 ? -13.008 6.850 16.370 1.00 84.56 362 ARG A O 1
ATOM 2812 N N . GLU A 1 363 ? -12.889 6.241 14.206 1.00 89.56 363 GLU A N 1
ATOM 2813 C CA . GLU A 1 363 ? -13.937 5.225 14.294 1.00 89.56 363 GLU A CA 1
ATOM 2814 C C . GLU A 1 363 ? -13.549 4.066 15.222 1.00 89.56 363 GLU A C 1
ATOM 2816 O O . GLU A 1 363 ? -14.367 3.655 16.045 1.00 89.56 363 GLU A O 1
ATOM 2821 N N . HIS A 1 364 ? -12.293 3.602 15.195 1.00 94.00 364 HIS A N 1
ATOM 2822 C CA . HIS A 1 364 ? -11.799 2.632 16.176 1.00 94.00 364 HIS A CA 1
ATOM 2823 C C . HIS A 1 364 ? -11.970 3.149 17.612 1.00 94.00 364 HIS A C 1
ATOM 2825 O O . HIS A 1 364 ? -12.559 2.473 18.455 1.00 94.00 364 HIS A O 1
ATOM 2831 N N . ASN A 1 365 ? -11.494 4.364 17.895 1.00 92.81 365 ASN A N 1
ATOM 2832 C CA . ASN A 1 365 ? -11.559 4.941 19.239 1.00 92.81 365 ASN A CA 1
ATOM 2833 C C . ASN A 1 365 ? -13.000 5.177 19.707 1.00 92.81 365 ASN A C 1
ATOM 2835 O O . ASN A 1 365 ? -13.297 5.037 20.894 1.00 92.81 365 ASN A O 1
ATOM 2839 N N . ARG A 1 366 ? -13.908 5.509 18.786 1.00 92.81 366 ARG A N 1
ATOM 2840 C CA . ARG A 1 366 ? -15.341 5.597 19.068 1.00 92.81 366 ARG A CA 1
ATOM 2841 C C . ARG A 1 366 ? -15.918 4.220 19.405 1.00 92.81 366 ARG A C 1
ATOM 2843 O O . ARG A 1 366 ? -16.580 4.092 20.429 1.00 92.81 366 ARG A O 1
ATOM 2850 N N . LEU A 1 367 ? -15.637 3.193 18.598 1.00 92.94 367 LEU A N 1
ATOM 2851 C CA . LEU A 1 367 ? -16.086 1.817 18.845 1.00 92.94 367 LEU A CA 1
ATOM 2852 C C . LEU A 1 367 ? -15.601 1.287 20.193 1.00 92.94 367 LEU A C 1
ATOM 2854 O O . LEU A 1 367 ? -16.391 0.708 20.927 1.00 92.94 367 LEU A O 1
ATOM 2858 N N . VAL A 1 368 ? -14.339 1.526 20.549 1.00 95.50 368 VAL A N 1
ATOM 2859 C CA . VAL A 1 368 ? -13.787 1.148 21.858 1.00 95.50 368 VAL A CA 1
ATOM 2860 C C . VAL A 1 368 ? -14.597 1.757 23.007 1.00 95.50 368 VAL A C 1
ATOM 2862 O O . VAL A 1 368 ? -14.946 1.047 23.949 1.00 95.50 368 VAL A O 1
ATOM 2865 N N . LYS A 1 369 ? -14.928 3.054 22.930 1.00 94.06 369 LYS A N 1
ATOM 2866 C CA . LYS A 1 369 ? -15.722 3.737 23.965 1.00 94.06 369 LYS A CA 1
ATOM 2867 C C . LYS A 1 369 ? -17.123 3.142 24.088 1.00 94.06 369 LYS A C 1
ATOM 2869 O O . LYS A 1 369 ? -17.542 2.840 25.199 1.00 94.06 369 LYS A O 1
ATOM 2874 N N . GLU A 1 370 ? -17.808 2.920 22.967 1.00 95.50 370 GLU A N 1
ATOM 2875 C CA . GLU A 1 370 ? -19.130 2.278 22.973 1.00 95.50 370 GLU A CA 1
ATOM 2876 C C . GLU A 1 370 ? -19.057 0.867 23.567 1.00 95.50 370 GLU A C 1
ATOM 2878 O O . GLU A 1 370 ? -19.796 0.541 24.492 1.00 95.50 370 GLU A O 1
ATOM 2883 N N . LEU A 1 371 ? -18.121 0.035 23.095 1.00 94.56 371 LEU A N 1
ATOM 2884 C CA . LEU A 1 371 ? -17.941 -1.337 23.579 1.00 94.56 371 LEU A CA 1
ATOM 2885 C C . LEU A 1 371 ? -17.669 -1.391 25.082 1.00 94.56 371 LEU A C 1
ATOM 2887 O O . LEU A 1 371 ? -18.138 -2.320 25.738 1.00 94.56 371 LEU A O 1
ATOM 2891 N N . HIS A 1 372 ? -16.956 -0.403 25.625 1.00 96.31 372 HIS A N 1
ATOM 2892 C CA . HIS A 1 372 ? -16.720 -0.287 27.059 1.00 96.31 372 HIS A CA 1
ATOM 2893 C C . HIS A 1 372 ? -17.993 0.054 27.840 1.00 96.31 372 HIS A C 1
ATOM 2895 O O . HIS A 1 372 ? -18.229 -0.552 28.880 1.00 96.31 372 HIS A O 1
ATOM 2901 N N . LEU A 1 373 ? -18.838 0.966 27.341 1.00 96.62 373 LEU A N 1
ATOM 2902 C CA . LEU A 1 373 ? -20.121 1.285 27.987 1.00 96.62 373 LEU A CA 1
ATOM 2903 C C . LEU A 1 373 ? -21.020 0.047 28.103 1.00 96.62 373 LEU A C 1
ATOM 2905 O O . LEU A 1 373 ? -21.706 -0.145 29.102 1.00 96.62 373 LEU A O 1
ATOM 2909 N N . LEU A 1 374 ? -20.978 -0.810 27.088 1.00 96.19 374 LEU A N 1
ATOM 2910 C CA . LEU A 1 374 ? -21.787 -2.024 26.998 1.00 96.19 374 LEU A CA 1
ATOM 2911 C C . LEU A 1 374 ? -21.192 -3.192 27.773 1.00 96.19 374 LEU A C 1
ATOM 2913 O O . LEU A 1 374 ? -21.913 -4.011 28.338 1.00 96.19 374 LEU A O 1
ATOM 2917 N N . ASN A 1 375 ? -19.864 -3.267 27.796 1.00 96.38 375 ASN A N 1
ATOM 2918 C CA . ASN A 1 375 ? -19.111 -4.306 28.474 1.00 96.38 375 ASN A CA 1
ATOM 2919 C C . ASN A 1 375 ? -18.072 -3.670 29.410 1.00 96.38 375 ASN A C 1
ATOM 2921 O O . ASN A 1 375 ? -16.870 -3.768 29.143 1.00 96.38 375 ASN A O 1
ATOM 2925 N N . PRO A 1 376 ? -18.490 -3.073 30.548 1.00 96.31 376 PRO A N 1
ATOM 2926 C CA . PRO A 1 376 ? -17.556 -2.403 31.461 1.00 96.31 376 PRO A CA 1
ATOM 2927 C C . PRO A 1 376 ? -16.488 -3.337 32.046 1.00 96.31 376 PRO A C 1
ATOM 2929 O O . PRO A 1 376 ? -15.442 -2.890 32.502 1.00 96.31 376 PRO A O 1
ATOM 2932 N N . HIS A 1 377 ? -16.752 -4.646 32.021 1.00 96.12 377 HIS A N 1
ATOM 2933 C CA . HIS A 1 377 ? -15.871 -5.705 32.507 1.00 96.12 377 HIS A CA 1
ATOM 2934 C C . HIS A 1 377 ? -14.765 -6.105 31.511 1.00 96.12 377 HIS A C 1
ATOM 2936 O O . HIS A 1 377 ? -13.892 -6.897 31.865 1.00 96.12 377 HIS A O 1
ATOM 2942 N N . TRP A 1 378 ? -14.791 -5.620 30.263 1.00 96.19 378 TRP A N 1
ATOM 2943 C CA . TRP A 1 378 ? -13.763 -5.957 29.275 1.00 96.19 378 TRP A CA 1
ATOM 2944 C C . TRP A 1 378 ? -12.452 -5.224 29.538 1.00 96.19 378 TRP A C 1
ATOM 2946 O O . TRP A 1 378 ? -12.422 -4.029 29.823 1.00 96.19 378 TRP A O 1
ATOM 2956 N N . SER A 1 379 ? -11.345 -5.954 29.384 1.00 95.38 379 SER A N 1
ATOM 2957 C CA . SER A 1 379 ? -10.003 -5.389 29.496 1.00 95.38 379 SER A CA 1
ATOM 2958 C C . SER A 1 379 ? -9.671 -4.463 28.311 1.00 95.38 379 SER A C 1
ATOM 2960 O O . SER A 1 379 ? -10.225 -4.648 27.220 1.00 95.38 379 SER A O 1
ATOM 2962 N N . PRO A 1 380 ? -8.701 -3.537 28.466 1.00 95.44 380 PRO A N 1
ATOM 2963 C CA . PRO A 1 380 ? -8.221 -2.687 27.373 1.00 95.44 380 PRO A CA 1
ATOM 2964 C C . PRO A 1 380 ? -7.814 -3.480 26.119 1.00 95.44 380 PRO A C 1
ATOM 2966 O O . PRO A 1 380 ? -8.107 -3.080 24.996 1.00 95.44 380 PRO A O 1
ATOM 2969 N N . ASP A 1 381 ? -7.153 -4.630 26.293 1.00 94.00 381 ASP A N 1
ATOM 2970 C CA . ASP A 1 381 ? -6.753 -5.494 25.175 1.00 94.00 381 ASP A CA 1
ATOM 2971 C C . ASP A 1 381 ? -7.955 -6.122 24.462 1.00 94.00 381 ASP A C 1
ATOM 2973 O O . ASP A 1 381 ? -7.951 -6.239 23.237 1.00 94.00 381 ASP A O 1
ATOM 2977 N N . THR A 1 382 ? -8.991 -6.505 25.212 1.00 95.44 382 THR A N 1
ATOM 2978 C CA . THR A 1 382 ? -10.220 -7.071 24.639 1.00 95.44 382 THR A CA 1
ATOM 2979 C C . THR A 1 382 ? -10.963 -6.015 23.829 1.00 95.44 382 THR A C 1
ATOM 2981 O O . THR A 1 382 ? -11.331 -6.276 22.686 1.00 95.44 382 THR A O 1
ATOM 2984 N N . LEU A 1 383 ? -11.115 -4.806 24.380 1.00 96.69 383 LEU A N 1
ATOM 2985 C CA . LEU A 1 383 ? -11.743 -3.673 23.696 1.00 96.69 383 LEU A CA 1
ATOM 2986 C C . LEU A 1 383 ? -11.023 -3.333 22.386 1.00 96.69 383 LEU A C 1
ATOM 2988 O O . LEU A 1 383 ? -11.664 -3.242 21.338 1.00 96.69 383 LEU A O 1
ATOM 2992 N N . TYR A 1 384 ? -9.692 -3.223 22.428 1.00 96.69 384 TYR A N 1
ATOM 2993 C CA . TYR A 1 384 ? -8.869 -2.980 21.245 1.00 96.69 384 TYR A CA 1
ATOM 2994 C C . TYR A 1 384 ? -9.069 -4.059 20.171 1.00 96.69 384 TYR A C 1
ATOM 2996 O O . TYR A 1 384 ? -9.279 -3.739 19.000 1.00 96.69 384 TYR A O 1
ATOM 3004 N N . GLN A 1 385 ? -9.003 -5.342 20.548 1.00 97.06 385 GLN A N 1
ATOM 3005 C CA . GLN A 1 385 ? -9.098 -6.441 19.584 1.00 97.06 385 GLN A CA 1
ATOM 3006 C C . GLN A 1 385 ? -10.507 -6.591 18.996 1.00 97.06 385 GLN A C 1
ATOM 3008 O O . GLN A 1 385 ? -10.629 -6.873 17.804 1.00 97.06 385 GLN A O 1
ATOM 3013 N N . GLU A 1 386 ? -11.567 -6.364 19.776 1.00 97.38 386 GLU A N 1
ATOM 3014 C CA . GLU A 1 386 ? -12.943 -6.381 19.263 1.00 97.38 386 GLU A CA 1
ATOM 3015 C C . GLU A 1 386 ? -13.209 -5.195 18.326 1.00 97.38 386 GLU A C 1
ATOM 3017 O O . GLU A 1 386 ? -13.728 -5.390 17.225 1.00 97.38 386 GLU A O 1
ATOM 3022 N N . ALA A 1 387 ? -12.759 -3.985 18.674 1.00 97.06 387 ALA A N 1
ATOM 3023 C CA . ALA A 1 387 ? -12.837 -2.840 17.767 1.00 97.06 387 ALA A CA 1
ATOM 3024 C C . ALA A 1 387 ? -12.028 -3.078 16.477 1.00 97.06 387 ALA A C 1
ATOM 3026 O O . ALA A 1 387 ? -12.535 -2.843 15.379 1.00 97.06 387 ALA A O 1
ATOM 3027 N N . ARG A 1 388 ? -10.805 -3.624 16.576 1.00 97.75 388 ARG A N 1
ATOM 3028 C CA . ARG A 1 388 ? -9.989 -4.028 15.415 1.00 97.75 388 ARG A CA 1
ATOM 3029 C C . ARG A 1 388 ? -10.709 -5.045 14.533 1.00 97.75 388 ARG A C 1
ATOM 3031 O O . ARG A 1 388 ? -10.733 -4.886 13.315 1.00 97.75 388 ARG A O 1
ATOM 3038 N N . LYS A 1 389 ? -11.325 -6.063 15.134 1.00 98.06 389 LYS A N 1
ATOM 3039 C CA . LYS A 1 389 ? -12.088 -7.098 14.426 1.00 98.06 389 LYS A CA 1
ATOM 3040 C C . LYS A 1 389 ? -13.283 -6.512 13.670 1.00 98.06 389 LYS A C 1
ATOM 3042 O O . LYS A 1 389 ? -13.483 -6.859 12.507 1.00 98.06 389 LYS A O 1
ATOM 3047 N N . ILE A 1 390 ? -14.040 -5.610 14.299 1.00 97.19 390 ILE A N 1
ATOM 3048 C CA . ILE A 1 390 ? -15.169 -4.913 13.665 1.00 97.19 390 ILE A CA 1
ATOM 3049 C C . ILE A 1 390 ? -14.678 -4.044 12.505 1.00 97.19 390 ILE A C 1
ATOM 3051 O O . ILE A 1 390 ? -15.226 -4.133 11.410 1.00 97.19 390 ILE A O 1
ATOM 3055 N N . MET A 1 391 ? -13.619 -3.255 12.705 1.00 96.50 391 MET A N 1
ATOM 3056 C CA . MET A 1 391 ? -13.067 -2.393 11.654 1.00 96.50 391 MET A CA 1
ATOM 3057 C C . MET A 1 391 ? -12.545 -3.186 10.454 1.00 96.50 391 MET A C 1
ATOM 3059 O O . MET A 1 391 ? -12.800 -2.792 9.318 1.00 96.50 391 MET A O 1
ATOM 3063 N N . GLY A 1 392 ? -11.883 -4.324 10.685 1.00 96.69 392 GLY A N 1
ATOM 3064 C CA . GLY A 1 392 ? -11.487 -5.236 9.611 1.00 96.69 392 GLY A CA 1
ATOM 3065 C C . GLY A 1 392 ? -12.696 -5.772 8.835 1.00 96.69 392 GLY A C 1
ATOM 3066 O O . GLY A 1 392 ? -12.693 -5.768 7.609 1.00 96.69 392 GLY A O 1
ATOM 3067 N N . ALA A 1 393 ? -13.774 -6.158 9.526 1.00 96.31 393 ALA A N 1
ATOM 3068 C CA . ALA A 1 393 ? -15.005 -6.610 8.872 1.00 96.31 393 ALA A CA 1
ATOM 3069 C C . ALA A 1 393 ? -15.693 -5.494 8.066 1.00 96.31 393 ALA A C 1
ATOM 3071 O O . ALA A 1 393 ? -16.128 -5.732 6.942 1.00 96.31 393 ALA A O 1
ATOM 3072 N N . VAL A 1 394 ? -15.761 -4.270 8.603 1.00 94.88 394 VAL A N 1
ATOM 3073 C CA . VAL A 1 394 ? -16.269 -3.096 7.873 1.00 94.88 394 VAL A CA 1
ATOM 3074 C C . 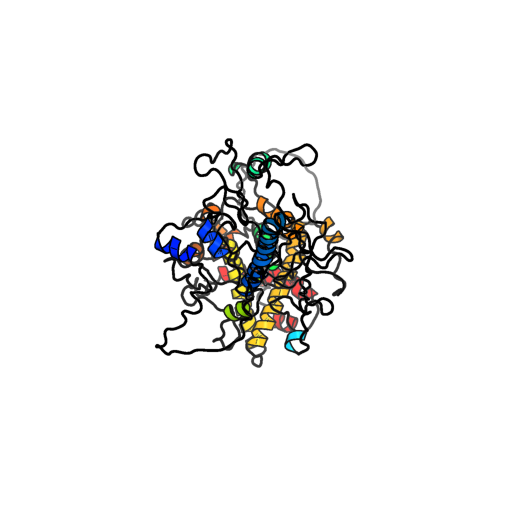VAL A 1 394 ? -15.432 -2.856 6.621 1.00 94.88 394 VAL A C 1
ATOM 3076 O O . VAL A 1 394 ? -15.993 -2.703 5.539 1.00 94.88 394 VAL A O 1
ATOM 3079 N N . HIS A 1 395 ? -14.103 -2.887 6.737 1.00 95.69 395 HIS A N 1
ATOM 3080 C CA . HIS A 1 395 ? -13.205 -2.716 5.599 1.00 95.69 395 HIS A CA 1
ATOM 3081 C C . HIS A 1 395 ? -13.444 -3.776 4.509 1.00 95.69 395 HIS A C 1
ATOM 3083 O O . HIS A 1 395 ? -13.593 -3.421 3.340 1.00 95.69 395 HIS A O 1
ATOM 3089 N N . GLN A 1 396 ? -13.598 -5.050 4.888 1.00 96.44 396 GLN A N 1
ATOM 3090 C CA . GLN A 1 396 ? -13.953 -6.131 3.961 1.00 96.44 396 GLN A CA 1
ATOM 3091 C C . GLN A 1 396 ? -15.319 -5.909 3.293 1.00 96.44 396 GLN A C 1
ATOM 3093 O O . GLN A 1 396 ? -15.433 -6.021 2.076 1.00 96.44 396 GLN A O 1
ATOM 3098 N N . ILE A 1 397 ? -16.363 -5.554 4.046 1.00 94.75 397 ILE A N 1
ATOM 3099 C CA . ILE A 1 397 ? -17.698 -5.302 3.474 1.00 94.75 397 ILE A CA 1
ATOM 3100 C C . ILE A 1 397 ? -17.628 -4.185 2.427 1.00 94.75 397 ILE A C 1
ATOM 3102 O O . ILE A 1 397 ? -18.116 -4.348 1.309 1.00 94.75 397 ILE A O 1
ATOM 3106 N N . LEU A 1 398 ? -16.969 -3.073 2.759 1.00 92.25 398 LEU A N 1
ATOM 3107 C CA . LEU A 1 398 ? -16.826 -1.944 1.843 1.00 92.25 398 LEU A CA 1
ATOM 3108 C C . LEU A 1 398 ? -16.054 -2.314 0.577 1.00 92.25 398 LEU A C 1
ATOM 3110 O O . LEU A 1 398 ? -16.452 -1.940 -0.526 1.00 92.25 398 LEU A O 1
ATOM 3114 N N . THR A 1 399 ? -15.005 -3.114 0.714 1.00 94.50 399 THR A N 1
ATOM 3115 C CA . THR A 1 399 ? -14.237 -3.599 -0.426 1.00 94.50 399 THR A CA 1
ATOM 3116 C C . THR A 1 399 ? -15.052 -4.521 -1.334 1.00 94.50 399 THR A C 1
ATOM 3118 O O . THR A 1 399 ? -15.164 -4.256 -2.530 1.00 94.50 399 THR A O 1
ATOM 3121 N N . TRP A 1 400 ? -15.624 -5.601 -0.800 1.00 92.56 400 TRP A N 1
ATOM 3122 C CA . TRP A 1 400 ? -16.231 -6.643 -1.634 1.00 92.56 400 TRP A CA 1
ATOM 3123 C C . TRP A 1 400 ? -17.623 -6.277 -2.149 1.00 92.56 400 TRP A C 1
ATOM 3125 O O . TRP A 1 400 ? -17.970 -6.657 -3.263 1.00 92.56 400 TRP A O 1
ATOM 3135 N N . GLU A 1 401 ? -18.424 -5.539 -1.378 1.00 90.25 401 GLU A N 1
ATOM 3136 C CA . GLU A 1 401 ? -19.805 -5.220 -1.771 1.00 90.25 401 GLU A CA 1
ATOM 3137 C C . GLU A 1 401 ? -19.927 -3.890 -2.511 1.00 90.25 401 GLU A C 1
ATOM 3139 O O . GLU A 1 401 ? -20.803 -3.720 -3.369 1.00 90.25 401 GLU A O 1
ATOM 3144 N N . HIS A 1 402 ? -19.053 -2.934 -2.192 1.00 88.81 402 HIS A N 1
ATOM 31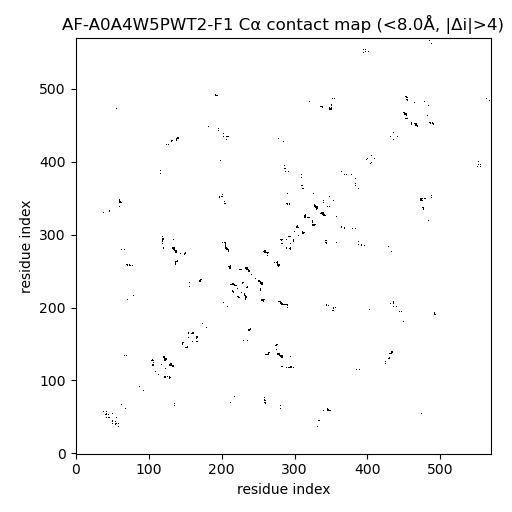45 C CA . HIS A 1 402 ? -19.132 -1.590 -2.746 1.00 88.81 402 HIS A CA 1
ATOM 3146 C C . HIS A 1 402 ? -18.019 -1.331 -3.750 1.00 88.81 402 HIS A C 1
ATOM 3148 O O . HIS A 1 402 ? -18.339 -1.035 -4.891 1.00 88.81 402 HIS A O 1
ATOM 3154 N N . TYR A 1 403 ? -16.748 -1.494 -3.398 1.00 93.06 403 TYR A N 1
ATOM 3155 C CA . TYR A 1 403 ? -15.646 -1.123 -4.286 1.00 93.06 403 TYR A CA 1
ATOM 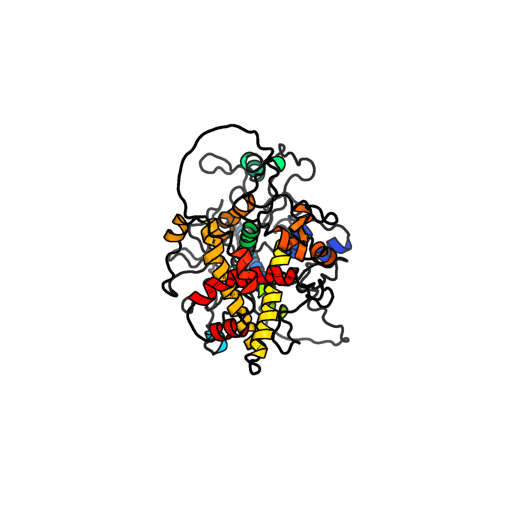3156 C C . TYR A 1 403 ? -15.490 -2.051 -5.502 1.00 93.06 403 TYR A C 1
ATOM 3158 O O . TYR A 1 403 ? -15.641 -1.605 -6.642 1.00 93.06 403 TYR A O 1
ATOM 3166 N N . LEU A 1 404 ? -15.240 -3.346 -5.278 1.00 93.50 404 LEU A N 1
ATOM 3167 C CA . LEU A 1 404 ? -14.901 -4.289 -6.351 1.00 93.50 404 LEU A CA 1
ATOM 3168 C C . LEU A 1 404 ? -15.969 -4.381 -7.454 1.00 93.50 404 LEU A C 1
ATOM 3170 O O . LEU A 1 404 ? -15.581 -4.368 -8.622 1.00 93.50 404 LEU A O 1
ATOM 3174 N N . PRO A 1 405 ? -17.288 -4.370 -7.164 1.00 92.38 405 PRO A N 1
ATOM 3175 C CA . PRO A 1 405 ? -18.286 -4.424 -8.227 1.00 92.38 405 PRO A CA 1
ATOM 3176 C C . PRO A 1 405 ? -18.288 -3.205 -9.156 1.00 92.38 405 PRO A C 1
ATOM 3178 O O . PRO A 1 405 ? -18.674 -3.333 -10.315 1.00 92.38 405 PRO A O 1
ATOM 3181 N N . ARG A 1 406 ? -17.839 -2.030 -8.682 1.00 91.88 406 ARG A N 1
ATOM 3182 C CA . ARG A 1 406 ? -17.724 -0.823 -9.523 1.00 91.88 406 ARG A CA 1
ATOM 3183 C C . ARG A 1 406 ? -16.442 -0.820 -10.347 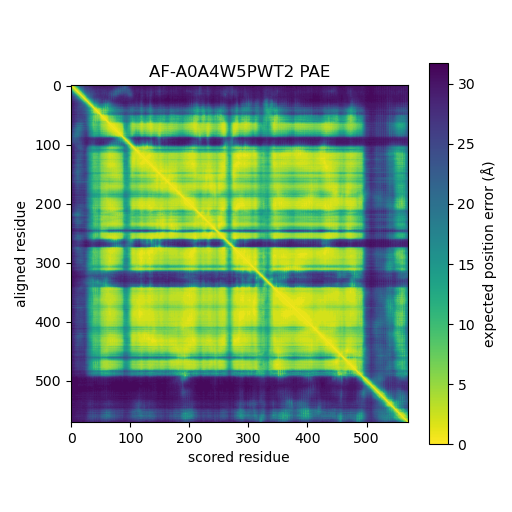1.00 91.88 406 ARG A C 1
ATOM 3185 O O . ARG A 1 406 ? -16.433 -0.228 -11.416 1.00 91.88 406 ARG A O 1
ATOM 3192 N N . VAL A 1 407 ? -15.394 -1.493 -9.874 1.00 92.75 407 VAL A N 1
ATOM 3193 C CA . VAL A 1 407 ? -14.137 -1.652 -10.620 1.00 92.75 407 VAL A CA 1
ATOM 3194 C C . VAL A 1 407 ? -14.257 -2.730 -11.695 1.00 92.75 407 VAL A C 1
ATOM 3196 O O . VAL A 1 407 ? -13.844 -2.518 -12.829 1.00 92.75 407 VAL A O 1
ATOM 3199 N N . LEU A 1 408 ? -14.820 -3.890 -11.349 1.00 92.81 408 LEU A N 1
ATOM 3200 C CA . LEU A 1 408 ? -14.899 -5.048 -12.243 1.00 92.81 408 LEU A CA 1
ATOM 3201 C C . LEU A 1 408 ? -16.124 -5.006 -13.167 1.00 92.81 408 LEU A C 1
ATOM 3203 O O . LEU A 1 408 ? -16.123 -5.644 -14.216 1.00 92.81 408 LEU A O 1
ATOM 3207 N N . GLY A 1 409 ? -17.181 -4.294 -12.769 1.00 91.94 409 GLY A N 1
ATOM 3208 C CA . GLY A 1 409 ? -18.498 -4.366 -13.399 1.00 91.94 409 GLY A CA 1
ATOM 3209 C C . GLY A 1 409 ? -19.304 -5.588 -12.942 1.00 91.94 409 GLY A C 1
ATOM 3210 O O . GLY A 1 409 ? -18.767 -6.554 -12.395 1.00 91.94 409 GLY A O 1
ATOM 3211 N N . GLU A 1 410 ? -20.620 -5.564 -13.162 1.00 87.88 410 GLU A N 1
ATOM 3212 C CA . GLU A 1 410 ? -21.550 -6.569 -12.616 1.00 87.88 410 GLU A CA 1
ATOM 3213 C C . GLU A 1 410 ? -21.302 -7.989 -13.152 1.00 87.88 410 GLU A C 1
ATOM 3215 O O . GLU A 1 410 ? -21.327 -8.962 -12.390 1.00 87.88 410 GLU A O 1
ATOM 3220 N N . THR A 1 411 ? -21.029 -8.116 -14.457 1.00 90.44 411 THR A N 1
ATOM 3221 C CA . THR A 1 411 ? -20.837 -9.426 -15.104 1.00 90.44 411 THR A CA 1
ATOM 3222 C C . THR A 1 411 ? -19.534 -10.099 -14.652 1.00 90.44 411 THR A C 1
ATOM 3224 O O . THR A 1 411 ? -19.614 -11.217 -14.134 1.00 90.44 411 THR A O 1
ATOM 3227 N N . PRO A 1 412 ? -18.347 -9.455 -14.738 1.00 91.81 412 PRO A N 1
ATOM 3228 C CA . PRO A 1 412 ? -17.114 -10.061 -14.233 1.00 91.81 412 PRO A CA 1
ATOM 3229 C C . PRO A 1 412 ? -17.149 -10.303 -12.724 1.00 91.81 412 PRO A C 1
ATOM 3231 O O . PRO A 1 412 ? -16.639 -11.319 -12.265 1.00 91.81 412 PRO A O 1
ATOM 3234 N N . THR A 1 413 ? -17.808 -9.433 -11.954 1.00 90.38 413 THR A N 1
ATOM 3235 C CA . THR A 1 413 ? -17.992 -9.630 -10.508 1.00 90.38 413 THR A CA 1
ATOM 3236 C C . THR A 1 413 ? -18.724 -10.926 -10.197 1.00 90.38 413 THR A C 1
ATOM 3238 O O . THR A 1 413 ? -18.261 -11.708 -9.373 1.00 90.38 413 THR A O 1
ATOM 3241 N N . SER A 1 414 ? -19.841 -11.186 -10.876 1.00 88.56 414 SER A N 1
ATOM 3242 C CA . SER A 1 414 ? -20.645 -12.388 -10.628 1.00 88.56 414 SER A CA 1
ATOM 3243 C C . SER A 1 414 ? -19.900 -13.676 -10.999 1.00 88.56 414 SER A C 1
ATOM 3245 O O . SER A 1 414 ? -20.123 -14.715 -10.380 1.00 88.56 414 SER A O 1
ATOM 3247 N N . LEU A 1 415 ? -19.007 -13.603 -11.992 1.00 92.56 415 LEU A N 1
ATOM 3248 C CA . LEU A 1 415 ? -18.195 -14.730 -12.451 1.00 92.56 415 LEU A CA 1
ATOM 3249 C C . LEU A 1 415 ? -16.972 -14.982 -11.554 1.00 92.56 415 LEU A C 1
ATOM 3251 O O . LEU A 1 415 ? -16.699 -16.124 -11.194 1.00 92.56 415 LEU A O 1
ATOM 3255 N N . LEU A 1 416 ? -16.230 -13.926 -11.213 1.00 92.06 416 LEU A N 1
ATOM 3256 C CA . LEU A 1 416 ? -14.953 -14.009 -10.496 1.00 92.06 416 LEU A CA 1
ATOM 3257 C C . LEU A 1 416 ? -15.123 -14.031 -8.972 1.00 92.06 416 LEU A C 1
ATOM 3259 O O . LEU A 1 416 ? -14.238 -14.501 -8.264 1.00 92.06 416 LEU A O 1
ATOM 3263 N N . MET A 1 417 ? -16.250 -13.532 -8.458 1.00 91.38 417 MET A N 1
ATOM 3264 C CA . MET A 1 417 ? -16.562 -13.480 -7.027 1.00 91.38 417 MET A CA 1
ATOM 3265 C C . MET A 1 417 ? -17.934 -14.114 -6.746 1.00 91.38 417 MET A C 1
ATOM 3267 O O . MET A 1 417 ? -18.879 -13.415 -6.366 1.00 91.38 417 MET A O 1
ATOM 3271 N N . PRO A 1 418 ? -18.076 -15.443 -6.923 1.00 90.75 418 PRO A N 1
ATOM 3272 C CA . PRO A 1 418 ? -19.316 -16.138 -6.600 1.00 90.75 418 PRO A CA 1
ATOM 3273 C C . PRO A 1 418 ? -19.645 -16.036 -5.097 1.00 90.75 418 PRO A C 1
ATOM 3275 O O . PRO A 1 418 ? -18.764 -15.744 -4.281 1.00 90.75 418 PRO A O 1
ATOM 3278 N N . PRO A 1 419 ? -20.900 -16.318 -4.689 1.00 92.06 419 PRO A N 1
ATOM 3279 C CA . PRO A 1 419 ? -21.291 -16.288 -3.284 1.00 92.06 419 PRO A CA 1
ATOM 3280 C C . PRO A 1 419 ? -20.353 -17.119 -2.401 1.00 92.06 419 PRO A C 1
ATOM 3282 O O . PRO A 1 419 ? -20.098 -18.292 -2.678 1.00 92.06 419 PRO A O 1
ATOM 3285 N N . TYR A 1 420 ? -19.861 -16.503 -1.324 1.00 94.44 420 TYR A N 1
ATOM 3286 C CA . TYR A 1 420 ? -18.911 -17.117 -0.398 1.00 94.44 420 TYR A CA 1
ATOM 3287 C C . TYR A 1 420 ? -19.472 -18.402 0.230 1.00 94.44 420 TYR A C 1
ATOM 3289 O O . TYR A 1 420 ? -20.554 -18.384 0.820 1.00 94.44 420 TYR A O 1
ATOM 3297 N N . ARG A 1 421 ? -18.726 -19.510 0.122 1.00 95.50 421 ARG A N 1
ATOM 3298 C CA . ARG A 1 421 ? -19.148 -20.851 0.581 1.00 95.50 421 ARG A CA 1
ATOM 3299 C C . ARG A 1 421 ? -18.564 -21.270 1.932 1.00 95.50 421 ARG A C 1
ATOM 3301 O O . ARG A 1 421 ? -18.971 -22.293 2.469 1.00 95.50 421 ARG A O 1
ATOM 3308 N N . GLY A 1 422 ? -17.644 -20.485 2.485 1.00 95.94 422 GLY A N 1
ATOM 3309 C CA . GLY A 1 422 ? -16.891 -20.833 3.688 1.00 95.94 422 GLY A CA 1
ATOM 3310 C C . GLY A 1 422 ? -15.387 -20.694 3.471 1.00 95.94 422 GLY A C 1
ATOM 3311 O O . GLY A 1 422 ? -14.938 -20.434 2.357 1.00 95.94 422 GLY A O 1
ATOM 3312 N N . TYR A 1 423 ? -14.629 -20.824 4.559 1.00 96.00 423 TYR A N 1
ATOM 3313 C CA . TYR A 1 423 ? -13.169 -20.785 4.517 1.00 96.00 423 TYR A CA 1
ATOM 3314 C C . TYR A 1 423 ? -12.636 -22.098 3.941 1.00 96.00 423 TYR A C 1
ATOM 3316 O O . TYR A 1 423 ? -13.016 -23.168 4.417 1.00 96.00 423 TYR A O 1
ATOM 3324 N N . ASP A 1 424 ? -11.756 -21.995 2.952 1.00 96.31 424 ASP A N 1
ATOM 3325 C CA . ASP A 1 424 ? -11.061 -23.122 2.339 1.00 96.31 424 ASP A CA 1
ATOM 3326 C C . ASP A 1 424 ? -9.564 -23.049 2.707 1.00 96.31 424 ASP A C 1
ATOM 3328 O O . ASP A 1 424 ? -8.898 -22.086 2.311 1.00 96.31 424 ASP A O 1
ATOM 3332 N N . PRO A 1 425 ? -9.029 -24.004 3.497 1.00 95.88 425 PRO A N 1
ATOM 3333 C CA . PRO A 1 425 ? -7.630 -24.000 3.919 1.00 95.88 425 PRO A CA 1
ATOM 3334 C C . PRO A 1 425 ? -6.643 -24.355 2.799 1.00 95.88 425 PRO A C 1
ATOM 3336 O O . PRO A 1 425 ? -5.442 -24.203 3.011 1.00 95.88 425 PRO A O 1
ATOM 3339 N N . GLU A 1 426 ? -7.100 -24.796 1.627 1.00 96.38 426 GLU A N 1
ATOM 3340 C CA . GLU A 1 426 ? -6.215 -25.144 0.507 1.00 96.38 426 GLU A CA 1
ATOM 3341 C C . GLU A 1 426 ? -5.902 -23.940 -0.399 1.00 96.38 426 GLU A C 1
ATOM 3343 O O . GLU A 1 426 ? -5.018 -24.009 -1.253 1.00 96.38 426 GLU A O 1
ATOM 3348 N N . ILE A 1 427 ? -6.591 -22.808 -0.210 1.00 94.88 427 ILE A N 1
ATOM 3349 C CA . ILE A 1 427 ? -6.371 -21.587 -0.991 1.00 94.88 427 ILE A CA 1
ATOM 3350 C C . ILE A 1 427 ? -5.192 -20.792 -0.422 1.00 94.88 427 ILE A C 1
ATOM 3352 O O . ILE A 1 427 ? -5.209 -20.392 0.745 1.00 94.88 427 ILE A O 1
ATOM 3356 N N . ASP A 1 428 ? -4.202 -20.500 -1.271 1.00 94.62 428 ASP A N 1
ATOM 3357 C CA . ASP A 1 428 ? -3.111 -19.571 -0.962 1.00 94.62 428 ASP A CA 1
ATOM 3358 C C . ASP A 1 428 ? -3.618 -18.112 -1.028 1.00 94.62 428 ASP A C 1
ATOM 3360 O O . ASP A 1 428 ? -3.964 -17.626 -2.108 1.00 94.62 428 ASP A O 1
ATOM 3364 N N . PRO A 1 429 ? -3.675 -17.384 0.105 1.00 96.44 429 PRO A N 1
ATOM 3365 C CA . PRO A 1 429 ? -4.106 -15.993 0.168 1.00 96.44 429 PRO A CA 1
ATOM 3366 C C . PRO A 1 429 ? -2.983 -14.995 -0.162 1.00 96.44 429 PRO A C 1
ATOM 3368 O O . PRO A 1 429 ? -3.183 -13.791 -0.012 1.00 96.44 429 PRO A O 1
ATOM 3371 N N . SER A 1 430 ? -1.785 -15.457 -0.528 1.00 95.69 430 SER A N 1
ATOM 3372 C CA . SER A 1 430 ? -0.636 -14.587 -0.782 1.00 95.69 430 SER A CA 1
ATOM 3373 C C . SER A 1 430 ? -0.846 -13.746 -2.042 1.00 95.69 430 SER A C 1
ATOM 3375 O O . SER A 1 430 ? -1.173 -14.269 -3.111 1.00 95.69 430 SER A O 1
ATOM 3377 N N . ILE A 1 431 ? -0.596 -12.437 -1.942 1.00 97.25 431 ILE A N 1
ATOM 3378 C CA . ILE A 1 431 ? -0.692 -11.535 -3.095 1.00 97.25 431 ILE A CA 1
ATOM 3379 C C . ILE A 1 431 ? 0.299 -11.947 -4.185 1.00 97.25 431 ILE A C 1
ATOM 3381 O O . ILE A 1 431 ? 1.471 -12.223 -3.919 1.00 97.25 431 ILE A O 1
ATOM 3385 N N . ALA A 1 432 ? -0.172 -11.946 -5.430 1.00 96.31 432 ALA A N 1
ATOM 3386 C CA . ALA A 1 432 ? 0.664 -12.230 -6.582 1.00 96.31 432 ALA A CA 1
ATOM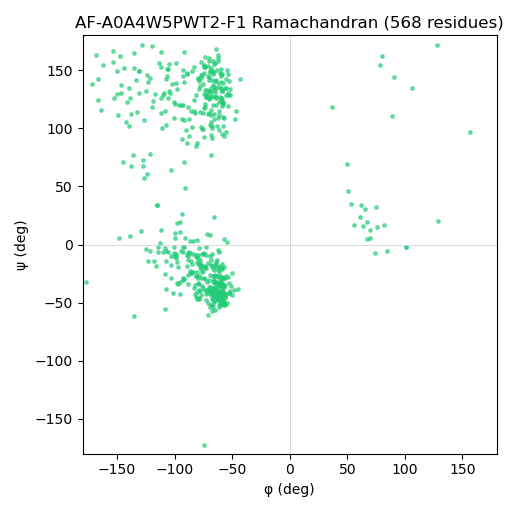 3387 C C . ALA A 1 432 ? 1.543 -11.034 -6.951 1.00 96.31 432 ALA A C 1
ATOM 3389 O O . ALA A 1 432 ? 1.097 -9.884 -6.931 1.00 96.31 432 ALA A O 1
ATOM 3390 N N . ASN A 1 433 ? 2.774 -11.307 -7.382 1.00 95.88 433 ASN A N 1
ATOM 3391 C CA . ASN A 1 433 ? 3.729 -10.276 -7.792 1.00 95.88 433 ASN A CA 1
ATOM 3392 C C . ASN A 1 433 ? 3.135 -9.383 -8.902 1.00 95.88 433 ASN A C 1
ATOM 3394 O O . ASN A 1 433 ? 3.157 -8.160 -8.794 1.00 95.88 433 ASN A O 1
ATOM 3398 N N . VAL A 1 434 ? 2.481 -9.992 -9.902 1.00 97.12 434 VAL A N 1
ATOM 3399 C CA . VAL A 1 434 ? 1.800 -9.273 -10.997 1.00 97.12 434 VAL A CA 1
ATOM 3400 C C . VAL A 1 434 ? 0.695 -8.333 -10.504 1.00 97.12 434 VAL A C 1
ATOM 3402 O O . VAL A 1 434 ? 0.509 -7.253 -11.068 1.00 97.12 434 VAL A O 1
ATOM 3405 N N . PHE A 1 435 ? -0.010 -8.706 -9.433 1.00 97.00 435 PHE A N 1
ATOM 3406 C CA . PHE A 1 435 ? -1.096 -7.906 -8.878 1.00 97.00 435 PHE A CA 1
ATOM 3407 C C . PHE A 1 435 ? -0.563 -6.642 -8.192 1.00 97.00 435 PHE A C 1
ATOM 3409 O O . PHE A 1 435 ? -0.987 -5.542 -8.539 1.00 97.00 435 PHE A O 1
ATOM 3416 N N . SER A 1 436 ? 0.431 -6.798 -7.308 1.00 95.06 436 SER A N 1
ATOM 3417 C CA . SER A 1 436 ? 1.086 -5.696 -6.575 1.00 95.06 436 SER A CA 1
ATOM 3418 C C . SER A 1 436 ? 1.923 -4.773 -7.481 1.00 95.06 436 SER A C 1
ATOM 3420 O O . SER A 1 436 ? 1.916 -3.541 -7.356 1.00 95.06 436 SER A O 1
ATOM 3422 N N . ALA A 1 437 ? 2.670 -5.351 -8.424 1.00 93.06 437 ALA A N 1
ATOM 3423 C CA . ALA A 1 437 ? 3.606 -4.594 -9.249 1.00 93.06 437 ALA A CA 1
ATOM 3424 C C . ALA A 1 437 ? 2.929 -3.849 -10.408 1.00 93.06 437 ALA A C 1
ATOM 3426 O O . ALA A 1 437 ? 3.397 -2.770 -10.776 1.00 93.06 437 ALA A O 1
ATOM 3427 N N . ALA A 1 438 ? 1.853 -4.404 -10.981 1.00 94.31 438 ALA A N 1
ATOM 3428 C CA . ALA A 1 438 ? 1.270 -3.898 -12.222 1.00 94.31 438 ALA A CA 1
ATOM 3429 C C . ALA A 1 438 ? -0.261 -3.797 -12.187 1.00 94.31 438 ALA A C 1
ATOM 3431 O O . ALA A 1 438 ? -0.789 -2.695 -12.316 1.00 94.31 438 ALA A O 1
ATOM 3432 N N . ALA A 1 439 ? -0.982 -4.910 -12.015 1.00 96.19 439 ALA A N 1
ATOM 3433 C CA . ALA A 1 439 ? -2.413 -4.957 -12.329 1.00 96.19 439 ALA A CA 1
ATOM 3434 C C . ALA A 1 439 ? -3.257 -4.012 -11.460 1.00 96.19 439 ALA A C 1
ATOM 3436 O O . ALA A 1 439 ? -4.088 -3.273 -11.984 1.00 96.19 439 ALA A O 1
ATOM 3437 N N . PHE A 1 440 ? -3.014 -3.970 -10.146 1.00 96.25 440 PHE A N 1
ATOM 3438 C CA . PHE A 1 440 ? -3.795 -3.112 -9.253 1.00 96.25 440 PHE A CA 1
ATOM 3439 C C . PHE A 1 440 ? -3.414 -1.624 -9.344 1.00 96.25 440 PHE A C 1
ATOM 3441 O O . PHE A 1 440 ? -4.130 -0.755 -8.855 1.00 96.25 440 PHE A O 1
ATOM 3448 N N . ARG A 1 441 ? -2.339 -1.299 -10.078 1.00 93.88 441 ARG A N 1
ATOM 3449 C CA . ARG A 1 441 ? -1.931 0.083 -10.371 1.00 93.88 441 ARG A CA 1
ATOM 3450 C C . ARG A 1 441 ? -2.724 0.721 -11.509 1.00 93.88 441 ARG A C 1
ATOM 3452 O O . ARG A 1 441 ? -2.441 1.865 -11.864 1.00 93.88 441 ARG A O 1
ATOM 3459 N N . PHE A 1 442 ? -3.727 0.025 -12.061 1.00 91.56 442 PHE A N 1
ATOM 3460 C CA . PHE A 1 442 ? -4.639 0.580 -13.067 1.00 91.56 442 PHE A CA 1
ATOM 3461 C C . PHE A 1 442 ? -5.243 1.917 -12.606 1.00 91.56 442 PHE A C 1
ATOM 3463 O O . PHE A 1 442 ? -5.397 2.834 -13.403 1.00 91.56 442 PHE A O 1
ATOM 3470 N N . ALA A 1 443 ? -5.516 2.069 -11.306 1.00 87.31 443 ALA A N 1
ATOM 3471 C CA . ALA A 1 443 ? -6.141 3.266 -10.759 1.00 87.31 443 ALA A CA 1
ATOM 3472 C C . ALA A 1 443 ? -5.280 4.534 -10.911 1.00 87.31 443 ALA A C 1
ATOM 3474 O O . ALA A 1 443 ? -5.819 5.638 -10.848 1.00 87.31 443 ALA A O 1
ATOM 3475 N N . HIS A 1 444 ? -3.973 4.431 -11.182 1.00 91.12 444 HIS A N 1
ATOM 3476 C CA . HIS A 1 444 ? -3.131 5.612 -11.394 1.00 91.12 444 HIS A CA 1
ATOM 3477 C C . HIS A 1 444 ? -3.579 6.472 -12.586 1.00 91.12 444 HIS A C 1
ATOM 3479 O O . HIS A 1 444 ? -3.385 7.684 -12.545 1.00 91.12 444 HIS A O 1
ATOM 3485 N N . VAL A 1 445 ? -4.236 5.897 -13.605 1.00 87.88 445 VAL A N 1
ATOM 3486 C CA . VAL A 1 445 ? -4.795 6.691 -14.720 1.00 87.88 445 VAL A CA 1
ATOM 3487 C C . VAL A 1 445 ? -6.079 7.442 -14.349 1.00 87.88 445 VAL A C 1
ATOM 3489 O O . VAL A 1 445 ? -6.563 8.256 -15.126 1.00 87.88 445 VAL A O 1
ATOM 3492 N N . THR A 1 446 ? -6.634 7.188 -13.162 1.00 88.38 446 THR A N 1
ATOM 3493 C CA . THR A 1 446 ? -7.859 7.835 -12.659 1.00 88.38 446 THR A CA 1
ATOM 3494 C C . THR A 1 446 ? -7.572 8.970 -11.668 1.00 88.38 446 THR A C 1
ATOM 3496 O O . THR A 1 446 ? -8.490 9.644 -11.195 1.00 88.38 446 THR A O 1
ATOM 3499 N N . VAL A 1 447 ? -6.295 9.209 -11.353 1.00 89.94 447 VAL A N 1
ATOM 3500 C CA . VAL A 1 447 ? -5.860 10.266 -10.436 1.00 89.94 447 VAL A CA 1
ATOM 3501 C C . VAL A 1 447 ? -6.041 11.636 -11.088 1.00 89.94 447 VAL A C 1
ATOM 3503 O O . VAL A 1 447 ? -5.568 11.890 -12.193 1.00 89.94 447 VAL A O 1
ATOM 3506 N N . GLN A 1 448 ? -6.708 12.543 -10.377 1.00 88.56 448 GLN A N 1
ATOM 3507 C CA . GLN A 1 448 ? -6.962 13.899 -10.854 1.00 88.56 448 GLN A CA 1
ATOM 3508 C C . GLN A 1 448 ? -5.723 14.795 -10.668 1.00 88.56 448 GLN A C 1
ATOM 3510 O O . GLN A 1 448 ? -5.053 14.710 -9.635 1.00 88.56 448 GLN A O 1
ATOM 3515 N N . PRO A 1 449 ? -5.434 15.714 -11.609 1.00 88.81 449 PRO A N 1
ATOM 3516 C CA . PRO A 1 449 ? -4.292 16.626 -11.499 1.00 88.81 449 PRO A CA 1
ATOM 3517 C C . PRO A 1 449 ? -4.491 17.700 -10.419 1.00 88.81 449 PRO A C 1
ATOM 3519 O O . PRO A 1 449 ? -3.526 18.346 -10.004 1.00 88.81 449 PRO A O 1
ATOM 3522 N N . MET A 1 450 ? -5.733 17.893 -9.965 1.00 87.62 450 MET A N 1
ATOM 3523 C CA . MET A 1 450 ? -6.132 18.890 -8.978 1.00 87.62 450 MET A CA 1
ATOM 3524 C C . MET A 1 450 ? -6.862 18.224 -7.809 1.00 87.62 450 MET A C 1
ATOM 3526 O O . MET A 1 450 ? -7.805 17.460 -7.996 1.00 87.62 450 MET A O 1
ATOM 3530 N N . VAL A 1 451 ? -6.467 18.579 -6.592 1.00 86.81 451 VAL A N 1
ATOM 3531 C CA . VAL A 1 451 ? -7.126 18.202 -5.343 1.00 86.81 451 VAL A CA 1
ATOM 3532 C C . VAL A 1 451 ? -8.126 19.295 -4.986 1.00 86.81 451 VAL A C 1
ATOM 3534 O O . VAL A 1 451 ? -7.750 20.402 -4.588 1.00 86.81 451 VAL A O 1
ATOM 3537 N N . ALA A 1 452 ? -9.414 18.998 -5.154 1.00 83.94 452 ALA A N 1
ATOM 3538 C CA . ALA A 1 452 ? -10.484 19.889 -4.727 1.00 83.94 452 ALA A CA 1
ATOM 3539 C C . ALA A 1 452 ? -10.567 19.954 -3.191 1.00 83.94 452 ALA A C 1
ATOM 3541 O O . ALA A 1 452 ? -10.270 18.984 -2.494 1.00 83.94 452 ALA A O 1
ATOM 3542 N N . ARG A 1 453 ? -10.985 21.113 -2.673 1.00 81.75 453 ARG A N 1
ATOM 3543 C CA . ARG A 1 453 ? -11.196 21.385 -1.245 1.00 81.75 453 ARG A CA 1
ATOM 3544 C C . ARG A 1 453 ? -12.547 22.073 -1.095 1.00 81.75 453 ARG A C 1
ATO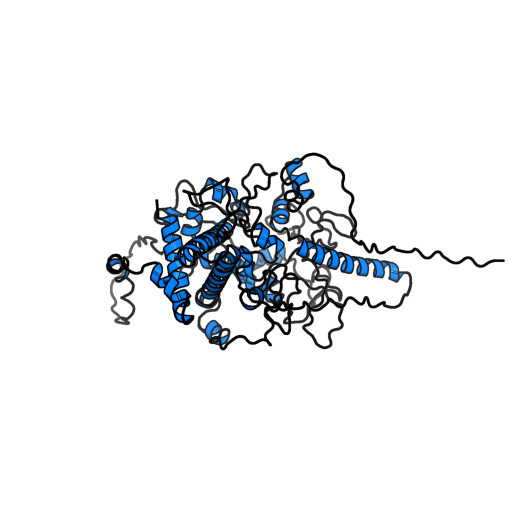M 3546 O O . ARG A 1 453 ? -12.739 23.169 -1.625 1.00 81.75 453 ARG A O 1
ATOM 3553 N N . LEU A 1 454 ? -13.505 21.407 -0.449 1.00 79.62 454 LEU A N 1
ATOM 3554 C CA . LEU A 1 454 ? -14.885 21.894 -0.359 1.00 79.62 454 LEU A CA 1
ATOM 3555 C C . LEU A 1 454 ? -15.230 22.306 1.070 1.00 79.62 454 LEU A C 1
ATOM 3557 O O . LEU A 1 454 ? -15.086 21.530 2.012 1.00 79.62 454 LEU A O 1
ATOM 3561 N N . GLY A 1 455 ? -15.699 23.541 1.228 1.00 74.62 455 GLY A N 1
ATOM 3562 C CA . GLY A 1 455 ? -16.190 24.063 2.499 1.00 74.62 455 GLY A CA 1
ATOM 3563 C C . GLY A 1 455 ? -17.569 23.511 2.877 1.00 74.62 455 GLY A C 1
ATOM 3564 O O . GLY A 1 455 ? -18.091 22.600 2.221 1.00 74.62 455 GLY A O 1
ATOM 3565 N N . PRO A 1 456 ? -18.174 24.044 3.952 1.00 74.75 456 PRO A N 1
ATOM 3566 C CA . PRO A 1 456 ? -19.546 23.710 4.325 1.00 74.75 456 PRO A CA 1
ATOM 3567 C C . PRO A 1 456 ? -20.506 23.920 3.144 1.00 74.75 456 PRO A C 1
ATOM 3569 O O . PRO A 1 456 ? -20.348 24.861 2.371 1.00 74.75 456 PRO A O 1
ATOM 3572 N N . GLY A 1 457 ? -21.478 23.019 2.970 1.00 76.75 457 GLY A N 1
ATOM 3573 C CA . GLY A 1 457 ? -22.425 23.080 1.846 1.00 76.75 457 GLY A CA 1
ATOM 3574 C C . GLY A 1 457 ? -21.868 22.636 0.485 1.00 76.75 457 GLY A C 1
ATOM 3575 O O . GLY A 1 457 ? -22.501 22.904 -0.532 1.00 76.75 457 GLY A O 1
ATOM 3576 N N . TYR A 1 458 ? -20.716 21.951 0.449 1.00 77.56 458 TYR A N 1
ATOM 3577 C CA . TYR A 1 458 ? -20.072 21.449 -0.780 1.00 77.56 458 TYR A CA 1
ATOM 3578 C C . TYR A 1 458 ? -19.685 22.550 -1.787 1.00 77.56 458 TYR A C 1
ATOM 3580 O O . TYR A 1 458 ? -19.521 22.290 -2.978 1.00 77.56 458 TYR A O 1
ATOM 3588 N N . SER A 1 459 ? -19.497 23.785 -1.317 1.00 79.62 459 SER A N 1
ATOM 3589 C CA . SER A 1 459 ? -19.001 24.889 -2.139 1.00 79.62 459 SER A CA 1
ATOM 3590 C C . SER A 1 459 ? -17.477 24.966 -2.117 1.00 79.62 459 SER A C 1
ATOM 3592 O O . SER A 1 459 ? -16.850 24.701 -1.089 1.00 79.62 459 SER A O 1
ATOM 3594 N N . LEU A 1 460 ? -16.874 25.400 -3.226 1.00 75.06 460 LEU A N 1
ATOM 3595 C CA . LEU A 1 460 ? -15.453 25.750 -3.257 1.00 75.06 460 LEU A CA 1
ATOM 3596 C C . LEU A 1 460 ? -15.179 26.853 -2.230 1.00 75.06 460 LEU A C 1
ATOM 3598 O O . LEU A 1 460 ? -15.774 27.929 -2.290 1.00 75.06 460 LEU A O 1
ATOM 3602 N N . ALA A 1 461 ? -14.296 26.574 -1.273 1.00 66.88 461 ALA A N 1
ATOM 3603 C CA . ALA A 1 461 ? -13.900 27.563 -0.284 1.00 66.88 461 ALA A CA 1
ATOM 3604 C C . ALA A 1 461 ? -12.983 28.596 -0.955 1.00 66.88 461 ALA A C 1
ATOM 3606 O O . ALA A 1 461 ? -11.921 28.244 -1.465 1.00 66.88 461 ALA A O 1
ATOM 3607 N N . SER A 1 462 ? -13.364 29.877 -0.938 1.00 72.38 462 SER A N 1
ATOM 3608 C CA . SER A 1 462 ? -12.568 30.962 -1.539 1.00 72.38 462 SER A CA 1
ATOM 3609 C C . SER A 1 462 ? -11.159 31.075 -0.944 1.00 72.38 462 SER A C 1
ATOM 3611 O O . SER A 1 462 ? -10.224 31.461 -1.638 1.00 72.38 462 SER A O 1
ATOM 3613 N N . GLN A 1 463 ? -10.999 30.687 0.323 1.00 75.50 463 GLN A N 1
ATOM 3614 C CA . GLN A 1 463 ? -9.730 30.687 1.056 1.00 75.50 463 GLN A CA 1
ATOM 3615 C C . GLN A 1 463 ? -8.811 29.510 0.668 1.00 75.50 463 GLN A C 1
ATOM 3617 O O . GLN A 1 463 ? -7.596 29.589 0.850 1.00 75.50 463 GLN A O 1
ATOM 3622 N N . HIS A 1 464 ? -9.366 28.432 0.101 1.00 78.75 464 HIS A N 1
ATOM 3623 C CA . HIS A 1 464 ? -8.645 27.199 -0.223 1.00 78.75 464 HIS A CA 1
ATOM 3624 C C . HIS A 1 464 ? -9.028 26.687 -1.627 1.00 78.75 464 HIS A C 1
ATOM 3626 O O . HIS A 1 464 ? -9.791 25.727 -1.747 1.00 78.75 464 HIS A O 1
ATOM 3632 N N . PRO A 1 465 ? -8.493 27.292 -2.709 1.00 82.31 465 PRO A N 1
ATOM 3633 C CA . PRO A 1 465 ? -8.804 26.888 -4.086 1.00 82.31 465 PRO A CA 1
ATOM 3634 C C . PRO A 1 465 ? -8.331 25.454 -4.402 1.00 82.31 465 PRO A C 1
ATOM 3636 O O . PRO A 1 465 ? -7.549 24.888 -3.638 1.00 82.31 465 PRO A O 1
ATOM 3639 N N . PRO A 1 466 ? -8.742 24.832 -5.522 1.00 85.19 466 PRO A N 1
ATOM 3640 C CA . PRO A 1 466 ? -8.180 23.548 -5.943 1.00 85.19 466 PRO A CA 1
ATOM 3641 C C . PRO A 1 466 ? -6.645 23.585 -6.000 1.00 85.19 466 PRO A C 1
ATOM 3643 O O . PRO A 1 466 ? -6.054 24.537 -6.509 1.00 85.19 466 PRO A O 1
ATOM 3646 N N . LEU A 1 467 ? -5.998 22.559 -5.451 1.00 88.06 467 LEU A N 1
ATOM 3647 C CA . LEU A 1 467 ? -4.544 22.484 -5.304 1.00 88.06 467 LEU A CA 1
ATOM 3648 C C . LEU A 1 467 ? -3.954 21.536 -6.358 1.00 88.06 467 LEU A C 1
ATOM 3650 O O . LEU A 1 467 ? -4.426 20.405 -6.444 1.00 88.06 467 LEU A O 1
ATOM 3654 N N . PRO A 1 468 ? -2.908 21.911 -7.115 1.00 90.25 468 PRO A N 1
ATOM 3655 C CA . PRO A 1 468 ? -2.207 20.954 -7.968 1.00 90.25 468 PRO A CA 1
ATOM 3656 C C . PRO A 1 468 ? -1.704 19.753 -7.161 1.00 90.25 468 PRO A C 1
ATOM 3658 O O . PRO A 1 468 ? -1.110 19.930 -6.096 1.00 90.25 468 PRO A O 1
ATOM 3661 N N . LEU A 1 469 ? -1.907 18.533 -7.663 1.00 88.69 469 LEU A N 1
ATOM 3662 C CA . LEU A 1 469 ? -1.612 17.294 -6.933 1.00 88.69 469 LEU A CA 1
ATOM 3663 C C . LEU A 1 469 ? -0.177 17.258 -6.395 1.00 88.69 469 LEU A C 1
ATOM 3665 O O . LEU A 1 469 ? 0.037 16.906 -5.237 1.00 88.69 469 LEU A O 1
ATOM 3669 N N . HIS A 1 470 ? 0.799 17.701 -7.190 1.00 85.75 470 HIS A N 1
ATOM 3670 C CA . HIS A 1 470 ? 2.211 17.723 -6.800 1.00 85.75 470 HIS A CA 1
ATOM 3671 C C . HIS A 1 470 ? 2.515 18.650 -5.604 1.00 85.75 470 HIS A C 1
ATOM 3673 O O . HIS A 1 470 ? 3.520 18.448 -4.932 1.00 85.75 470 HIS A O 1
ATOM 3679 N N . HIS A 1 471 ? 1.645 19.618 -5.285 1.00 84.62 471 HIS A N 1
ATOM 3680 C CA . HIS A 1 471 ? 1.730 20.448 -4.071 1.00 84.62 471 HIS A CA 1
ATOM 3681 C C . HIS A 1 471 ? 1.012 19.841 -2.852 1.00 84.62 471 HIS A C 1
ATOM 3683 O O . HIS A 1 471 ? 1.080 20.402 -1.752 1.00 84.62 471 HIS A O 1
ATOM 3689 N N . SER A 1 472 ? 0.287 18.737 -3.047 1.00 83.50 472 SER A N 1
ATOM 3690 C CA . SER A 1 472 ? -0.426 17.998 -1.998 1.00 83.50 472 SER A CA 1
ATOM 3691 C C . SER A 1 472 ? 0.365 16.796 -1.469 1.00 83.50 472 SER A C 1
ATOM 3693 O O . SER A 1 472 ? 0.085 16.316 -0.370 1.00 83.50 472 SER A O 1
ATOM 3695 N N . LEU A 1 473 ? 1.355 16.323 -2.236 1.00 83.38 473 LEU A N 1
ATOM 3696 C CA . LEU A 1 473 ? 2.158 15.157 -1.882 1.00 83.38 473 LEU A CA 1
ATOM 3697 C C . LEU A 1 473 ? 2.982 15.436 -0.624 1.00 83.38 473 LEU A C 1
ATOM 3699 O O . LEU A 1 473 ? 3.685 16.445 -0.552 1.00 83.38 473 LEU A O 1
ATOM 3703 N N . PHE A 1 474 ? 2.888 14.548 0.366 1.00 77.81 474 PHE A N 1
ATOM 3704 C CA . PHE A 1 474 ? 3.588 14.652 1.655 1.00 77.81 474 PHE A CA 1
ATOM 3705 C C . PHE A 1 474 ? 3.334 15.952 2.438 1.00 77.81 474 PHE A C 1
ATOM 3707 O O . PHE A 1 474 ? 4.067 16.282 3.373 1.00 77.81 474 PHE A O 1
ATOM 3714 N N . ALA A 1 475 ? 2.278 16.692 2.092 1.00 78.06 475 ALA A N 1
ATOM 3715 C CA . ALA A 1 475 ? 1.973 18.005 2.646 1.00 78.06 475 ALA A CA 1
ATOM 3716 C C . ALA A 1 475 ? 1.069 17.920 3.890 1.00 78.06 475 ALA A C 1
ATOM 3718 O O . ALA A 1 475 ? 0.083 18.647 3.997 1.00 78.06 475 ALA A O 1
ATOM 3719 N N . SER A 1 476 ? 1.418 17.055 4.847 1.00 76.06 476 SER A N 1
ATOM 3720 C CA . SER A 1 476 ? 0.703 16.845 6.122 1.00 76.06 476 SER A CA 1
ATOM 3721 C C . SER A 1 476 ? 0.286 18.129 6.834 1.00 76.06 476 SER A C 1
ATOM 3723 O O . SER A 1 476 ? -0.796 18.211 7.411 1.00 76.06 476 SER A O 1
ATOM 3725 N N . TRP A 1 477 ? 1.153 19.139 6.780 1.00 74.62 477 TRP A N 1
ATOM 3726 C CA . TRP A 1 477 ? 0.951 20.434 7.412 1.00 74.62 477 TRP A CA 1
ATOM 3727 C C . TRP A 1 477 ? -0.343 21.110 6.945 1.00 74.62 477 TRP A C 1
ATOM 3729 O O . TRP A 1 477 ? -0.953 21.830 7.728 1.00 74.62 477 TRP A O 1
ATOM 3739 N N . ARG A 1 478 ? -0.802 20.840 5.714 1.00 78.12 478 ARG A N 1
ATOM 3740 C CA . ARG A 1 478 ? -2.066 21.367 5.190 1.00 78.12 478 ARG A CA 1
ATOM 3741 C C . ARG A 1 478 ? -3.268 20.794 5.921 1.00 78.12 478 ARG A C 1
ATOM 3743 O O . ARG A 1 478 ? -4.197 21.530 6.196 1.00 78.12 478 ARG A O 1
ATOM 3750 N N . VAL A 1 479 ? -3.250 19.515 6.293 1.00 77.06 479 VAL A N 1
ATOM 3751 C CA . VAL A 1 479 ? -4.335 18.927 7.098 1.00 77.06 479 VAL A CA 1
ATOM 3752 C C . VAL A 1 479 ? -4.384 19.580 8.481 1.00 77.06 479 VAL A C 1
ATOM 3754 O O . VAL A 1 479 ? -5.460 19.899 8.972 1.00 77.06 479 VAL A O 1
ATOM 3757 N N . VAL A 1 480 ? -3.217 19.838 9.078 1.00 71.25 480 VAL A N 1
ATOM 3758 C CA . VAL A 1 480 ? -3.108 20.446 10.413 1.00 71.25 480 VAL A CA 1
ATOM 3759 C C . VAL A 1 480 ? -3.497 21.931 10.416 1.00 71.25 480 VAL A C 1
ATOM 3761 O O . VAL A 1 480 ? -4.121 22.387 11.366 1.00 71.25 480 VAL A O 1
ATOM 3764 N N . GLN A 1 481 ? -3.118 22.691 9.384 1.00 74.00 481 GLN A N 1
ATOM 3765 C CA . GLN A 1 481 ? -3.317 24.148 9.330 1.00 74.00 481 GLN A CA 1
ATOM 3766 C C . GLN A 1 481 ? -4.584 24.576 8.583 1.00 74.00 481 GLN A C 1
ATOM 3768 O O . GLN A 1 481 ? -5.164 25.603 8.917 1.00 74.00 481 GLN A O 1
ATOM 3773 N N . GLU A 1 482 ? -4.993 23.826 7.560 1.00 75.25 482 GLU A N 1
ATOM 3774 C CA . GLU A 1 482 ? -6.133 24.163 6.696 1.00 75.25 482 GLU A CA 1
ATOM 3775 C C . GLU A 1 482 ? -7.385 23.327 7.024 1.00 75.25 482 GLU A C 1
ATOM 3777 O O . GLU A 1 482 ? -8.459 23.648 6.532 1.00 75.25 482 GLU A O 1
ATOM 3782 N N . GLY A 1 483 ? -7.277 22.284 7.859 1.00 67.81 483 GLY A N 1
ATOM 3783 C CA . GLY A 1 483 ? -8.395 21.447 8.311 1.00 67.81 483 GLY A CA 1
ATOM 3784 C C . GLY A 1 483 ? -8.676 20.225 7.426 1.00 67.81 483 GLY A C 1
ATOM 3785 O O . GLY A 1 483 ? -8.569 20.260 6.200 1.00 67.81 483 GLY A O 1
ATOM 3786 N N . GLU A 1 484 ? -9.069 19.119 8.053 1.00 61.59 484 GLU A N 1
ATOM 3787 C CA . GLU A 1 484 ? -9.329 17.825 7.403 1.00 61.59 484 GLU A CA 1
ATOM 3788 C C . GLU A 1 484 ? -10.692 17.723 6.676 1.00 61.59 484 GLU A C 1
ATOM 3790 O O . GLU A 1 484 ? -10.722 17.208 5.548 1.00 61.59 484 GLU A O 1
ATOM 3795 N N . PRO A 1 485 ? -11.804 18.283 7.209 1.00 57.38 485 PRO A N 1
ATOM 3796 C CA . PRO A 1 485 ? -13.137 18.200 6.601 1.00 57.38 485 PRO A CA 1
ATOM 3797 C C . PRO A 1 485 ? -13.225 18.670 5.145 1.00 57.38 485 PRO A C 1
ATOM 3799 O O . PRO A 1 485 ? -14.074 18.189 4.388 1.00 57.38 485 PRO A O 1
ATOM 3802 N N . PHE A 1 486 ? -12.354 19.597 4.728 1.00 57.47 486 PHE A N 1
ATOM 3803 C CA . PHE A 1 486 ? -12.315 20.100 3.352 1.00 57.47 486 PHE A CA 1
ATOM 3804 C C . PHE A 1 486 ? -11.978 19.011 2.332 1.00 57.47 486 PHE A C 1
ATOM 3806 O O . PHE A 1 486 ? -12.483 19.037 1.204 1.00 57.47 486 PHE A O 1
ATOM 3813 N N . TYR A 1 487 ? -11.136 18.059 2.736 1.00 57.94 487 TYR A N 1
ATOM 3814 C CA . TYR A 1 487 ? -10.639 16.991 1.881 1.00 57.94 487 TYR A CA 1
ATOM 3815 C C . TYR A 1 487 ? -11.625 15.835 1.791 1.00 57.94 487 TYR A C 1
ATOM 3817 O O . TYR A 1 487 ? -11.807 15.309 0.698 1.00 57.94 487 TYR A O 1
ATOM 3825 N N . ILE A 1 488 ? -12.321 15.489 2.882 1.00 57.94 488 ILE A N 1
ATOM 3826 C CA . ILE A 1 488 ? -13.402 14.489 2.855 1.00 57.94 488 ILE A CA 1
ATOM 3827 C C . ILE A 1 488 ? -14.526 14.959 1.929 1.00 57.94 488 ILE A C 1
ATOM 3829 O O . ILE A 1 488 ? -14.883 14.253 0.986 1.00 57.94 488 ILE A O 1
ATOM 3833 N N . ARG A 1 489 ? -15.056 16.173 2.139 1.00 63.41 489 ARG A N 1
ATOM 3834 C CA . ARG A 1 489 ? -16.210 16.689 1.374 1.00 63.41 489 ARG A CA 1
ATOM 3835 C C . ARG A 1 489 ? -15.957 16.713 -0.133 1.00 63.41 489 ARG A C 1
ATOM 3837 O O . ARG A 1 489 ? -16.848 16.391 -0.915 1.00 63.41 489 ARG A O 1
ATOM 3844 N N . ALA A 1 490 ? -14.731 17.031 -0.543 1.00 55.97 490 ALA A N 1
ATOM 3845 C CA . ALA A 1 490 ? -14.328 17.077 -1.945 1.00 55.97 490 ALA A CA 1
ATOM 3846 C C . ALA A 1 490 ? -14.386 15.727 -2.679 1.00 55.97 490 ALA A C 1
ATOM 3848 O O . ALA A 1 490 ? -14.357 15.707 -3.909 1.00 55.97 490 ALA A O 1
ATOM 3849 N N . ARG A 1 491 ? -14.489 14.603 -1.960 1.00 61.62 491 ARG A N 1
ATOM 3850 C CA . ARG A 1 491 ? -14.522 13.252 -2.553 1.00 61.62 491 ARG A CA 1
ATOM 3851 C C . ARG A 1 491 ? -15.910 12.677 -2.692 1.00 61.62 491 ARG A C 1
ATOM 3853 O O . ARG A 1 491 ? -16.072 11.669 -3.371 1.00 61.62 491 ARG A O 1
ATOM 3860 N N . PHE A 1 492 ? -16.887 13.341 -2.090 1.00 54.94 492 PHE A N 1
ATOM 3861 C CA . PHE A 1 492 ? -18.285 12.954 -2.093 1.00 54.94 492 PHE A CA 1
ATOM 3862 C C . PHE A 1 492 ? -19.188 13.950 -2.818 1.00 54.94 492 PHE A C 1
ATOM 3864 O O . PHE A 1 492 ? -20.301 14.124 -2.329 1.00 54.94 492 PHE A O 1
ATOM 3871 N N . PRO A 1 493 ? -18.796 14.657 -3.902 1.00 48.28 493 PRO A N 1
ATOM 3872 C CA . PRO A 1 493 ? -19.710 15.620 -4.497 1.00 48.28 493 PRO A CA 1
ATOM 3873 C C . PRO A 1 493 ? -21.001 14.899 -4.911 1.00 48.28 493 PRO A C 1
ATOM 3875 O O . PRO A 1 493 ? -21.060 14.190 -5.911 1.00 48.28 493 PRO A O 1
ATOM 3878 N N . GLY A 1 494 ? -22.039 15.061 -4.088 1.00 37.91 494 GLY A N 1
ATOM 3879 C CA . GLY A 1 494 ? -23.404 14.781 -4.460 1.00 37.91 494 GLY A CA 1
ATOM 3880 C C . GLY A 1 494 ? -23.716 15.766 -5.565 1.00 37.91 494 GLY A C 1
ATOM 3881 O O . GLY A 1 494 ? -23.495 16.968 -5.404 1.00 37.91 494 GLY A O 1
ATOM 3882 N N . HIS A 1 495 ? -24.174 15.264 -6.705 1.00 32.19 495 HIS A N 1
ATOM 3883 C CA . HIS A 1 495 ? -24.588 16.105 -7.817 1.00 32.19 495 HIS A CA 1
ATOM 3884 C C . HIS A 1 495 ? -25.656 17.108 -7.358 1.00 32.19 495 HIS A C 1
ATOM 3886 O O . HIS A 1 495 ? -26.849 16.822 -7.322 1.00 32.19 495 HIS A O 1
ATOM 3892 N N . ARG A 1 496 ? -25.216 18.324 -7.039 1.00 29.00 496 ARG A N 1
ATOM 3893 C CA . ARG A 1 496 ? -25.932 19.570 -7.314 1.00 29.00 496 ARG A CA 1
ATOM 3894 C C . ARG A 1 496 ? -24.995 20.506 -8.067 1.00 29.00 496 ARG A C 1
ATOM 3896 O O . ARG A 1 496 ? -24.752 21.639 -7.667 1.00 29.00 496 ARG A O 1
ATOM 3903 N N . LEU A 1 497 ? -24.496 20.036 -9.208 1.00 26.64 497 LEU A N 1
ATOM 3904 C CA . LEU A 1 497 ? -24.145 20.956 -10.279 1.00 26.64 497 LEU A CA 1
ATOM 3905 C C . LEU A 1 497 ? -25.462 21.523 -10.812 1.00 26.64 497 LEU A C 1
ATOM 3907 O O . LEU A 1 497 ? -26.221 20.851 -11.504 1.00 26.64 497 LEU A O 1
ATOM 3911 N N . SER A 1 498 ? -25.758 22.757 -10.409 1.00 24.47 498 SER A N 1
ATOM 3912 C CA . SER A 1 498 ? -26.777 23.594 -11.033 1.00 24.47 498 SER A CA 1
ATOM 3913 C C . SER A 1 498 ? -26.429 23.745 -12.514 1.00 24.47 498 SER A C 1
ATOM 3915 O O . SER A 1 498 ? -25.645 24.609 -12.906 1.00 24.47 498 SER A O 1
ATOM 3917 N N . LEU A 1 499 ? -26.989 22.870 -13.348 1.00 25.28 499 LEU A N 1
ATOM 3918 C CA . LEU A 1 499 ? -27.064 23.082 -14.782 1.00 25.28 499 LEU A CA 1
ATOM 3919 C C . LEU A 1 499 ? -28.025 24.252 -15.005 1.00 25.28 499 LEU A C 1
ATOM 3921 O O . LEU A 1 499 ? -29.229 24.069 -15.169 1.00 25.28 499 LEU A O 1
ATOM 3925 N N . ARG A 1 500 ? -27.496 25.478 -15.065 1.00 24.30 500 ARG A N 1
ATOM 3926 C CA . ARG A 1 500 ? -28.121 26.510 -15.898 1.00 24.30 500 ARG A CA 1
ATOM 3927 C C . ARG A 1 500 ? -27.916 26.100 -17.355 1.00 24.30 500 ARG A C 1
ATOM 3929 O O . ARG A 1 500 ? -27.054 26.630 -18.049 1.00 24.30 500 ARG A O 1
ATOM 3936 N N . SER A 1 501 ? -28.705 25.135 -17.818 1.00 26.70 501 SER A N 1
ATOM 3937 C CA . SER A 1 501 ? -28.869 24.891 -19.243 1.00 26.70 501 SER A CA 1
ATOM 3938 C C . SER A 1 501 ? -29.570 26.110 -19.840 1.00 26.70 501 SER A C 1
ATOM 3940 O O . SER A 1 501 ? -30.744 26.359 -19.557 1.00 26.70 501 SER A O 1
ATOM 3942 N N . LYS A 1 502 ? -28.868 26.875 -20.682 1.00 26.38 502 LYS A N 1
ATOM 3943 C CA . LYS A 1 502 ? -29.541 27.651 -21.726 1.00 26.38 502 LYS A CA 1
ATOM 3944 C C . LYS A 1 502 ? -30.239 26.632 -22.624 1.00 26.38 502 LYS A C 1
ATOM 3946 O O . LYS A 1 502 ? -29.595 25.986 -23.444 1.00 26.38 502 LYS A O 1
ATOM 3951 N N . ALA A 1 503 ? -31.534 26.442 -22.405 1.00 25.94 503 ALA A N 1
ATOM 3952 C CA . ALA A 1 503 ? -32.373 25.664 -23.295 1.00 25.94 503 ALA A CA 1
ATOM 3953 C C . ALA A 1 503 ? -32.462 26.408 -24.634 1.00 25.94 503 ALA A C 1
ATOM 3955 O O . ALA A 1 503 ? -33.100 27.456 -24.730 1.00 25.94 503 ALA A O 1
ATOM 3956 N N . LEU A 1 504 ? -31.806 25.868 -25.661 1.00 26.02 504 LEU A N 1
ATOM 3957 C CA . LEU A 1 504 ? -32.249 26.065 -27.033 1.00 26.02 504 LEU A CA 1
ATOM 3958 C C . LEU A 1 504 ? -33.574 25.312 -27.173 1.00 26.02 504 LEU A C 1
ATOM 3960 O O . LEU A 1 504 ? -33.621 24.086 -27.087 1.00 26.02 504 LEU A O 1
ATOM 3964 N N . GLN A 1 505 ? -34.654 26.071 -27.336 1.00 27.66 505 GLN A N 1
ATOM 3965 C CA . GLN A 1 505 ? -35.944 25.552 -27.764 1.00 27.66 505 GLN A CA 1
ATOM 3966 C C . GLN A 1 505 ? -35.778 24.875 -29.124 1.00 27.66 505 GLN A C 1
ATOM 3968 O O . GLN A 1 505 ? -35.451 25.534 -30.107 1.00 27.66 505 GLN A O 1
ATOM 3973 N N . THR A 1 506 ? -36.074 23.582 -29.197 1.00 26.38 506 THR A N 1
ATOM 3974 C CA . THR A 1 506 ? -36.590 22.976 -30.426 1.00 26.38 506 THR A CA 1
ATOM 3975 C C . THR A 1 506 ? -37.823 22.153 -30.076 1.00 26.38 506 THR A C 1
ATOM 3977 O O . THR A 1 506 ? -37.876 21.445 -29.072 1.00 26.38 506 THR A O 1
ATOM 3980 N N . GLN A 1 507 ? -38.870 22.404 -30.853 1.00 26.03 507 GLN A N 1
ATOM 3981 C CA . GLN A 1 507 ? -40.230 21.918 -30.683 1.00 26.03 507 GLN A CA 1
ATOM 3982 C C . GLN A 1 507 ? -40.370 20.454 -31.123 1.00 26.03 507 GLN A C 1
ATOM 3984 O O . GLN A 1 507 ? -39.816 20.068 -32.145 1.00 26.03 507 GLN A O 1
ATOM 3989 N N . GLY A 1 508 ? -41.243 19.720 -30.425 1.00 25.77 508 GLY A N 1
ATOM 3990 C CA . GLY A 1 508 ? -42.122 18.709 -31.026 1.00 25.77 508 GLY A CA 1
ATOM 3991 C C . GLY A 1 508 ? -41.581 17.280 -31.142 1.00 25.77 508 GLY A C 1
ATOM 3992 O O . GLY A 1 508 ? -40.759 16.990 -32.000 1.00 25.77 508 GLY A O 1
ATOM 3993 N N . GLY A 1 509 ? -42.143 16.355 -30.354 1.00 25.45 509 GLY A N 1
ATOM 3994 C CA . GLY A 1 509 ? -42.015 14.914 -30.606 1.00 25.45 509 GLY A CA 1
ATOM 3995 C C . GLY A 1 509 ? -42.214 14.032 -29.374 1.00 25.45 509 GLY A C 1
ATOM 3996 O O . GLY A 1 509 ? -41.297 13.817 -28.593 1.00 25.45 509 GLY A O 1
ATOM 3997 N N . THR A 1 510 ? -43.425 13.512 -29.205 1.00 24.23 510 THR A N 1
ATOM 3998 C CA . THR A 1 510 ? -43.868 12.551 -28.185 1.00 24.23 510 THR A CA 1
ATOM 3999 C C . THR A 1 510 ? -43.297 11.144 -28.397 1.00 24.23 510 THR A C 1
ATOM 4001 O O . THR A 1 510 ? -43.481 10.580 -29.469 1.00 24.23 510 THR A O 1
ATOM 4004 N N . LEU A 1 511 ? -42.757 10.517 -27.341 1.00 24.83 511 LEU A N 1
ATOM 4005 C CA . LEU A 1 511 ? -42.698 9.053 -27.178 1.00 24.83 511 LEU A CA 1
ATOM 4006 C C . LEU A 1 511 ? -42.766 8.676 -25.679 1.00 24.83 511 LEU A C 1
ATOM 4008 O O . LEU A 1 511 ? -41.866 8.966 -24.896 1.00 24.83 511 LEU A O 1
ATOM 4012 N N . ARG A 1 512 ? -43.895 8.058 -25.298 1.00 25.33 512 ARG A N 1
ATOM 4013 C CA . ARG A 1 512 ? -44.125 7.229 -24.088 1.00 25.33 512 ARG A CA 1
ATOM 4014 C C . ARG A 1 512 ? -43.247 5.961 -24.194 1.00 25.33 512 ARG A C 1
ATOM 4016 O O . ARG A 1 512 ? -42.978 5.549 -25.312 1.00 25.33 512 ARG A O 1
ATOM 4023 N N . SER A 1 513 ? -42.823 5.205 -23.182 1.00 24.91 513 SER A N 1
ATOM 4024 C CA . SER A 1 513 ? -42.930 5.196 -21.717 1.00 24.91 513 SER A CA 1
ATOM 4025 C C . SER A 1 513 ? -41.976 4.098 -21.207 1.00 24.91 513 SER A C 1
ATOM 4027 O O . SER A 1 513 ? -42.005 2.991 -21.743 1.00 24.91 513 SER A O 1
ATOM 4029 N N . SER A 1 514 ? -41.234 4.340 -20.128 1.00 23.14 514 SER A N 1
ATOM 4030 C CA . SER A 1 514 ? -40.794 3.287 -19.197 1.00 23.14 514 SER A CA 1
ATOM 4031 C C . SER A 1 514 ? -40.783 3.881 -17.787 1.00 23.14 514 SER A C 1
ATOM 4033 O O . SER A 1 514 ? -39.743 4.202 -17.212 1.00 23.14 514 SER A O 1
ATOM 4035 N N . ASP A 1 515 ? -41.989 4.116 -17.270 1.00 27.59 515 ASP A N 1
ATOM 4036 C CA . ASP A 1 515 ? -42.232 4.606 -15.917 1.00 27.59 515 ASP A CA 1
ATOM 4037 C C . ASP A 1 515 ? -42.004 3.483 -14.900 1.00 27.59 515 ASP A C 1
ATOM 4039 O O . ASP A 1 515 ? -42.910 2.720 -14.571 1.00 27.59 515 ASP A O 1
ATOM 4043 N N . SER A 1 516 ? -40.782 3.387 -14.375 1.00 25.59 516 SER A N 1
ATOM 4044 C CA . SER A 1 516 ? -40.515 2.673 -13.115 1.00 25.59 516 SER A CA 1
ATOM 4045 C C . SER A 1 516 ? -39.361 3.247 -12.274 1.00 25.59 516 SER A C 1
ATOM 4047 O O . SER A 1 516 ? -39.064 2.714 -11.209 1.00 25.59 516 SER A O 1
ATOM 4049 N N . LEU A 1 517 ? -38.766 4.388 -12.651 1.00 26.77 517 LEU A N 1
ATOM 4050 C CA . LEU A 1 517 ? -37.616 4.987 -11.941 1.00 26.77 517 LEU A CA 1
ATOM 4051 C C . LEU A 1 517 ? -37.896 6.311 -11.204 1.00 26.77 517 LEU A C 1
ATOM 4053 O O . LEU A 1 517 ? -36.977 6.950 -10.696 1.00 26.77 517 LEU A O 1
ATOM 4057 N N . TRP A 1 518 ? -39.162 6.697 -11.033 1.00 24.52 518 TRP A N 1
ATOM 4058 C CA . TRP A 1 518 ? -39.543 7.901 -10.283 1.00 24.52 518 TRP A CA 1
ATOM 4059 C C . TRP A 1 518 ? -40.083 7.586 -8.882 1.00 24.52 518 TRP A C 1
ATOM 4061 O O . TRP A 1 518 ? -41.235 7.872 -8.568 1.00 24.52 518 TRP A O 1
ATOM 4071 N N . ARG A 1 519 ? -39.244 7.016 -8.004 1.00 24.23 519 ARG A N 1
ATOM 4072 C CA . ARG A 1 519 ? -39.493 7.004 -6.541 1.00 24.23 519 ARG A CA 1
ATOM 4073 C C . ARG A 1 519 ? -38.267 7.259 -5.654 1.00 24.23 519 ARG A C 1
ATOM 4075 O O . ARG A 1 519 ? -38.408 7.214 -4.441 1.00 24.23 519 ARG A O 1
ATOM 4082 N N . ALA A 1 520 ? -37.097 7.616 -6.188 1.00 28.69 520 ALA A N 1
ATOM 4083 C CA . ALA A 1 520 ? -35.932 7.925 -5.341 1.00 28.69 520 ALA A CA 1
ATOM 4084 C C . ALA A 1 520 ? -35.907 9.377 -4.806 1.00 28.69 520 ALA A C 1
ATOM 4086 O O . ALA A 1 520 ? -35.333 9.635 -3.755 1.00 28.69 520 ALA A O 1
ATOM 4087 N N . GLY A 1 521 ? -36.573 10.323 -5.480 1.00 28.20 521 GLY A N 1
ATOM 4088 C CA . GLY A 1 521 ? -36.499 11.756 -5.145 1.00 28.20 521 GLY A CA 1
ATOM 4089 C C . GLY A 1 521 ? -37.511 12.283 -4.117 1.00 28.20 521 GLY A C 1
ATOM 4090 O O . GLY A 1 521 ? -37.381 13.424 -3.690 1.00 28.20 521 GLY A O 1
ATOM 4091 N N . ARG A 1 522 ? -38.516 11.492 -3.708 1.00 23.48 522 ARG A N 1
ATOM 4092 C CA . ARG A 1 522 ? -39.518 11.908 -2.695 1.00 23.48 522 ARG A CA 1
ATOM 4093 C C . ARG A 1 522 ? -39.300 11.313 -1.301 1.00 23.48 522 ARG A C 1
ATOM 4095 O O . ARG A 1 522 ? -39.776 11.888 -0.334 1.00 23.48 522 ARG A O 1
ATOM 4102 N N . LEU A 1 523 ? -38.513 10.242 -1.164 1.00 27.27 523 LEU A N 1
ATOM 4103 C CA . LEU A 1 523 ? -38.163 9.691 0.155 1.00 27.27 523 LEU A CA 1
ATOM 4104 C C . LEU A 1 523 ? -37.152 10.561 0.920 1.00 27.27 523 LEU A C 1
ATOM 4106 O O . LEU A 1 523 ? -37.077 10.465 2.137 1.00 27.27 523 LEU A O 1
ATOM 4110 N N . GLN A 1 524 ? -36.405 11.442 0.249 1.00 29.97 524 GLN A N 1
ATOM 4111 C CA . GLN A 1 524 ? -35.381 12.263 0.907 1.00 29.97 524 GLN A CA 1
ATOM 4112 C C . GLN A 1 524 ? -35.957 13.463 1.685 1.00 29.97 524 GLN A C 1
ATOM 4114 O O . GLN A 1 524 ? -35.262 14.016 2.530 1.00 29.97 524 GLN A O 1
ATOM 4119 N N . ALA A 1 525 ? -37.220 13.836 1.439 1.00 26.55 525 ALA A N 1
ATOM 4120 C CA . ALA A 1 525 ? -37.918 14.884 2.189 1.00 26.55 525 ALA A CA 1
ATOM 4121 C C . ALA A 1 525 ? -38.812 14.318 3.312 1.00 26.55 525 ALA A C 1
ATOM 4123 O O . ALA A 1 525 ? -38.859 14.906 4.387 1.00 26.55 525 ALA A O 1
ATOM 4124 N N . ASP A 1 526 ? -39.431 13.145 3.119 1.00 26.22 526 ASP A N 1
ATOM 4125 C CA . ASP A 1 526 ? -40.333 12.554 4.126 1.00 26.22 526 ASP A CA 1
ATOM 4126 C C . ASP A 1 526 ? -39.632 11.637 5.157 1.00 26.22 526 ASP A C 1
ATOM 4128 O O . ASP A 1 526 ? -40.162 11.433 6.249 1.00 26.22 526 ASP A O 1
ATOM 4132 N N . LEU A 1 527 ? -38.411 11.131 4.906 1.00 28.92 527 LEU A N 1
ATOM 4133 C CA . LEU A 1 527 ? -37.645 10.380 5.927 1.00 28.92 527 LEU A CA 1
ATOM 4134 C C . LEU A 1 527 ? -36.930 11.261 6.957 1.00 28.92 527 LEU A C 1
ATOM 4136 O O . LEU A 1 527 ? -36.506 10.743 7.991 1.00 28.92 527 LEU A O 1
ATOM 4140 N N . GLY A 1 528 ? -36.848 12.575 6.727 1.00 26.95 528 GLY A N 1
ATOM 4141 C CA . GLY A 1 528 ? -36.342 13.529 7.721 1.00 26.95 528 GLY A CA 1
ATOM 4142 C C . GLY A 1 528 ? -37.164 13.542 9.016 1.00 26.95 528 GLY A C 1
ATOM 4143 O O . GLY A 1 528 ? -36.658 13.956 10.052 1.00 26.95 528 GLY A O 1
ATOM 4144 N N . HIS A 1 529 ? -38.397 13.022 8.987 1.00 27.84 529 HIS A N 1
ATOM 4145 C CA . HIS A 1 529 ? -39.283 12.954 10.150 1.00 27.84 529 HIS A CA 1
ATOM 4146 C C . HIS A 1 529 ? -39.454 11.554 10.771 1.00 27.84 529 HIS A C 1
ATOM 4148 O O . HIS A 1 529 ? -40.048 11.455 11.842 1.00 27.84 529 HIS A O 1
ATOM 4154 N N . GLN A 1 530 ? -38.912 10.480 10.175 1.00 28.03 530 GLN A N 1
ATOM 4155 C CA . GLN A 1 530 ? -39.025 9.109 10.720 1.00 28.03 530 GLN A CA 1
ATOM 4156 C C . GLN A 1 530 ? -37.702 8.490 11.212 1.00 28.03 530 GLN A C 1
ATOM 4158 O O . GLN A 1 530 ? -37.702 7.361 11.697 1.00 28.03 530 GLN A O 1
ATOM 4163 N N . LEU A 1 531 ? -36.576 9.210 11.147 1.00 30.95 531 LEU A N 1
ATOM 4164 C CA . LEU A 1 531 ? -35.252 8.686 11.526 1.00 30.95 531 LEU A CA 1
ATOM 4165 C C . LEU A 1 531 ? -34.762 9.075 12.932 1.00 30.95 531 LEU A C 1
ATOM 4167 O O . LEU A 1 531 ? -33.679 8.656 13.325 1.00 30.95 531 LEU A O 1
ATOM 4171 N N . ASN A 1 532 ? -35.583 9.747 13.744 1.00 30.41 532 ASN A N 1
ATOM 4172 C CA . ASN A 1 532 ? -35.283 10.002 15.165 1.00 30.41 532 ASN A CA 1
ATOM 4173 C C . ASN A 1 532 ? -35.380 8.749 16.070 1.00 30.41 532 ASN A C 1
ATOM 4175 O O . ASN A 1 532 ? -35.338 8.877 17.289 1.00 30.41 532 ASN A O 1
ATOM 4179 N N . GLY A 1 533 ? -35.542 7.543 15.507 1.00 29.38 533 GLY A N 1
ATOM 4180 C CA . GLY A 1 533 ? -35.931 6.346 16.265 1.00 29.38 533 GLY A CA 1
ATOM 4181 C C . GLY A 1 533 ? -34.980 5.149 16.238 1.00 29.38 533 GLY A C 1
ATOM 4182 O O . GLY A 1 533 ? -35.241 4.186 16.951 1.00 29.38 533 GLY A O 1
ATOM 4183 N N . VAL A 1 534 ? -33.893 5.149 15.457 1.00 35.25 534 VAL A N 1
ATOM 4184 C CA . VAL A 1 534 ? -32.940 4.022 15.495 1.00 35.25 534 VAL A CA 1
ATOM 4185 C C . VAL A 1 534 ? -31.827 4.351 16.484 1.00 35.25 534 VAL A C 1
ATOM 4187 O O . VAL A 1 534 ? -30.831 4.974 16.122 1.00 35.25 534 VAL A O 1
ATOM 4190 N N . SER A 1 535 ? -32.018 3.965 17.750 1.00 37.31 535 SER A N 1
ATOM 4191 C CA . SER A 1 535 ? -31.008 4.180 18.792 1.00 37.31 535 SER A CA 1
ATOM 4192 C C . SER A 1 535 ? -29.762 3.321 18.538 1.00 37.31 535 SER A C 1
ATOM 4194 O O . SER A 1 535 ? -29.835 2.205 18.004 1.00 37.31 535 SER A O 1
ATOM 4196 N N . SER A 1 536 ? -28.614 3.849 18.964 1.00 40.19 536 SER A N 1
ATOM 4197 C CA . SER A 1 536 ? -27.304 3.188 19.016 1.00 40.19 536 SER A CA 1
ATOM 4198 C C . SER A 1 536 ? -27.326 1.820 19.709 1.00 40.19 536 SER A C 1
ATOM 4200 O O . SER A 1 536 ? -26.508 0.965 19.368 1.00 40.19 536 SER A O 1
ATOM 4202 N N . ASP A 1 537 ? -28.297 1.573 20.593 1.00 35.44 537 ASP A N 1
ATOM 4203 C CA . ASP A 1 537 ? -28.475 0.293 21.290 1.00 35.44 537 ASP A CA 1
ATOM 4204 C C . ASP A 1 537 ? -28.865 -0.835 20.329 1.00 35.44 537 ASP A C 1
ATOM 4206 O O . ASP A 1 537 ? -28.451 -1.982 20.504 1.00 35.44 537 ASP A O 1
ATOM 4210 N N . THR A 1 538 ? -29.591 -0.510 19.254 1.00 35.88 538 THR A N 1
ATOM 4211 C CA . THR A 1 538 ? -30.054 -1.499 18.270 1.00 35.88 538 THR A CA 1
ATOM 4212 C C . THR A 1 538 ? -28.876 -2.081 17.487 1.00 35.88 538 THR A C 1
ATOM 4214 O O . THR A 1 538 ? -28.811 -3.283 17.261 1.00 35.88 538 THR A O 1
ATOM 4217 N N . LEU A 1 539 ? -27.886 -1.261 17.119 1.00 38.38 539 LEU A N 1
ATOM 4218 C CA . LEU A 1 539 ? -26.712 -1.706 16.352 1.00 38.38 539 LEU A CA 1
ATOM 4219 C C . LEU A 1 539 ? -25.761 -2.594 17.151 1.00 38.38 539 LEU A C 1
ATOM 4221 O O . LEU A 1 539 ? -25.095 -3.467 16.599 1.00 38.38 539 LEU A O 1
ATOM 4225 N N . VAL A 1 540 ? -25.717 -2.365 18.454 1.00 41.44 540 VAL A N 1
ATOM 4226 C CA . VAL A 1 540 ? -24.874 -3.096 19.385 1.00 41.44 540 VAL A CA 1
ATOM 4227 C C . VAL A 1 540 ? -25.511 -4.425 19.776 1.00 41.44 540 VAL A C 1
ATOM 4229 O O . VAL A 1 540 ? -24.826 -5.448 19.772 1.00 41.44 540 VAL A O 1
ATOM 4232 N N . GLN A 1 541 ? -26.812 -4.428 20.084 1.00 34.75 541 GLN A N 1
ATOM 4233 C CA . GLN A 1 541 ? -27.547 -5.666 20.355 1.00 34.75 541 GLN A CA 1
ATOM 4234 C C . GLN A 1 541 ? -27.592 -6.578 19.117 1.00 34.75 541 GLN A C 1
ATOM 4236 O O . GLN A 1 541 ? -27.614 -7.796 19.254 1.00 34.75 541 GLN A O 1
ATOM 4241 N N . LEU A 1 542 ? -27.515 -6.007 17.908 1.00 35.59 542 LEU A N 1
ATOM 4242 C CA . LEU A 1 542 ? -27.398 -6.756 16.651 1.00 35.59 542 LEU A CA 1
ATOM 4243 C C . LEU A 1 542 ? -25.979 -7.299 16.376 1.00 35.59 542 LEU A C 1
ATOM 4245 O O . LEU A 1 542 ? -25.833 -8.231 15.590 1.00 35.59 542 LEU A O 1
ATOM 4249 N N . ALA A 1 543 ? -24.930 -6.761 17.011 1.00 37.12 543 ALA A N 1
ATOM 4250 C CA . ALA A 1 543 ? -23.551 -7.241 16.851 1.00 37.12 543 ALA A CA 1
ATOM 4251 C C . ALA A 1 543 ? -23.205 -8.409 17.795 1.00 37.12 543 ALA A C 1
ATOM 4253 O O . ALA A 1 543 ? -22.318 -9.208 17.485 1.00 37.12 543 ALA A O 1
ATOM 4254 N N . SER A 1 544 ? -23.909 -8.538 18.925 1.00 34.47 544 SER A N 1
ATOM 4255 C CA . SER A 1 544 ? -23.718 -9.622 19.899 1.00 34.47 544 SER A CA 1
ATOM 4256 C C . SER A 1 544 ? -24.480 -10.912 19.554 1.00 34.47 544 SER A C 1
ATOM 4258 O O . SER A 1 544 ? -24.205 -11.953 20.151 1.00 34.47 544 SER A O 1
ATOM 4260 N N . GLY A 1 545 ? -25.356 -10.897 18.541 1.00 37.12 545 GLY A N 1
ATOM 4261 C CA . GLY A 1 545 ? -26.029 -12.094 18.040 1.00 37.12 545 GLY A CA 1
ATOM 4262 C C . GLY A 1 545 ? -26.669 -11.921 16.657 1.00 37.12 545 GLY A C 1
ATOM 4263 O O . GLY A 1 545 ? -27.661 -11.220 16.529 1.00 37.12 545 GLY A O 1
ATOM 4264 N N . LEU A 1 546 ? -26.149 -12.675 15.675 1.00 32.78 546 LEU A N 1
ATOM 4265 C CA . LEU A 1 546 ? -26.727 -13.087 14.374 1.00 32.78 546 LEU A CA 1
ATOM 4266 C C . LEU A 1 546 ? -26.238 -12.435 13.060 1.00 32.78 546 LEU A C 1
ATOM 4268 O O . LEU A 1 546 ? -26.159 -11.229 12.883 1.00 32.78 546 LEU A O 1
ATOM 4272 N N . SER A 1 547 ? -26.015 -13.358 12.109 1.00 39.81 547 SER A N 1
ATOM 4273 C CA . SER A 1 547 ? -25.998 -13.298 10.637 1.00 39.81 547 SER A CA 1
ATOM 4274 C C . SER A 1 547 ? -25.446 -12.043 9.955 1.00 39.81 547 SER A C 1
ATOM 4276 O O . SER A 1 547 ? -26.044 -10.968 9.956 1.00 39.81 547 SER A O 1
ATOM 4278 N N . GLY A 1 548 ? -24.370 -12.246 9.186 1.00 36.94 548 GLY A N 1
ATOM 4279 C CA . GLY A 1 548 ? -23.689 -11.232 8.380 1.00 36.94 548 GLY A CA 1
ATOM 4280 C C . GLY A 1 548 ? -24.536 -10.487 7.341 1.00 36.94 548 GLY A C 1
ATOM 4281 O O . GLY A 1 548 ? -23.963 -9.696 6.613 1.00 36.94 548 GLY A O 1
ATOM 4282 N N . ARG A 1 549 ? -25.859 -10.686 7.243 1.00 36.22 549 ARG A N 1
ATOM 4283 C CA . ARG A 1 549 ? -26.760 -9.876 6.400 1.00 36.22 549 ARG A CA 1
ATOM 4284 C C . ARG A 1 549 ? -27.050 -8.479 6.973 1.00 36.22 549 ARG A C 1
ATOM 4286 O O . ARG A 1 549 ? -27.264 -7.560 6.191 1.00 36.22 549 ARG A O 1
ATOM 4293 N N . VAL A 1 550 ? -27.022 -8.292 8.297 1.00 33.28 550 VAL A N 1
ATOM 4294 C CA . VAL A 1 550 ? -27.351 -6.998 8.941 1.00 33.28 550 VAL A CA 1
ATOM 4295 C C . VAL A 1 550 ? -26.170 -6.018 8.905 1.00 33.28 550 VAL A C 1
ATOM 4297 O O . VAL A 1 550 ? -26.351 -4.853 8.562 1.00 33.28 550 VAL A O 1
ATOM 4300 N N . LEU A 1 551 ? -24.942 -6.498 9.143 1.00 41.84 551 LEU A N 1
ATOM 4301 C CA . LEU A 1 551 ? -23.709 -5.701 9.008 1.00 41.84 551 LEU A CA 1
ATOM 4302 C C . LEU A 1 551 ? -23.527 -5.122 7.589 1.00 41.84 551 LEU A C 1
ATOM 4304 O O . LEU A 1 551 ? -23.082 -3.985 7.437 1.00 41.84 551 LEU A O 1
ATOM 4308 N N . ARG A 1 552 ? -23.935 -5.877 6.560 1.00 44.00 552 ARG A N 1
ATOM 4309 C CA . ARG A 1 552 ? -23.806 -5.522 5.134 1.00 44.00 552 ARG A CA 1
ATOM 4310 C C . ARG A 1 552 ? -24.583 -4.265 4.742 1.00 44.00 552 ARG A C 1
ATOM 4312 O O . ARG A 1 552 ? -24.042 -3.376 4.098 1.00 44.00 552 ARG A O 1
ATOM 4319 N N . SER A 1 553 ? -25.830 -4.123 5.198 1.00 37.38 553 SER A N 1
ATOM 4320 C CA . SER A 1 553 ? -26.660 -2.961 4.835 1.00 37.38 553 SER A CA 1
ATOM 4321 C C . SER A 1 553 ? -26.287 -1.672 5.582 1.00 37.38 553 SER A C 1
ATOM 4323 O O . SER A 1 553 ? -26.696 -0.584 5.163 1.00 37.38 553 SER A O 1
ATOM 4325 N N . VAL A 1 554 ? -25.571 -1.779 6.706 1.00 42.84 554 VAL A N 1
ATOM 4326 C CA . VAL A 1 554 ? -25.358 -0.664 7.637 1.00 42.84 554 VAL A CA 1
ATOM 4327 C C . VAL A 1 554 ? -23.962 -0.052 7.513 1.00 42.84 554 VAL A C 1
ATOM 4329 O O . VAL A 1 554 ? -23.825 1.151 7.715 1.00 42.84 554 VAL A O 1
ATOM 4332 N N . ALA A 1 555 ? -22.948 -0.822 7.106 1.00 45.62 555 ALA A N 1
ATOM 4333 C CA . ALA A 1 555 ? -21.555 -0.369 7.053 1.00 45.62 555 ALA A CA 1
ATOM 4334 C C . ALA A 1 555 ? -21.359 0.922 6.234 1.00 45.62 555 ALA A C 1
ATOM 4336 O O . ALA A 1 555 ? -20.794 1.890 6.743 1.00 45.62 555 ALA A O 1
ATOM 4337 N N . TRP A 1 556 ? -21.887 0.980 5.004 1.00 45.38 556 TRP A N 1
ATOM 4338 C CA . TRP A 1 556 ? -21.770 2.177 4.161 1.00 45.38 556 TRP A CA 1
ATOM 4339 C C . TRP A 1 556 ? -22.624 3.337 4.670 1.00 45.38 556 TRP A C 1
ATOM 4341 O O . TRP A 1 556 ? -22.157 4.468 4.714 1.00 45.38 556 TRP A O 1
ATOM 4351 N N . ARG A 1 557 ? -23.859 3.070 5.116 1.00 40.12 557 ARG A N 1
ATOM 4352 C CA . ARG A 1 557 ? -24.762 4.119 5.617 1.00 40.12 557 ARG A CA 1
ATOM 4353 C C . ARG A 1 557 ? -24.256 4.742 6.912 1.00 40.12 557 ARG A C 1
ATOM 4355 O O . ARG A 1 557 ? -24.382 5.943 7.065 1.00 40.12 557 ARG A O 1
ATOM 4362 N N . VAL A 1 558 ? -23.655 3.966 7.811 1.00 46.72 558 VAL A N 1
ATOM 4363 C CA . VAL A 1 558 ? -23.116 4.460 9.084 1.00 46.72 558 VAL A CA 1
ATOM 4364 C C . VAL A 1 558 ? -21.795 5.186 8.890 1.00 46.72 558 VAL A C 1
ATOM 4366 O O . VAL A 1 558 ? -21.652 6.271 9.438 1.00 46.72 558 VAL A O 1
ATOM 4369 N N . MET A 1 559 ? -20.867 4.676 8.075 1.00 50.00 559 MET A N 1
ATOM 4370 C CA . MET A 1 559 ? -19.657 5.440 7.749 1.00 50.00 559 MET A CA 1
ATOM 4371 C C . MET A 1 559 ? -19.984 6.726 6.982 1.00 50.00 559 MET A C 1
ATOM 4373 O O . MET A 1 559 ? -19.407 7.763 7.283 1.00 50.00 559 MET A O 1
ATOM 4377 N N . PHE A 1 560 ? -20.934 6.700 6.043 1.00 49.09 560 PHE A N 1
ATOM 4378 C CA . PHE A 1 560 ? -21.324 7.875 5.256 1.00 49.09 560 PHE A CA 1
ATOM 4379 C C . PHE A 1 560 ? -22.123 8.901 6.068 1.00 49.09 560 PHE A C 1
ATOM 4381 O O . PHE A 1 560 ? -21.781 10.081 6.060 1.00 49.09 560 PHE A O 1
ATOM 4388 N N . GLN A 1 561 ? -23.139 8.460 6.821 1.00 41.75 561 GLN A N 1
ATOM 4389 C CA . GLN A 1 561 ? -23.891 9.323 7.736 1.00 41.75 561 GLN A CA 1
ATOM 4390 C C . GLN A 1 561 ? -22.958 9.939 8.778 1.00 41.75 561 GLN A C 1
ATOM 4392 O O . GLN A 1 561 ? -23.142 11.086 9.143 1.00 41.75 561 GLN A O 1
ATOM 4397 N N . ARG A 1 562 ? -21.906 9.232 9.204 1.00 49.66 562 ARG A N 1
ATOM 4398 C CA . ARG A 1 562 ? -20.967 9.746 10.208 1.00 49.66 562 ARG A CA 1
ATOM 4399 C C . ARG A 1 562 ? -19.814 10.549 9.637 1.00 49.66 562 ARG A C 1
ATOM 4401 O O . ARG A 1 562 ? -19.355 11.433 10.337 1.00 49.66 562 ARG A O 1
ATOM 4408 N N . MET A 1 563 ? -19.393 10.324 8.392 1.00 42.34 563 MET A N 1
ATOM 4409 C CA . MET A 1 563 ? -18.562 11.287 7.656 1.00 42.34 563 MET A CA 1
ATOM 4410 C C . MET A 1 563 ? -19.308 12.610 7.479 1.00 42.34 563 MET A C 1
ATOM 4412 O O . MET A 1 563 ? -18.702 13.676 7.558 1.00 42.34 563 MET A O 1
ATOM 4416 N N . HIS A 1 564 ? -20.629 12.547 7.292 1.00 38.88 564 HIS A N 1
ATOM 4417 C CA . HIS A 1 564 ? -21.498 13.713 7.351 1.00 38.88 564 HIS A CA 1
ATOM 4418 C C . HIS A 1 564 ? -21.548 14.268 8.793 1.00 38.88 564 HIS A C 1
ATOM 4420 O O . HIS A 1 564 ? -21.109 15.381 9.030 1.00 38.88 564 HIS A O 1
ATOM 4426 N N . ASP A 1 565 ? -21.929 13.504 9.812 1.00 37.72 565 ASP A N 1
ATOM 4427 C CA . ASP A 1 565 ? -22.086 14.046 11.173 1.00 37.72 565 ASP A CA 1
ATOM 4428 C C . ASP A 1 565 ? -20.763 14.562 11.791 1.00 37.72 565 ASP A C 1
ATOM 4430 O O . ASP A 1 565 ? -20.750 15.638 12.384 1.00 37.72 565 ASP A O 1
ATOM 4434 N N . SER A 1 566 ? -19.620 13.898 11.558 1.00 38.69 566 SER A N 1
ATOM 4435 C CA . SER A 1 566 ? -18.287 14.357 11.993 1.00 38.69 566 SER A CA 1
ATOM 4436 C C . SER A 1 566 ? -17.801 15.615 11.273 1.00 38.69 566 SER A C 1
ATOM 4438 O O . SER A 1 566 ? -16.811 16.204 11.695 1.00 38.69 566 SER A O 1
ATOM 4440 N N . THR A 1 567 ? -18.451 16.006 10.171 1.00 38.41 567 THR A N 1
ATOM 4441 C CA . THR A 1 567 ? -18.192 17.267 9.466 1.00 38.41 567 THR A CA 1
ATOM 4442 C C . THR A 1 567 ? -19.300 18.308 9.651 1.00 38.41 567 THR A C 1
ATOM 4444 O O . THR A 1 567 ? -19.128 19.427 9.170 1.00 38.41 567 THR A O 1
ATOM 4447 N N . PHE A 1 568 ? -20.419 17.983 10.310 1.00 33.66 568 PHE A N 1
ATOM 4448 C CA . PHE A 1 568 ? -21.604 18.848 10.400 1.00 33.66 568 PHE A CA 1
ATOM 4449 C C . PHE A 1 568 ? -22.072 19.161 11.836 1.00 33.66 568 PHE A C 1
ATOM 4451 O O . PHE A 1 568 ? -22.966 19.989 11.986 1.00 33.66 568 PHE A O 1
ATOM 4458 N N . THR A 1 569 ? -21.470 18.595 12.892 1.00 28.75 569 THR A N 1
ATOM 4459 C CA . THR A 1 569 ? -21.717 19.048 14.278 1.00 28.75 569 THR A CA 1
ATOM 4460 C C . THR A 1 569 ? -20.724 20.126 14.724 1.00 28.75 569 THR A C 1
ATOM 4462 O O . THR A 1 569 ? -19.865 19.866 15.565 1.00 28.75 569 THR A O 1
ATOM 4465 N N . SER A 1 570 ? -20.860 21.327 14.154 1.00 27.64 570 SER A N 1
ATOM 4466 C CA . SER A 1 570 ? -20.678 22.626 14.831 1.00 27.64 570 SER A CA 1
ATOM 4467 C C . SER A 1 570 ? -21.247 23.744 13.965 1.00 27.64 570 SER A C 1
ATOM 4469 O O . SER A 1 570 ? -20.692 23.937 12.854 1.00 27.64 570 SER A O 1
#

Secondary structure (DSSP, 8-state):
-PPPPPP---------------------S-HHHHTTSS-HHHHHHHHTT---HHHHHHHHTPPPHHHHHHHHHHHHHHHHHHHHHHHHTTS--PPPPP----PPP----SHHHHHS--SS-TTSSSSSTTTT-TTEEPB-SS----SSSS-PPTTSSTT-EETTEEPPPHHHHHHHTT---GGG-PPPSSS-THHHHHHHHHHHHH---PBPS--B-TTT--BTTT----BTTB--EEPPTT-TTTTS-SEE--BPBPBPSS--TT-TT--SSSS--BEESS-SS-S-HHHH-SSHHHHHHTB-TT-TT-PBPEEEEEEETTEEEE---B-TTSSS--B---SSGGGGSSHHHHHHHHHHHHHHHHHHHHHHHH-TT--HHHHHHHHHHHHHHHHHHIIIIIIHHHHH-HHHHHHHSPPP----TTS--PPBHHHHHTGGGGGGGG--SEE--B-GGGPBPTTSPPEEGGGTTT-HHHHHHH-SHHHHHTT---S----------------------TTSSSHHHHGGGT-TT--HHHHHHTTSS--THHHHHHHHHHHHHHHHHHHH--

Nearest PDB structures (foldseek):
  7oih-assembly1_B  TM=9.103E-01  e=4.079E-33  Homo sapiens
  7oih-assembly3_E  TM=9.110E-01  e=7.901E-33  Homo sapiens
  6l2j-assembly1_A  TM=9.037E-01  e=6.415E-32  Bos mutus
  6a4y-assembly1_A  TM=8.834E-01  e=2.041E-31  Bos taurus
  6ky7-assembly1_A  TM=8.926E-01  e=1.126E-30  Bos mutus

Radius of gyration: 27.42 Å; Cα contacts (8 Å, |Δi|>4): 690; chains: 1; bounding box: 108×60×67 Å

Mean predicted aligned error: 14.43 Å

InterPro domains:
  IPR010255 Haem peroxidase superfamily [SSF48113] (111-483)
  IPR019791 Haem peroxidase, animal-type [PF03098] (116-483)
  IPR019791 Haem peroxidase, animal-type [PR00457] (140-151)
  IPR019791 Haem peroxidase, animal-type [PR00457] (194-209)
  IPR019791 Haem peroxidase, animal-type [PR00457] (340-358)
  IPR019791 Haem peroxidase, animal-type [PR00457] (358-378)
  IPR019791 Haem peroxidase, animal-type [PR00457] (383-409)
  IPR019791 Haem peroxidase, animal-type [PR00457] (437-447)
  IPR019791 Haem peroxidase, animal-type [PS50292] (104-570)
  IPR037120 Haem peroxidase domain superfamily, animal type [G3DSA:1.10.640.10] (101-502)